Protein AF-A0A1S9RVH3-F1 (afdb_monomer)

Organism: Penicillium brasilianum (NCBI:txid104259)

Nearest PDB structures (foldseek):
  8x0v-assembly1_B  TM=9.135E-01  e=1.156E-17  Stachybotrys sp.
  3es1-assembly1_A-2  TM=8.811E-01  e=8.159E-15  Novosphingobium aromaticivorans DSM 12444
  4b29-assembly1_A  TM=7.011E-01  e=1.479E-05  Roseovarius nubinhibens ISM
  2f4p-assembly2_C  TM=7.774E-01  e=8.981E-05  Thermotoga maritima MSB8
  4bif-assembly1_C  TM=6.419E-01  e=6.470E-05  Granulicella tundricola MP5ACTX9

Sequence (370 aa):
MSNPGQISPLRPITRHITTHNASGKAVLHSSTPGQWKSYDESHMAFNVIYTTSEFPANLNGDADLATHETVVQSGHLGLVNPKGTVCRVVDFAPNNPCVVHRTQSLDYGIVLEGTVEMVLEEGEATVMQRGDIAVQRATMHGWRNPSATEWARMAFVLQDCRPLVVGGEALKEDLGIAEGVLEPSGNDRSKVLVQKVANCVPQERGQEGGEGYNPRFLEDHSPIYFQPRSNGEIAVYERLSHSRPGGYTVFANMILAGNIICSSLFPDGRALVLPYNNGQVLAHIWDNLTVHERTHVREECKKAINILRSISIYIPDSGKHNVLYDRDTGAVTMLDFETAIECLQSEHVPYVELLLLFGDSEMRGHTSGG

pLDDT: mean 79.34, std 21.08, range [23.17, 98.69]

Structure (mmCIF, N/CA/C/O backbone):
data_AF-A0A1S9RVH3-F1
#
_entry.id   AF-A0A1S9RVH3-F1
#
loop_
_atom_site.group_PDB
_atom_site.id
_atom_site.type_symbol
_atom_site.label_atom_id
_atom_site.label_alt_id
_atom_site.label_comp_id
_atom_site.label_asym_id
_atom_site.label_entity_id
_atom_site.label_seq_id
_atom_site.pdbx_PDB_ins_code
_atom_site.Cartn_x
_atom_site.Cartn_y
_atom_site.Cartn_z
_atom_site.occupancy
_atom_site.B_iso_or_equiv
_atom_site.auth_seq_id
_atom_site.auth_comp_id
_atom_site.auth_asym_id
_atom_site.auth_atom_id
_atom_site.pdbx_PDB_model_num
ATOM 1 N N . MET A 1 1 ? 18.063 5.407 -26.340 1.00 69.38 1 MET A N 1
ATOM 2 C CA . MET A 1 1 ? 18.220 6.374 -25.233 1.00 69.38 1 MET A CA 1
ATOM 3 C C . MET A 1 1 ? 17.519 5.787 -24.027 1.00 69.38 1 MET A C 1
ATOM 5 O O . MET A 1 1 ? 16.397 5.345 -24.216 1.00 69.38 1 MET A O 1
ATOM 9 N N . SER A 1 2 ? 18.175 5.691 -22.872 1.00 88.31 2 SER A N 1
ATOM 10 C CA . SER A 1 2 ? 17.564 5.244 -21.612 1.00 88.31 2 SER A CA 1
ATOM 11 C C . SER A 1 2 ? 16.696 6.351 -21.006 1.00 88.31 2 SER A C 1
ATOM 13 O O . SER A 1 2 ? 16.869 7.528 -21.329 1.00 88.31 2 SER A O 1
ATOM 15 N N . ASN A 1 3 ? 15.752 5.978 -20.142 1.00 96.00 3 ASN A N 1
ATOM 16 C CA . ASN A 1 3 ? 15.060 6.957 -19.307 1.00 96.00 3 ASN A CA 1
ATOM 17 C C . ASN A 1 3 ? 16.002 7.523 -18.224 1.00 96.00 3 ASN A C 1
ATOM 19 O O . ASN A 1 3 ? 16.970 6.852 -17.853 1.00 96.00 3 ASN A O 1
ATOM 23 N N . PRO A 1 4 ? 15.706 8.710 -17.659 1.00 94.00 4 PRO A N 1
ATOM 24 C CA . PRO A 1 4 ? 16.431 9.232 -16.503 1.00 94.00 4 PRO A CA 1
ATOM 25 C C . PRO A 1 4 ? 16.473 8.227 -15.343 1.00 94.00 4 PRO A C 1
ATOM 27 O O . PRO A 1 4 ? 15.447 7.646 -14.986 1.00 94.00 4 PRO A O 1
ATOM 30 N N . GLY A 1 5 ? 17.670 8.008 -14.790 1.00 92.75 5 GLY A N 1
ATOM 31 C CA . GLY A 1 5 ? 17.921 7.092 -13.669 1.00 92.75 5 GLY A CA 1
ATOM 32 C C . GLY A 1 5 ? 17.808 5.597 -13.993 1.00 92.75 5 GLY A C 1
ATOM 33 O O . GLY A 1 5 ? 17.984 4.770 -13.102 1.00 92.75 5 GLY A O 1
ATOM 34 N N . GLN A 1 6 ? 17.490 5.222 -15.239 1.00 94.69 6 GLN A N 1
ATOM 35 C CA . GLN A 1 6 ? 17.346 3.818 -15.613 1.00 94.69 6 GLN A CA 1
ATOM 36 C C . GLN A 1 6 ? 18.726 3.171 -15.729 1.00 94.69 6 GLN A C 1
ATOM 38 O O . GLN A 1 6 ? 19.543 3.583 -16.552 1.00 94.69 6 GLN A O 1
ATOM 43 N N . ILE A 1 7 ? 18.956 2.140 -14.923 1.00 94.19 7 ILE A N 1
ATOM 44 C CA . ILE A 1 7 ? 20.221 1.392 -14.882 1.00 94.19 7 ILE A CA 1
ATOM 45 C C . ILE A 1 7 ? 20.205 0.140 -15.768 1.00 94.19 7 ILE A C 1
ATOM 47 O O . ILE A 1 7 ? 21.258 -0.341 -16.180 1.00 94.19 7 ILE A O 1
ATOM 51 N N . SER A 1 8 ? 19.017 -0.375 -16.092 1.00 95.38 8 SER A N 1
ATOM 52 C CA . SER A 1 8 ? 18.863 -1.546 -16.950 1.00 95.38 8 SER A CA 1
ATOM 53 C C . SER A 1 8 ? 19.023 -1.188 -18.436 1.00 95.38 8 SER A C 1
ATOM 55 O O . SER A 1 8 ? 18.658 -0.084 -18.858 1.00 95.38 8 SER A O 1
ATOM 57 N N . PRO A 1 9 ? 19.473 -2.135 -19.279 1.00 95.75 9 PRO A N 1
ATOM 58 C CA . PRO A 1 9 ? 19.484 -1.978 -20.732 1.00 95.75 9 PRO A CA 1
ATOM 59 C C . PRO A 1 9 ? 18.099 -2.204 -21.370 1.00 95.75 9 PRO A C 1
ATOM 61 O O . PRO A 1 9 ? 17.968 -2.162 -22.594 1.00 95.75 9 PRO A O 1
ATOM 64 N N . LEU A 1 10 ? 17.063 -2.471 -20.566 1.00 96.62 10 LEU A N 1
ATOM 65 C CA . LEU A 1 10 ? 15.718 -2.765 -21.052 1.00 96.62 10 LEU A CA 1
ATOM 66 C C . LEU A 1 10 ? 15.091 -1.546 -21.735 1.00 96.62 10 LEU A C 1
ATOM 68 O O . LEU A 1 10 ? 15.420 -0.391 -21.443 1.00 96.62 10 LEU A O 1
ATOM 72 N N . ARG A 1 11 ? 14.121 -1.801 -22.622 1.00 96.38 11 ARG A N 1
ATOM 73 C CA . ARG A 1 11 ? 13.405 -0.746 -23.350 1.00 96.38 11 ARG A CA 1
ATOM 74 C C . ARG A 1 11 ? 12.887 0.331 -22.374 1.00 96.38 11 ARG A C 1
ATOM 76 O O . ARG A 1 11 ? 12.239 -0.024 -21.390 1.00 96.38 11 ARG A O 1
ATOM 83 N N . PRO A 1 12 ? 13.101 1.629 -22.635 1.00 96.62 12 PRO A N 1
ATOM 84 C CA . PRO A 1 12 ? 12.572 2.686 -21.778 1.00 96.62 12 PRO A CA 1
ATOM 85 C C . PRO A 1 12 ? 11.038 2.710 -21.769 1.00 96.62 12 PRO A C 1
ATOM 87 O O . PRO A 1 12 ? 10.395 2.400 -22.774 1.00 96.62 12 PRO A O 1
ATOM 90 N N . ILE A 1 13 ? 10.454 3.104 -20.637 1.00 95.81 13 ILE A N 1
ATOM 91 C CA . ILE A 1 13 ? 8.998 3.208 -20.455 1.00 95.81 13 ILE A CA 1
ATOM 92 C C . ILE A 1 13 ? 8.529 4.646 -20.677 1.00 95.81 13 ILE A C 1
ATOM 94 O O . ILE A 1 13 ? 9.173 5.596 -20.234 1.00 95.81 13 ILE A O 1
ATOM 98 N N . THR A 1 14 ? 7.369 4.811 -21.302 1.00 97.19 14 THR A N 1
ATOM 99 C CA . THR A 1 14 ? 6.665 6.094 -21.382 1.00 97.19 14 THR A CA 1
ATOM 100 C C . THR A 1 14 ? 5.342 5.976 -20.639 1.00 97.19 14 THR A C 1
ATOM 102 O O . THR A 1 14 ? 4.593 5.023 -20.850 1.00 97.19 14 THR A O 1
ATOM 105 N N . ARG A 1 15 ? 5.068 6.931 -19.750 1.00 96.88 15 ARG A N 1
ATOM 106 C CA . ARG A 1 15 ? 3.799 7.059 -19.037 1.00 96.88 15 ARG A CA 1
ATOM 107 C C . ARG A 1 15 ? 2.876 7.966 -19.839 1.00 96.88 15 ARG A C 1
ATOM 109 O O . ARG A 1 15 ? 3.256 9.093 -20.147 1.00 96.88 15 ARG A O 1
ATOM 116 N N . HIS A 1 16 ? 1.668 7.493 -20.117 1.00 98.00 16 HIS A N 1
ATOM 117 C CA . HIS A 1 16 ? 0.613 8.266 -20.765 1.00 98.00 16 HIS A CA 1
ATOM 118 C C . HIS A 1 16 ? -0.557 8.412 -19.793 1.00 98.00 16 HIS A C 1
ATOM 120 O O . HIS A 1 16 ? -1.096 7.407 -19.338 1.00 98.00 16 HIS A O 1
ATOM 126 N N . ILE A 1 17 ? -0.932 9.647 -19.470 1.00 97.88 17 ILE A N 1
ATOM 127 C CA . ILE A 1 17 ? -2.061 9.966 -18.590 1.00 97.88 17 ILE A CA 1
ATOM 128 C C . ILE A 1 17 ? -3.163 10.580 -19.443 1.00 97.88 17 ILE A C 1
ATOM 130 O O . ILE A 1 17 ? -2.893 11.440 -20.283 1.00 97.88 17 ILE A O 1
ATOM 134 N N . THR A 1 18 ? -4.403 10.158 -19.226 1.00 98.31 18 THR A N 1
ATOM 135 C CA . THR A 1 18 ? -5.595 10.686 -19.902 1.00 98.31 18 THR A CA 1
ATOM 136 C C . THR A 1 18 ? -6.436 11.532 -18.951 1.00 98.31 18 THR A C 1
ATOM 138 O O . THR A 1 18 ? -6.443 11.269 -17.757 1.00 98.31 18 THR A O 1
ATOM 141 N N . THR A 1 19 ? -7.193 12.488 -19.485 1.00 97.69 19 THR A N 1
ATOM 142 C CA . THR A 1 19 ? -8.224 13.251 -18.756 1.00 97.69 19 THR A CA 1
ATOM 143 C C . THR A 1 19 ? -9.388 13.593 -19.702 1.00 97.69 19 THR A C 1
ATOM 145 O O . THR A 1 19 ? -9.442 13.090 -20.828 1.00 97.69 19 THR A O 1
ATOM 148 N N . HIS A 1 20 ? -10.327 14.438 -19.277 1.00 97.69 20 HIS A N 1
ATOM 149 C CA . HIS A 1 20 ? -11.376 15.007 -20.114 1.00 97.69 20 HIS A CA 1
ATOM 150 C C . HIS A 1 20 ? -11.172 16.515 -20.289 1.00 97.69 20 HIS A C 1
ATOM 152 O O . HIS A 1 20 ? -10.864 17.233 -19.346 1.00 97.69 20 HIS A O 1
ATOM 158 N N . ASN A 1 21 ? -11.375 17.024 -21.505 1.00 95.94 21 ASN A N 1
ATOM 159 C CA . ASN A 1 21 ? -11.387 18.469 -21.736 1.00 95.94 21 ASN A CA 1
ATOM 160 C C . ASN A 1 21 ? -12.694 19.118 -21.221 1.00 95.94 21 ASN A C 1
ATOM 162 O O . ASN A 1 21 ? -13.631 18.426 -20.825 1.00 95.94 21 ASN A O 1
ATOM 166 N N . ALA A 1 22 ? -12.812 20.448 -21.320 1.00 95.81 22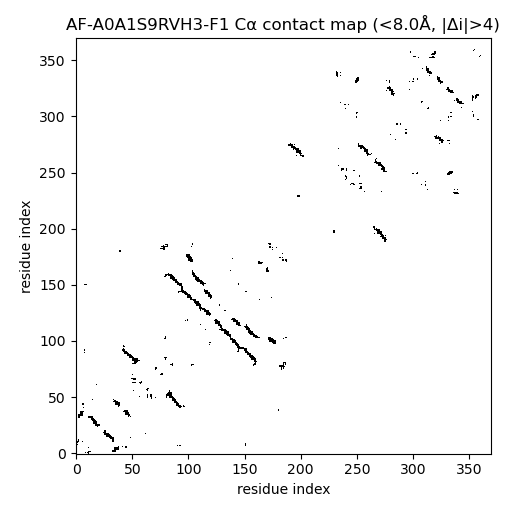 ALA A N 1
ATOM 167 C CA . ALA A 1 22 ? -13.987 21.207 -20.859 1.00 95.81 22 ALA A CA 1
ATOM 168 C C . ALA A 1 22 ? -15.334 20.810 -21.508 1.00 95.81 22 ALA A C 1
ATOM 170 O O . ALA A 1 22 ? -16.392 21.178 -21.008 1.00 95.81 22 ALA A O 1
ATOM 171 N N . SER A 1 23 ? -15.314 20.060 -22.615 1.00 97.12 23 SER A N 1
ATOM 172 C CA . SER A 1 23 ? -16.512 19.520 -23.279 1.00 97.12 23 SER A CA 1
ATOM 173 C C . SER A 1 23 ? -16.804 18.057 -22.918 1.00 97.12 23 SER A C 1
ATOM 175 O O . SER A 1 23 ? -17.658 17.426 -23.541 1.00 97.12 23 SER A O 1
ATOM 177 N N . GLY A 1 24 ? -16.078 17.493 -21.948 1.00 96.38 24 GLY A N 1
ATOM 178 C CA . GLY A 1 24 ? -16.238 16.112 -21.498 1.00 96.38 24 GLY A CA 1
ATOM 179 C C . GLY A 1 24 ? -15.709 15.070 -22.486 1.00 96.38 24 GLY A C 1
ATOM 180 O O . GLY A 1 24 ? -16.148 13.923 -22.457 1.00 96.38 24 GLY A O 1
ATOM 181 N N . LYS A 1 25 ? -14.799 15.436 -23.400 1.00 98.25 25 LYS A N 1
ATOM 182 C CA . LYS A 1 25 ? -14.163 14.484 -24.328 1.00 98.25 25 LYS A CA 1
ATOM 183 C C . LYS A 1 25 ? -12.834 13.997 -23.769 1.00 98.25 25 LYS A C 1
ATOM 185 O O . LYS A 1 25 ? -12.043 14.817 -23.311 1.00 98.25 25 LYS A O 1
ATOM 190 N N . ALA A 1 26 ? -12.589 12.689 -23.863 1.00 98.06 26 ALA A N 1
ATOM 191 C CA . ALA A 1 26 ? -11.324 12.078 -23.472 1.00 98.06 26 ALA A CA 1
ATOM 192 C C . ALA A 1 26 ? -10.161 12.640 -24.307 1.00 98.06 26 ALA A C 1
ATOM 194 O O . ALA A 1 26 ? -10.238 12.706 -25.536 1.00 98.06 26 ALA A O 1
ATOM 195 N N . VAL A 1 27 ? -9.091 13.044 -23.631 1.00 98.38 27 VAL A N 1
ATOM 196 C CA . VAL A 1 27 ? -7.869 13.617 -24.205 1.00 98.38 27 VAL A CA 1
ATOM 197 C C . VAL A 1 27 ? -6.642 13.099 -23.454 1.00 98.38 27 VAL A C 1
ATOM 199 O O . VAL A 1 27 ? -6.743 12.580 -22.342 1.00 98.38 27 VAL A O 1
ATOM 202 N N . LEU A 1 28 ? -5.463 13.244 -24.057 1.00 98.25 28 LEU A N 1
ATOM 203 C CA . LEU A 1 28 ? -4.199 12.992 -23.372 1.00 98.25 28 LEU A CA 1
ATOM 204 C C . LEU A 1 28 ? -3.886 14.179 -22.450 1.00 98.25 28 LEU A C 1
ATOM 206 O O . LEU A 1 28 ? -3.777 15.305 -22.926 1.00 98.25 28 LEU A O 1
ATOM 210 N N . HIS A 1 29 ? -3.735 13.917 -21.155 1.00 97.31 29 HIS A N 1
ATOM 211 C CA . HIS A 1 29 ? -3.252 14.893 -20.181 1.00 97.31 29 HIS A CA 1
ATOM 212 C C . HIS A 1 29 ? -1.737 15.080 -20.329 1.00 97.31 29 HIS A C 1
ATOM 214 O O . HIS A 1 29 ? -1.247 16.194 -20.490 1.00 97.31 29 HIS A O 1
ATOM 220 N N . SER A 1 30 ? -0.980 13.978 -20.313 1.00 97.12 30 SER A N 1
ATOM 221 C CA . SER A 1 30 ? 0.479 14.024 -20.428 1.00 97.12 30 SER A CA 1
ATOM 222 C C . SER A 1 30 ? 1.073 12.738 -21.001 1.00 97.12 30 SER A C 1
ATOM 224 O O . SER A 1 30 ? 0.481 11.661 -20.946 1.00 97.12 30 SER A O 1
ATOM 226 N N . SER A 1 31 ? 2.270 12.862 -21.577 1.00 97.88 31 SER A N 1
ATOM 227 C CA . SER A 1 31 ? 3.083 11.749 -22.071 1.00 97.88 31 SER A CA 1
ATOM 228 C C . SER A 1 31 ? 4.539 11.997 -21.709 1.00 97.88 31 SER A C 1
ATOM 230 O O . SER A 1 31 ? 5.197 12.822 -22.341 1.00 97.88 31 SER A O 1
ATOM 232 N N . THR A 1 32 ? 5.042 11.302 -20.694 1.00 96.44 32 THR A N 1
ATOM 233 C CA . THR A 1 32 ? 6.358 11.576 -20.103 1.00 96.44 32 THR A CA 1
ATOM 234 C C . THR A 1 32 ? 7.225 10.319 -20.061 1.00 96.44 32 THR A C 1
ATOM 236 O O . THR A 1 32 ? 6.710 9.232 -19.783 1.00 96.44 32 THR A O 1
ATOM 239 N N . PRO A 1 33 ? 8.547 10.421 -20.296 1.00 96.81 33 PRO A N 1
ATOM 240 C CA . PRO A 1 33 ? 9.470 9.335 -19.983 1.00 96.81 33 PRO A CA 1
ATOM 241 C C . PRO A 1 33 ? 9.354 8.939 -18.508 1.00 96.81 33 PRO A C 1
ATOM 243 O O . PRO A 1 33 ? 9.124 9.789 -17.646 1.00 96.81 33 PRO A O 1
ATOM 246 N N . GLY A 1 34 ? 9.505 7.649 -18.224 1.00 94.75 34 GLY A N 1
ATOM 247 C CA . GLY A 1 34 ? 9.572 7.141 -16.857 1.00 94.75 34 GLY A CA 1
ATOM 248 C C . GLY A 1 34 ? 10.757 7.724 -16.087 1.00 94.75 34 GLY A C 1
ATOM 249 O O . GLY A 1 34 ? 11.800 7.991 -16.679 1.00 94.75 34 GLY A O 1
ATOM 250 N N . GLN A 1 35 ? 10.597 7.897 -14.780 1.00 94.50 35 GLN A N 1
ATOM 251 C CA . GLN A 1 35 ? 11.629 8.427 -13.891 1.00 94.50 35 GLN A CA 1
ATOM 252 C C . GLN A 1 35 ? 12.049 7.308 -12.949 1.00 94.50 35 GLN A C 1
ATOM 254 O O . GLN A 1 35 ? 11.227 6.806 -12.184 1.00 94.50 35 GLN A O 1
ATOM 259 N N . TRP A 1 36 ? 13.303 6.878 -13.043 1.00 94.75 36 TRP A N 1
ATOM 260 C CA . TRP A 1 36 ? 13.796 5.749 -12.268 1.00 94.75 36 TRP A CA 1
ATOM 261 C C . TRP A 1 36 ? 14.642 6.213 -11.089 1.00 94.75 36 TRP A C 1
ATOM 263 O O . TRP A 1 36 ? 15.419 7.161 -11.194 1.00 94.75 36 TRP A O 1
ATOM 273 N N . LYS A 1 37 ? 14.524 5.492 -9.979 1.00 91.88 37 LYS A N 1
ATOM 274 C CA . LYS A 1 37 ? 15.375 5.627 -8.800 1.00 91.88 37 LYS A CA 1
ATOM 275 C C . LYS A 1 37 ? 16.016 4.275 -8.511 1.00 91.88 37 LYS A C 1
ATOM 277 O O . LYS A 1 37 ? 15.302 3.277 -8.430 1.00 91.88 37 LYS A O 1
ATOM 282 N N . SER A 1 38 ? 17.341 4.236 -8.405 1.00 89.06 38 SER A N 1
ATOM 283 C CA . SER A 1 38 ? 18.078 3.024 -8.044 1.00 89.06 38 SER A CA 1
ATOM 284 C C . SER A 1 38 ? 18.055 2.788 -6.534 1.00 89.06 38 SER A C 1
ATOM 286 O O . SER A 1 38 ? 18.002 3.729 -5.739 1.00 89.06 38 SER A O 1
ATOM 288 N N . TYR A 1 39 ? 18.088 1.515 -6.161 1.00 82.75 39 TYR A N 1
ATOM 289 C CA . TYR A 1 39 ? 18.092 1.000 -4.796 1.00 82.75 39 TYR A CA 1
ATOM 290 C C . TYR A 1 39 ? 19.115 -0.137 -4.693 1.00 82.75 39 TYR A C 1
ATOM 292 O O . TYR A 1 39 ? 19.571 -0.649 -5.718 1.00 82.75 39 TYR A O 1
ATOM 300 N N . ASP A 1 40 ? 19.462 -0.513 -3.459 1.00 74.81 40 ASP A N 1
ATOM 301 C CA . ASP A 1 40 ? 20.300 -1.680 -3.144 1.00 74.81 40 ASP A CA 1
ATOM 302 C C . ASP A 1 40 ? 21.591 -1.738 -3.979 1.00 74.81 40 ASP A C 1
ATOM 304 O O . ASP A 1 40 ? 21.795 -2.627 -4.800 1.00 74.81 40 ASP A O 1
ATOM 308 N N . GLU A 1 41 ? 22.414 -0.691 -3.879 1.00 77.81 41 GLU A N 1
ATOM 309 C CA . GLU A 1 41 ? 23.672 -0.566 -4.636 1.00 77.81 41 GLU A CA 1
ATOM 310 C C . GLU A 1 41 ? 23.524 -0.713 -6.168 1.00 77.81 41 GLU A C 1
ATOM 312 O O . GLU A 1 41 ? 24.484 -1.006 -6.873 1.00 77.81 41 GLU A O 1
ATOM 317 N N . SER A 1 42 ? 22.342 -0.406 -6.715 1.00 78.56 42 SER A N 1
ATOM 318 C CA . SER A 1 42 ? 21.986 -0.553 -8.139 1.00 78.56 42 SER A CA 1
ATOM 319 C C . SER A 1 42 ? 21.698 -1.988 -8.595 1.00 78.56 42 SER A C 1
ATOM 321 O O . SER A 1 42 ? 21.724 -2.263 -9.795 1.00 78.56 42 SER A O 1
ATOM 323 N N . HIS A 1 43 ? 21.348 -2.893 -7.682 1.00 84.44 43 HIS A N 1
ATOM 324 C CA . HIS A 1 43 ? 20.768 -4.186 -8.056 1.00 84.44 43 HIS A CA 1
ATOM 325 C C . HIS A 1 43 ? 19.295 -4.060 -8.468 1.00 84.44 43 HIS A C 1
ATOM 327 O O . HIS A 1 43 ? 18.775 -4.899 -9.204 1.00 84.44 43 HIS A O 1
ATOM 333 N N . MET A 1 44 ? 18.633 -2.969 -8.079 1.00 90.38 44 MET A N 1
ATOM 334 C CA . MET A 1 44 ? 17.222 -2.750 -8.366 1.00 90.38 44 MET A CA 1
ATOM 335 C C . MET A 1 44 ? 16.938 -1.287 -8.706 1.00 90.38 44 MET A C 1
ATOM 337 O O . MET A 1 44 ? 17.579 -0.374 -8.185 1.00 90.38 44 MET A O 1
ATOM 341 N N . ALA A 1 45 ? 15.960 -1.035 -9.575 1.00 93.00 45 ALA A N 1
ATOM 342 C CA . ALA A 1 45 ? 15.478 0.318 -9.839 1.00 93.00 45 ALA A CA 1
ATOM 343 C C . ALA A 1 45 ? 13.957 0.373 -9.928 1.00 93.00 45 ALA A C 1
ATOM 345 O O . ALA A 1 45 ? 13.334 -0.470 -10.571 1.00 93.00 45 ALA A O 1
ATOM 346 N N . PHE A 1 46 ? 13.364 1.388 -9.299 1.00 94.06 46 PHE A N 1
ATOM 347 C CA . PHE A 1 46 ? 11.920 1.609 -9.274 1.00 94.06 46 PHE A CA 1
ATOM 348 C C . PHE A 1 46 ? 11.536 2.793 -10.145 1.00 94.06 46 PHE A C 1
ATOM 350 O O . PHE A 1 46 ? 12.216 3.816 -10.154 1.00 94.06 46 PHE A O 1
ATOM 357 N N . ASN A 1 47 ? 10.391 2.679 -10.801 1.00 95.25 47 ASN A N 1
ATOM 358 C CA . ASN A 1 47 ? 9.716 3.763 -11.492 1.00 95.25 47 ASN A CA 1
ATOM 359 C C . ASN A 1 47 ? 8.248 3.769 -11.064 1.00 95.25 47 ASN A C 1
ATOM 361 O O . ASN A 1 47 ? 7.479 2.876 -11.428 1.00 95.25 47 ASN A O 1
ATOM 365 N N . VAL A 1 48 ? 7.871 4.755 -10.252 1.00 95.62 48 VAL A N 1
ATOM 366 C CA . VAL A 1 48 ? 6.489 4.939 -9.801 1.00 95.62 48 VAL A CA 1
ATOM 367 C C . VAL A 1 48 ? 5.695 5.543 -10.954 1.00 95.62 48 VAL A C 1
ATOM 369 O O . VAL A 1 48 ? 5.932 6.677 -11.362 1.00 95.62 48 VAL A O 1
ATOM 372 N N . ILE A 1 49 ? 4.750 4.775 -11.491 1.00 96.62 49 ILE A N 1
ATOM 373 C CA . ILE A 1 49 ? 3.943 5.185 -12.640 1.00 96.62 49 ILE A CA 1
ATOM 374 C C . ILE A 1 49 ? 2.781 6.055 -12.177 1.00 96.62 49 ILE A C 1
ATOM 376 O O . ILE A 1 49 ? 2.552 7.117 -12.754 1.00 96.62 49 ILE A O 1
ATOM 380 N N . TYR A 1 50 ? 2.046 5.616 -11.157 1.00 97.25 50 TYR A N 1
ATOM 381 C CA . TYR A 1 50 ? 0.877 6.335 -10.660 1.00 97.25 50 TYR A CA 1
ATOM 382 C C . TYR A 1 50 ? 0.535 5.939 -9.228 1.00 97.25 50 TYR A C 1
ATOM 384 O O . TYR A 1 50 ? 0.798 4.805 -8.826 1.00 97.25 50 TYR A O 1
ATOM 392 N N . THR A 1 51 ? -0.085 6.844 -8.477 1.00 96.88 51 THR A N 1
ATOM 393 C CA . THR A 1 51 ? -0.598 6.565 -7.132 1.00 96.88 51 THR A CA 1
ATOM 394 C C . THR A 1 51 ? -1.968 7.194 -6.942 1.00 96.88 51 THR A C 1
ATOM 396 O O . THR A 1 51 ? -2.242 8.265 -7.471 1.00 96.88 51 THR A O 1
ATOM 399 N N . THR A 1 52 ? -2.802 6.559 -6.129 1.00 95.88 52 THR A N 1
ATOM 400 C CA . THR A 1 52 ? -4.013 7.162 -5.557 1.00 95.88 52 THR A CA 1
ATOM 401 C C . THR A 1 52 ? -3.890 7.126 -4.038 1.00 95.88 52 THR A C 1
ATOM 403 O O . THR A 1 52 ? -3.190 6.256 -3.520 1.00 95.88 52 THR A O 1
ATOM 406 N N . SER A 1 53 ? -4.535 8.052 -3.327 1.00 90.88 53 SER A N 1
ATOM 407 C CA . SER A 1 53 ? -4.516 8.120 -1.848 1.00 90.88 53 SER A CA 1
ATOM 408 C C . SER A 1 53 ? -5.893 7.866 -1.224 1.00 90.88 53 SER A C 1
ATOM 410 O O . SER A 1 53 ? -6.127 8.156 -0.052 1.00 90.88 53 SER A O 1
ATOM 412 N N . GLU A 1 54 ? -6.817 7.346 -2.028 1.00 90.69 54 GLU A N 1
ATOM 413 C CA . GLU A 1 54 ? -8.143 6.900 -1.624 1.00 90.69 54 GLU A CA 1
ATOM 414 C C . GLU A 1 54 ? -8.663 5.844 -2.607 1.00 90.69 54 GLU A C 1
ATOM 416 O O . GLU A 1 54 ? -8.223 5.773 -3.760 1.00 90.69 54 GLU A O 1
ATOM 421 N N . PHE A 1 55 ? -9.606 5.027 -2.146 1.00 88.19 55 PHE A N 1
ATOM 422 C CA . PHE A 1 55 ? -10.218 3.969 -2.929 1.00 88.19 55 PHE A CA 1
ATOM 423 C C . PHE A 1 55 ? -11.696 3.826 -2.531 1.00 88.19 55 PHE A C 1
ATOM 425 O O . PHE A 1 55 ? -11.981 3.543 -1.362 1.00 88.19 55 PHE A O 1
ATOM 432 N N . PRO A 1 56 ? -12.648 3.977 -3.473 1.00 93.88 56 PRO A N 1
ATOM 433 C CA . PRO A 1 56 ? -12.453 4.269 -4.902 1.00 93.88 56 PRO A CA 1
ATOM 434 C C . PRO A 1 56 ? -11.795 5.634 -5.173 1.00 93.88 56 PRO A C 1
ATOM 436 O O . PRO A 1 56 ? -11.973 6.564 -4.397 1.00 93.88 56 PRO A O 1
ATOM 439 N N . ALA A 1 57 ? -11.047 5.752 -6.275 1.00 93.75 57 ALA A N 1
ATOM 440 C CA . ALA A 1 57 ? -10.324 6.979 -6.623 1.00 93.75 57 ALA A CA 1
ATOM 441 C C . ALA A 1 57 ? -11.265 8.120 -7.061 1.00 93.75 57 ALA A C 1
ATOM 443 O O . ALA A 1 57 ? -12.196 7.891 -7.840 1.00 93.75 57 ALA A O 1
ATOM 444 N N . ASN A 1 58 ? -10.987 9.356 -6.633 1.00 94.88 58 ASN A N 1
ATOM 445 C CA . ASN A 1 58 ? -11.671 10.552 -7.123 1.00 94.88 58 ASN A CA 1
ATOM 446 C C . ASN A 1 58 ? -10.929 11.188 -8.306 1.00 94.88 58 ASN A C 1
ATOM 448 O O . ASN A 1 58 ? -9.933 11.884 -8.134 1.00 94.88 58 ASN A O 1
ATOM 452 N N . LEU A 1 59 ? -11.474 11.006 -9.507 1.00 95.88 59 LEU A N 1
ATOM 453 C CA . LEU A 1 59 ? -10.932 11.593 -10.739 1.00 95.88 59 LEU A CA 1
ATOM 454 C C . LEU A 1 59 ? -11.562 12.960 -11.078 1.00 95.88 59 LEU A C 1
ATOM 456 O O . LEU A 1 59 ? -11.284 13.533 -12.132 1.00 95.88 59 LEU A O 1
ATOM 460 N N . ASN A 1 60 ? -12.477 13.475 -10.245 1.00 94.94 60 ASN A N 1
ATOM 461 C CA . ASN A 1 60 ? -13.159 14.734 -10.544 1.00 94.94 60 ASN A CA 1
ATOM 462 C C . ASN A 1 60 ? -12.182 15.899 -10.455 1.00 94.94 60 ASN A C 1
ATOM 464 O O . ASN A 1 60 ? -11.514 16.081 -9.438 1.00 94.94 60 ASN A O 1
ATOM 468 N N . GLY A 1 61 ? -12.142 16.707 -11.516 1.00 93.69 61 GLY A N 1
ATOM 469 C CA . GLY A 1 61 ? -11.242 17.854 -11.587 1.00 93.69 61 GLY A CA 1
ATOM 470 C C . GLY A 1 61 ? -9.771 17.468 -11.444 1.00 93.69 61 GLY A C 1
ATOM 471 O O . GLY A 1 61 ? -9.010 18.273 -10.917 1.00 93.69 61 GLY A O 1
ATOM 472 N N . ASP A 1 62 ? -9.397 16.249 -11.859 1.00 96.00 62 ASP A N 1
ATOM 473 C CA . ASP A 1 62 ? -8.025 15.737 -11.781 1.00 96.00 62 ASP A CA 1
ATOM 474 C C . ASP A 1 62 ? -7.456 15.747 -10.338 1.00 96.00 62 ASP A C 1
ATOM 476 O O . ASP A 1 62 ? -6.258 15.939 -10.114 1.00 96.00 62 ASP A O 1
ATOM 480 N N . ALA A 1 63 ? -8.318 15.565 -9.328 1.00 94.31 63 ALA A N 1
ATOM 481 C CA . ALA A 1 63 ? -7.931 15.617 -7.914 1.00 94.31 63 ALA A CA 1
ATOM 482 C C . ALA A 1 63 ? -6.880 14.555 -7.533 1.00 94.31 63 ALA A C 1
ATOM 484 O O . ALA A 1 63 ? -5.973 14.812 -6.729 1.00 94.31 63 ALA A O 1
ATOM 485 N N . ASP A 1 64 ? -6.967 13.370 -8.132 1.00 95.94 64 ASP A N 1
ATOM 486 C CA . ASP A 1 64 ? -5.994 12.297 -7.966 1.00 95.94 64 ASP A CA 1
ATOM 487 C C . ASP A 1 64 ? -4.623 12.662 -8.550 1.00 95.94 64 ASP A C 1
ATOM 489 O O . ASP A 1 64 ? -3.613 12.358 -7.918 1.00 95.94 64 ASP A O 1
ATOM 493 N N . LEU A 1 65 ? -4.566 13.383 -9.679 1.00 96.19 65 LEU A N 1
ATOM 494 C CA . LEU A 1 65 ? -3.309 13.851 -10.275 1.00 96.19 65 LEU A CA 1
ATOM 495 C C . LEU A 1 65 ? -2.564 14.809 -9.343 1.00 96.19 65 LEU A C 1
ATOM 497 O O . LEU A 1 65 ? -1.368 14.636 -9.108 1.00 96.19 65 LEU A O 1
ATOM 501 N N . ALA A 1 66 ? -3.265 15.787 -8.763 1.00 91.44 66 ALA A N 1
ATOM 502 C CA . ALA A 1 66 ? -2.666 16.716 -7.802 1.00 91.44 66 ALA A CA 1
ATOM 503 C C . ALA A 1 66 ? -2.135 15.985 -6.554 1.00 91.44 66 ALA A C 1
ATOM 505 O O . ALA A 1 66 ? -1.043 16.276 -6.052 1.00 91.44 66 ALA A O 1
ATOM 506 N N . THR A 1 67 ? -2.887 14.989 -6.082 1.00 92.75 67 THR A N 1
ATOM 507 C CA . THR A 1 67 ? -2.499 14.164 -4.933 1.00 92.75 67 THR A CA 1
ATOM 508 C C . THR A 1 67 ? -1.296 13.277 -5.262 1.00 92.75 67 THR A C 1
ATOM 510 O O . TH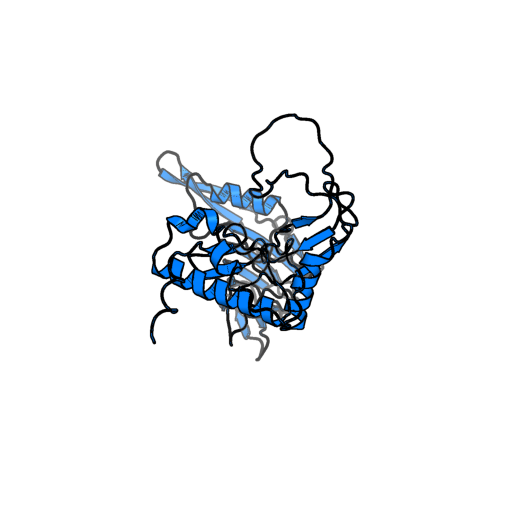R A 1 67 ? -0.364 13.184 -4.465 1.00 92.75 67 THR A O 1
ATOM 513 N N . HIS A 1 68 ? -1.273 12.675 -6.452 1.00 94.62 68 HIS A N 1
ATOM 514 C CA . HIS A 1 68 ? -0.158 11.877 -6.952 1.00 94.62 68 HIS A CA 1
ATOM 515 C C . HIS A 1 68 ? 1.140 12.686 -7.007 1.00 94.62 68 HIS A C 1
ATOM 517 O O . HIS A 1 68 ? 2.154 12.253 -6.462 1.00 94.62 68 HIS A O 1
ATOM 523 N N . GLU A 1 69 ? 1.108 13.875 -7.613 1.00 91.75 69 GLU A N 1
ATOM 524 C CA . GLU A 1 69 ? 2.284 14.745 -7.702 1.00 91.75 69 GLU A CA 1
ATOM 525 C C . GLU A 1 69 ? 2.786 15.152 -6.310 1.00 91.75 69 GLU A C 1
ATOM 527 O O . GLU A 1 69 ? 3.987 15.097 -6.054 1.00 91.75 69 GLU A O 1
ATOM 532 N N . THR A 1 70 ? 1.878 15.454 -5.376 1.00 90.50 70 THR A N 1
ATOM 533 C CA . THR A 1 70 ? 2.237 15.739 -3.975 1.00 90.50 70 THR A CA 1
ATOM 534 C C . THR A 1 70 ? 2.965 14.559 -3.321 1.00 90.50 70 THR A C 1
ATOM 536 O O . THR A 1 70 ? 4.005 14.740 -2.686 1.00 90.50 70 THR A O 1
ATOM 539 N N . VAL A 1 71 ? 2.457 13.335 -3.502 1.00 88.56 71 VAL A N 1
ATOM 540 C CA . VAL A 1 71 ? 3.070 12.114 -2.956 1.00 88.56 71 VAL A CA 1
ATOM 541 C C . VAL A 1 71 ? 4.455 11.878 -3.558 1.00 88.56 71 VAL A C 1
ATOM 543 O O . VAL A 1 71 ? 5.409 11.648 -2.816 1.00 88.56 71 VAL A O 1
ATOM 546 N N . VAL A 1 72 ? 4.601 11.977 -4.880 1.00 87.62 72 VAL A N 1
ATOM 547 C CA . VAL A 1 72 ? 5.894 11.776 -5.553 1.00 87.62 72 VAL A CA 1
ATOM 548 C C . VAL A 1 72 ? 6.914 12.838 -5.127 1.00 87.62 72 VAL A C 1
ATOM 550 O O . VAL A 1 72 ? 8.056 12.495 -4.821 1.00 87.62 72 VAL A O 1
ATOM 553 N N . GLN A 1 73 ? 6.507 14.108 -5.046 1.00 86.38 73 GLN A N 1
ATOM 554 C CA . GLN A 1 73 ? 7.375 15.219 -4.635 1.00 86.38 73 GLN A CA 1
ATOM 555 C C . GLN A 1 73 ? 7.798 15.139 -3.169 1.00 86.38 73 GLN A C 1
ATOM 557 O O . GLN A 1 73 ? 8.889 15.595 -2.834 1.00 86.38 73 GLN A O 1
ATOM 562 N N . SER A 1 74 ? 6.977 14.533 -2.304 1.00 84.44 74 SER A N 1
ATOM 563 C CA . SER A 1 74 ? 7.345 14.321 -0.901 1.00 84.44 74 SER A CA 1
ATOM 564 C C . SER A 1 74 ? 8.605 13.463 -0.749 1.00 84.44 74 SER A C 1
ATOM 566 O O . SER A 1 74 ? 9.284 13.556 0.265 1.00 84.44 74 SER A O 1
ATOM 568 N N . GLY A 1 75 ? 8.908 12.605 -1.733 1.00 78.69 75 GLY A N 1
ATOM 569 C CA . GLY A 1 75 ? 10.007 11.642 -1.667 1.00 78.69 75 GLY A CA 1
ATOM 570 C C . GLY A 1 75 ? 9.787 10.491 -0.676 1.00 78.69 75 GLY A C 1
ATOM 571 O O . GLY A 1 75 ? 10.606 9.573 -0.645 1.00 78.69 75 GLY A O 1
ATOM 572 N N . HIS A 1 76 ? 8.682 10.502 0.076 1.00 72.25 76 HIS A N 1
ATOM 573 C CA . HIS A 1 76 ? 8.365 9.567 1.157 1.00 72.25 76 HIS A CA 1
ATOM 574 C C . HIS A 1 76 ? 7.216 8.626 0.776 1.00 72.25 76 HIS A C 1
ATOM 576 O O . HIS A 1 76 ? 6.185 8.568 1.443 1.00 72.25 76 HIS A O 1
ATOM 582 N N . LEU A 1 77 ? 7.383 7.886 -0.321 1.00 77.81 77 LEU A N 1
ATOM 583 C CA . LEU A 1 77 ? 6.424 6.862 -0.732 1.00 77.81 77 LEU A CA 1
ATOM 584 C C . LEU A 1 77 ? 6.917 5.475 -0.308 1.00 77.81 77 LEU A C 1
ATOM 586 O O . LEU A 1 77 ? 7.887 4.963 -0.874 1.00 77.81 77 LEU A O 1
ATOM 590 N N . GLY A 1 78 ? 6.212 4.862 0.646 1.00 81.12 78 GLY A N 1
ATOM 591 C CA . GLY A 1 78 ? 6.393 3.453 0.996 1.00 81.12 78 GLY A CA 1
ATOM 592 C C . GLY A 1 78 ? 5.986 2.502 -0.134 1.00 81.12 78 GLY A C 1
ATOM 593 O O . GLY A 1 78 ? 5.657 2.912 -1.254 1.00 81.12 78 GLY A O 1
ATOM 594 N N . LEU A 1 79 ? 6.017 1.192 0.117 1.00 81.75 79 LEU A N 1
ATOM 595 C CA . LEU A 1 79 ? 5.572 0.210 -0.884 1.00 81.75 79 LEU A CA 1
ATOM 596 C C . LEU A 1 79 ? 4.076 0.358 -1.209 1.00 81.75 79 LEU A C 1
ATOM 598 O O . LEU A 1 79 ? 3.685 0.380 -2.381 1.00 81.75 79 LEU A O 1
ATOM 602 N N . VAL A 1 80 ? 3.264 0.555 -0.176 1.00 85.00 80 VAL A N 1
ATOM 603 C CA . VAL A 1 80 ? 1.816 0.764 -0.271 1.00 85.00 80 VAL A CA 1
ATOM 604 C C . VAL A 1 80 ? 1.499 2.210 0.097 1.00 85.00 80 VAL A C 1
ATOM 606 O O . VAL A 1 80 ? 2.168 2.794 0.948 1.00 85.00 80 VAL A O 1
ATOM 609 N N . ASN A 1 81 ? 0.489 2.790 -0.552 1.00 89.06 81 ASN A N 1
ATOM 610 C CA . ASN A 1 81 ? -0.055 4.090 -0.176 1.00 89.06 81 ASN A CA 1
ATOM 611 C C . ASN A 1 81 ? -1.369 3.871 0.593 1.00 89.06 81 ASN A C 1
ATOM 613 O O . ASN A 1 81 ? -2.294 3.294 0.005 1.00 89.06 81 ASN A O 1
ATOM 617 N N . PRO A 1 82 ? -1.476 4.297 1.867 1.00 86.50 82 PRO A N 1
ATOM 618 C CA . PRO A 1 82 ? -2.672 4.079 2.670 1.00 86.50 82 PRO A CA 1
ATOM 619 C C . PRO A 1 82 ? -3.947 4.532 1.954 1.00 86.50 82 PRO A C 1
ATOM 621 O O . PRO A 1 82 ? -3.994 5.606 1.354 1.00 86.50 82 PRO A O 1
ATOM 624 N N . LYS A 1 83 ? -4.998 3.716 2.055 1.00 87.75 83 LYS A N 1
ATOM 625 C CA . LYS A 1 83 ? -6.325 3.888 1.446 1.00 87.75 83 LYS A CA 1
ATOM 626 C C . LYS A 1 83 ? -6.371 3.893 -0.076 1.00 87.75 83 LYS A C 1
ATOM 628 O O . LYS A 1 83 ? -7.468 4.020 -0.604 1.00 87.75 83 LYS A O 1
ATOM 633 N N . GLY A 1 84 ? -5.253 3.774 -0.781 1.00 93.38 84 GLY A N 1
ATOM 634 C CA . GLY A 1 84 ? -5.217 3.923 -2.229 1.00 93.38 84 GLY A CA 1
ATOM 635 C C . GLY A 1 84 ? -4.481 2.797 -2.938 1.00 93.38 84 GLY A C 1
ATOM 636 O O . GLY A 1 84 ? -4.499 1.635 -2.523 1.00 93.38 84 GLY A O 1
ATOM 637 N N . THR A 1 85 ? -3.859 3.153 -4.055 1.00 95.94 85 THR A N 1
ATOM 638 C CA . THR A 1 85 ? -3.124 2.235 -4.924 1.00 95.94 85 THR A CA 1
ATOM 639 C C . THR A 1 85 ? -1.773 2.807 -5.319 1.00 95.94 85 THR A C 1
ATOM 641 O O . THR A 1 85 ? -1.592 4.024 -5.402 1.00 95.94 85 THR A O 1
ATOM 644 N N . VAL A 1 86 ? -0.826 1.922 -5.620 1.00 96.69 86 VAL A N 1
ATOM 645 C CA . VAL A 1 86 ? 0.457 2.266 -6.230 1.00 96.69 86 VAL A CA 1
ATOM 646 C C . VAL A 1 86 ? 0.691 1.376 -7.441 1.00 96.69 86 VAL A C 1
ATOM 648 O O . VAL A 1 86 ? 0.749 0.158 -7.320 1.00 96.69 86 VAL A O 1
ATOM 651 N N . CYS A 1 87 ? 0.874 1.987 -8.609 1.00 97.69 87 CYS A N 1
ATOM 652 C CA . CYS A 1 87 ? 1.381 1.325 -9.802 1.00 97.69 87 CYS A CA 1
ATOM 653 C C . CYS A 1 87 ? 2.860 1.678 -9.966 1.00 97.69 87 CYS A C 1
ATOM 655 O O . CYS A 1 87 ? 3.210 2.853 -10.120 1.00 97.69 87 CYS A O 1
ATOM 657 N N . ARG A 1 88 ? 3.735 0.675 -9.941 1.00 96.50 88 ARG A N 1
ATOM 658 C CA . ARG A 1 88 ? 5.180 0.852 -10.118 1.00 96.50 88 ARG A CA 1
ATOM 659 C C . ARG A 1 88 ? 5.755 -0.212 -11.034 1.00 96.50 88 ARG A C 1
ATOM 661 O O . ARG A 1 88 ? 5.237 -1.319 -11.121 1.00 96.50 88 ARG A O 1
ATOM 668 N N . VAL A 1 89 ? 6.853 0.121 -11.691 1.00 97.81 89 VAL A N 1
ATOM 669 C CA . VAL A 1 89 ? 7.670 -0.835 -12.434 1.00 97.81 89 VAL A CA 1
ATOM 670 C C . VAL A 1 89 ? 9.003 -0.991 -11.724 1.00 97.81 89 VAL A C 1
ATOM 672 O O . VAL A 1 89 ? 9.578 -0.006 -11.260 1.00 97.81 89 VAL A O 1
ATOM 675 N N . VAL A 1 90 ? 9.474 -2.230 -11.647 1.00 96.62 90 VAL A N 1
ATOM 676 C CA . VAL A 1 90 ? 10.740 -2.599 -11.025 1.00 96.62 90 VAL A CA 1
ATOM 677 C C . VAL A 1 90 ? 11.601 -3.335 -12.035 1.00 96.62 90 VAL A C 1
ATOM 679 O O . VAL A 1 90 ? 11.140 -4.286 -12.668 1.00 96.62 90 VAL A O 1
ATOM 682 N N . ASP A 1 91 ? 12.848 -2.892 -12.153 1.00 97.31 91 ASP A N 1
ATOM 683 C CA . ASP A 1 91 ? 13.901 -3.594 -12.876 1.00 97.31 91 ASP A CA 1
ATOM 684 C C . ASP A 1 91 ? 14.831 -4.274 -11.883 1.00 97.31 91 ASP A C 1
ATOM 686 O O . ASP A 1 91 ? 15.348 -3.619 -10.977 1.00 97.31 91 ASP A O 1
ATOM 690 N N . PHE A 1 92 ? 15.062 -5.567 -12.095 1.00 96.62 92 PHE A N 1
ATOM 691 C CA . PHE A 1 92 ? 15.948 -6.400 -11.293 1.00 96.62 92 PHE A CA 1
ATOM 692 C C . PHE A 1 92 ? 17.205 -6.737 -12.095 1.00 96.62 92 PHE A C 1
ATOM 694 O O . PHE A 1 92 ? 17.121 -7.326 -13.182 1.00 96.62 92 PHE A O 1
ATOM 701 N N . ALA A 1 93 ? 18.367 -6.385 -11.552 1.00 96.62 93 ALA A N 1
ATOM 702 C CA . ALA A 1 93 ? 19.662 -6.724 -12.122 1.00 96.62 93 ALA A CA 1
ATOM 703 C C . ALA A 1 93 ? 19.871 -8.247 -12.166 1.00 96.62 93 ALA A C 1
ATOM 705 O O . ALA A 1 93 ? 19.201 -8.991 -11.441 1.00 96.62 93 ALA A O 1
ATOM 706 N N . PRO A 1 94 ? 20.800 -8.739 -12.998 1.00 96.31 94 PRO A N 1
ATOM 707 C CA . PRO A 1 94 ? 21.243 -10.121 -12.923 1.00 96.31 94 PRO A CA 1
ATOM 708 C C . PRO A 1 94 ? 21.736 -10.470 -11.513 1.00 96.31 94 PRO A C 1
ATOM 710 O O . PRO A 1 94 ? 22.417 -9.667 -10.878 1.00 96.31 94 PRO A O 1
ATOM 713 N N . ASN A 1 95 ? 21.403 -11.668 -11.034 1.00 93.00 95 ASN A N 1
ATOM 714 C CA . ASN A 1 95 ? 21.669 -12.146 -9.673 1.00 93.00 95 ASN A CA 1
ATOM 715 C C . ASN A 1 95 ? 21.118 -11.242 -8.555 1.00 93.00 95 ASN A C 1
ATOM 717 O O . ASN A 1 95 ? 21.629 -11.297 -7.435 1.00 93.00 95 ASN A O 1
ATOM 721 N N . ASN A 1 96 ? 20.102 -10.411 -8.824 1.00 90.00 96 ASN A N 1
ATOM 722 C CA . ASN A 1 96 ? 19.505 -9.566 -7.791 1.00 90.00 96 ASN A CA 1
ATOM 723 C C . ASN A 1 96 ? 19.038 -10.430 -6.602 1.00 90.00 96 ASN A C 1
ATOM 725 O O . ASN A 1 96 ? 18.221 -11.338 -6.816 1.00 90.00 96 ASN A O 1
ATOM 729 N N . PRO A 1 97 ? 19.514 -10.156 -5.373 1.00 84.50 97 PRO A N 1
ATOM 730 C CA . PRO A 1 97 ? 19.188 -10.957 -4.202 1.00 84.50 97 PRO A CA 1
ATOM 731 C C . PRO A 1 97 ? 17.704 -10.847 -3.832 1.00 84.50 97 PRO A C 1
ATOM 733 O O . PRO A 1 97 ? 17.007 -9.904 -4.198 1.00 84.50 97 PRO A O 1
ATOM 736 N N . CYS A 1 98 ? 17.207 -11.839 -3.095 1.00 85.06 98 CYS A N 1
ATOM 737 C CA . CYS A 1 98 ? 15.831 -11.835 -2.614 1.00 85.06 98 CYS A CA 1
ATOM 738 C C . CYS A 1 98 ? 15.721 -11.025 -1.321 1.00 85.06 98 CYS A C 1
ATOM 740 O O . CYS A 1 98 ? 16.359 -11.370 -0.327 1.00 85.06 98 CYS A O 1
ATOM 742 N N . VAL A 1 99 ? 14.849 -10.019 -1.312 1.00 83.12 99 VAL A N 1
ATOM 743 C CA . VAL A 1 99 ? 14.478 -9.274 -0.104 1.00 83.12 99 VAL A CA 1
ATOM 744 C C . VAL A 1 99 ? 13.065 -9.680 0.306 1.00 83.12 99 VAL A C 1
ATOM 746 O O . VAL A 1 99 ? 12.086 -9.322 -0.353 1.00 83.12 99 VAL A O 1
ATOM 749 N N . VAL A 1 100 ? 12.975 -10.484 1.366 1.00 87.06 100 VAL A N 1
ATOM 750 C CA . VAL A 1 100 ? 11.703 -11.014 1.869 1.00 87.06 100 VAL A CA 1
ATOM 751 C C . VAL A 1 100 ? 11.055 -10.007 2.818 1.00 87.06 100 VAL A C 1
ATOM 753 O O . VAL A 1 100 ? 11.708 -9.535 3.747 1.00 87.06 100 VAL A O 1
ATOM 756 N N . HIS A 1 101 ? 9.792 -9.678 2.558 1.00 89.25 101 HIS A N 1
ATOM 757 C CA . HIS A 1 101 ? 8.994 -8.716 3.310 1.00 89.25 101 HIS A CA 1
ATOM 758 C C . HIS A 1 101 ? 7.487 -9.003 3.161 1.00 89.25 101 HIS A C 1
ATOM 760 O O . HIS A 1 101 ? 7.052 -9.792 2.319 1.00 89.25 101 HIS A O 1
ATOM 766 N N . ARG A 1 102 ? 6.668 -8.339 3.973 1.00 90.75 102 ARG A N 1
ATOM 767 C CA . ARG A 1 102 ? 5.206 -8.366 3.938 1.00 90.75 102 ARG A CA 1
ATOM 768 C C . ARG A 1 102 ? 4.664 -6.948 4.030 1.00 90.75 102 ARG A C 1
ATOM 770 O O . ARG A 1 102 ? 5.087 -6.169 4.877 1.00 90.75 102 ARG A O 1
ATOM 777 N N . THR A 1 103 ? 3.659 -6.658 3.218 1.00 90.12 103 THR A N 1
ATOM 778 C CA . THR A 1 103 ? 2.889 -5.410 3.235 1.00 90.12 103 THR A CA 1
ATOM 779 C C . THR A 1 103 ? 1.411 -5.699 3.500 1.00 90.12 103 THR A C 1
ATOM 781 O O . THR A 1 103 ? 0.903 -6.764 3.135 1.00 90.12 103 THR A O 1
ATOM 784 N N . GLN A 1 104 ? 0.690 -4.750 4.109 1.00 91.00 104 GLN A N 1
ATOM 785 C CA . GLN A 1 104 ? -0.775 -4.804 4.197 1.00 91.00 104 GLN A CA 1
ATOM 786 C C . GLN A 1 104 ? -1.388 -4.379 2.855 1.00 91.00 104 GLN A C 1
ATOM 788 O O . GLN A 1 104 ? -1.876 -3.258 2.701 1.00 91.00 104 GLN A O 1
ATOM 793 N N . SER A 1 105 ? -1.319 -5.263 1.863 1.00 93.62 105 SER A N 1
ATOM 794 C CA . SER A 1 105 ? -1.854 -4.996 0.531 1.00 93.62 105 SER A CA 1
ATOM 795 C C . SER A 1 105 ? -2.266 -6.251 -0.234 1.00 93.62 105 SER A C 1
ATOM 797 O O . SER A 1 105 ? -1.862 -7.381 0.058 1.00 93.62 105 SER A O 1
ATOM 799 N N . LEU A 1 106 ? -3.111 -6.020 -1.236 1.00 96.25 106 LEU A N 1
ATOM 800 C CA . LEU A 1 106 ? -3.350 -6.939 -2.338 1.00 96.25 106 LEU A CA 1
ATOM 801 C C . LEU A 1 106 ? -2.543 -6.458 -3.542 1.00 96.25 106 LEU A C 1
ATOM 803 O O . LEU A 1 106 ? -2.826 -5.380 -4.071 1.00 96.25 106 LEU A O 1
ATOM 807 N N . ASP A 1 107 ? -1.603 -7.282 -3.997 1.00 97.75 107 ASP A N 1
ATOM 808 C CA . ASP A 1 107 ? -0.686 -6.904 -5.066 1.00 97.75 107 ASP A CA 1
ATOM 809 C C . ASP A 1 107 ? -0.855 -7.798 -6.294 1.00 97.75 107 ASP A C 1
ATOM 811 O O . ASP A 1 107 ? -0.978 -9.024 -6.197 1.00 97.75 107 ASP A O 1
ATOM 815 N N . TYR A 1 108 ? -0.812 -7.169 -7.466 1.00 98.44 108 TYR A N 1
ATOM 816 C CA . TYR A 1 108 ? -0.708 -7.842 -8.756 1.00 98.44 108 TYR A CA 1
ATOM 817 C C . TYR A 1 108 ? 0.695 -7.623 -9.319 1.00 98.44 108 TYR A C 1
ATOM 819 O O . TYR A 1 108 ? 1.008 -6.526 -9.787 1.00 98.44 108 TYR A O 1
ATOM 827 N N . GLY A 1 109 ? 1.536 -8.656 -9.256 1.00 98.31 109 GLY A N 1
ATOM 828 C CA . GLY A 1 109 ? 2.895 -8.653 -9.800 1.00 98.31 109 GLY A CA 1
ATOM 829 C C . GLY A 1 109 ? 2.932 -9.317 -11.170 1.00 98.31 109 GLY A C 1
ATOM 830 O O . GLY A 1 109 ? 2.638 -10.500 -11.286 1.00 98.31 109 GLY A O 1
ATOM 831 N N . ILE A 1 110 ? 3.282 -8.572 -12.214 1.00 98.69 110 ILE A N 1
ATOM 832 C CA . ILE A 1 110 ? 3.212 -9.018 -13.611 1.00 98.69 110 ILE A CA 1
ATOM 833 C C . ILE A 1 110 ? 4.614 -8.999 -14.208 1.00 98.69 110 ILE A C 1
ATOM 835 O O . ILE A 1 110 ? 5.248 -7.942 -14.252 1.00 98.69 110 ILE A O 1
ATOM 839 N N . VAL A 1 111 ? 5.088 -10.134 -14.722 1.00 98.62 111 VAL A N 1
ATOM 840 C CA . VAL A 1 111 ? 6.394 -10.201 -15.392 1.00 98.62 111 VAL A CA 1
ATOM 841 C C . VAL A 1 111 ? 6.279 -9.635 -16.807 1.00 98.62 111 VAL A C 1
ATOM 843 O O . VAL A 1 111 ? 5.605 -10.198 -17.670 1.00 98.62 111 VAL A O 1
ATOM 846 N N . LEU A 1 112 ? 6.959 -8.517 -17.060 1.00 98.50 112 LEU A N 1
ATOM 847 C CA . LEU A 1 112 ? 6.977 -7.849 -18.365 1.00 98.50 112 LEU A CA 1
ATOM 848 C C . LEU A 1 112 ? 8.148 -8.308 -19.242 1.00 98.50 112 LEU A C 1
ATOM 850 O O . LEU A 1 112 ? 7.999 -8.411 -20.458 1.00 98.50 112 LEU A O 1
ATOM 854 N N . GLU A 1 113 ? 9.310 -8.571 -18.644 1.00 98.19 113 GLU A N 1
ATOM 855 C CA . GLU A 1 113 ? 10.527 -9.012 -19.335 1.00 98.19 113 GLU A CA 1
ATOM 856 C C . GLU A 1 113 ? 11.332 -9.958 -18.428 1.00 98.19 113 GLU A C 1
ATOM 858 O O . GLU A 1 113 ? 11.352 -9.781 -17.209 1.00 98.19 113 GLU A O 1
ATOM 863 N N . GLY A 1 114 ? 12.041 -10.916 -19.030 1.00 97.19 114 GLY A N 1
ATOM 864 C CA . GLY A 1 114 ? 12.916 -11.851 -18.316 1.00 97.19 114 GLY A CA 1
ATOM 865 C C . GLY A 1 114 ? 12.180 -12.929 -17.510 1.00 97.19 114 GLY A C 1
ATOM 866 O O . GLY A 1 114 ? 11.052 -13.312 -17.830 1.00 97.19 114 GLY A O 1
ATOM 867 N N . THR A 1 115 ? 12.868 -13.422 -16.481 1.00 97.56 115 THR A N 1
ATOM 868 C CA . THR A 1 115 ? 12.405 -14.444 -15.535 1.00 97.56 115 THR A CA 1
ATOM 869 C C . THR A 1 115 ? 12.613 -13.917 -14.121 1.00 97.56 115 THR A C 1
ATOM 871 O O . THR A 1 115 ? 13.669 -13.360 -13.823 1.00 97.56 115 THR A O 1
ATOM 874 N N . VAL A 1 116 ? 11.627 -14.107 -13.249 1.00 97.94 116 VAL A N 1
ATOM 875 C CA . VAL A 1 116 ? 11.706 -13.747 -11.827 1.00 97.94 116 VAL A CA 1
ATOM 876 C C . VAL A 1 116 ? 11.247 -14.937 -11.004 1.00 97.94 116 VAL A C 1
ATOM 878 O O . VAL A 1 116 ? 10.363 -15.674 -11.417 1.00 97.94 116 VAL A O 1
ATOM 881 N N . GLU A 1 117 ? 11.837 -15.140 -9.839 1.00 97.88 117 GLU A N 1
ATOM 882 C CA . GLU A 1 117 ? 11.369 -16.119 -8.870 1.00 97.88 117 GLU A CA 1
ATOM 883 C C . GLU A 1 117 ? 10.636 -15.425 -7.729 1.00 97.88 117 GLU A C 1
ATOM 885 O O . GLU A 1 117 ? 11.160 -14.491 -7.115 1.00 97.88 117 GLU A O 1
ATOM 890 N N . MET A 1 118 ? 9.432 -15.914 -7.443 1.00 97.44 118 MET A N 1
ATOM 891 C CA . MET A 1 118 ? 8.669 -15.562 -6.255 1.00 97.44 118 MET A CA 1
ATOM 892 C C . MET A 1 118 ? 9.069 -16.503 -5.120 1.00 97.44 118 MET A C 1
ATOM 894 O O . MET A 1 118 ? 8.904 -17.722 -5.217 1.00 97.44 118 MET A O 1
ATOM 898 N N . VAL A 1 119 ? 9.593 -15.931 -4.043 1.00 94.88 119 VAL A N 1
ATOM 899 C CA . VAL A 1 119 ? 10.011 -16.647 -2.836 1.00 94.88 119 VAL A CA 1
ATOM 900 C C . VAL A 1 119 ? 8.979 -16.396 -1.742 1.00 94.88 119 VAL A C 1
ATOM 902 O O . VAL A 1 119 ? 8.598 -15.250 -1.526 1.00 94.88 119 VAL A O 1
ATOM 905 N N . LEU A 1 120 ? 8.535 -17.452 -1.062 1.00 94.12 120 LEU A N 1
ATOM 906 C CA . LEU A 1 120 ? 7.634 -17.402 0.097 1.00 94.12 120 LEU A CA 1
ATOM 907 C C . LEU A 1 120 ? 8.344 -18.006 1.324 1.00 94.12 120 LEU A C 1
ATOM 909 O O . LEU A 1 120 ? 9.436 -18.554 1.192 1.00 94.12 120 LEU A O 1
ATOM 913 N N . GLU A 1 121 ? 7.740 -17.903 2.512 1.00 86.00 121 GLU A N 1
ATOM 914 C CA . GLU A 1 121 ? 8.308 -18.453 3.763 1.00 86.00 121 GLU A CA 1
ATOM 915 C C . GLU A 1 121 ? 8.475 -19.976 3.730 1.00 86.00 121 GLU A C 1
ATOM 917 O O . GLU A 1 121 ? 9.444 -20.512 4.264 1.00 86.00 121 GLU A O 1
ATOM 922 N N . GLU A 1 122 ? 7.535 -20.666 3.085 1.00 81.50 122 GLU A N 1
ATOM 923 C CA . GLU A 1 122 ? 7.538 -22.115 2.942 1.00 81.50 122 GLU A CA 1
ATOM 924 C C . GLU A 1 122 ? 7.404 -22.518 1.471 1.00 81.50 122 GLU A C 1
ATOM 926 O O . GLU A 1 122 ? 6.675 -21.895 0.695 1.00 81.50 122 GLU A O 1
ATOM 931 N N . GLY A 1 123 ? 8.074 -23.614 1.112 1.00 85.19 123 GLY A N 1
ATOM 932 C CA . GLY A 1 123 ? 8.037 -24.196 -0.227 1.00 85.19 123 GLY A CA 1
ATOM 933 C C . GLY A 1 123 ? 9.217 -23.802 -1.116 1.00 85.19 123 GLY A C 1
ATOM 934 O O . GLY A 1 123 ? 10.110 -23.048 -0.734 1.00 85.19 123 GLY A O 1
ATOM 935 N N . GLU A 1 124 ? 9.236 -24.376 -2.318 1.00 89.25 124 GLU A N 1
ATOM 936 C CA . GLU A 1 124 ? 10.213 -24.023 -3.345 1.00 89.25 124 GLU A CA 1
ATOM 937 C C . GLU A 1 124 ? 9.842 -22.693 -4.010 1.00 89.25 124 GLU A C 1
ATOM 939 O O . GLU A 1 124 ? 8.664 -22.357 -4.165 1.00 89.25 124 GLU A O 1
ATOM 944 N N . ALA A 1 125 ? 10.860 -21.937 -4.429 1.00 94.81 125 ALA A N 1
ATOM 945 C CA . ALA A 1 125 ? 10.649 -20.699 -5.165 1.00 94.81 125 ALA A CA 1
ATOM 946 C C . ALA A 1 125 ? 9.883 -20.978 -6.467 1.00 94.81 125 ALA A C 1
ATOM 948 O O . ALA A 1 125 ? 10.216 -21.889 -7.225 1.00 94.81 125 ALA A O 1
ATOM 949 N N . THR A 1 126 ? 8.860 -20.172 -6.739 1.00 97.38 126 THR A N 1
ATOM 950 C CA . THR A 1 126 ? 8.066 -20.300 -7.962 1.00 97.38 126 THR A CA 1
ATOM 951 C C . THR A 1 126 ? 8.709 -19.474 -9.067 1.00 97.38 126 THR A C 1
ATOM 953 O O . THR A 1 126 ? 8.756 -18.247 -8.979 1.00 97.38 126 THR A O 1
ATOM 956 N N . VAL A 1 127 ? 9.194 -20.136 -10.118 1.00 98.00 127 VAL A N 1
ATOM 957 C CA . VAL A 1 127 ? 9.745 -19.468 -11.304 1.00 98.00 127 VAL A CA 1
ATOM 958 C C . VAL A 1 127 ? 8.604 -18.893 -12.140 1.00 98.00 127 VAL A C 1
ATOM 960 O O . VAL A 1 127 ? 7.726 -19.629 -12.584 1.00 98.00 127 VAL A O 1
ATOM 963 N N . MET A 1 128 ? 8.649 -17.590 -12.392 1.00 98.38 128 MET A N 1
ATOM 964 C CA . MET A 1 128 ? 7.688 -16.847 -13.199 1.00 98.38 128 MET A CA 1
ATOM 965 C C . MET A 1 128 ? 8.344 -16.326 -14.478 1.00 98.38 128 MET A C 1
ATOM 967 O O . MET A 1 128 ? 9.442 -15.761 -14.464 1.00 98.38 128 MET A O 1
ATOM 971 N N . GLN A 1 129 ? 7.655 -16.506 -15.598 1.00 98.12 129 GLN A N 1
ATOM 972 C CA . GLN A 1 129 ? 8.074 -16.097 -16.933 1.00 98.12 129 GLN A CA 1
ATOM 973 C C . GLN A 1 129 ? 7.270 -14.891 -17.416 1.00 98.12 129 GLN A C 1
ATOM 975 O O . GLN A 1 129 ? 6.245 -14.524 -16.846 1.00 98.12 129 GLN A O 1
ATOM 980 N N . ARG A 1 130 ? 7.727 -14.267 -18.505 1.00 98.31 130 ARG A N 1
ATOM 981 C CA . ARG A 1 130 ? 7.005 -13.172 -19.167 1.00 98.31 130 ARG A CA 1
ATOM 982 C C . ARG A 1 130 ? 5.525 -13.515 -19.376 1.00 98.31 130 ARG A C 1
ATOM 984 O O . ARG A 1 130 ? 5.205 -14.485 -20.056 1.00 98.31 130 ARG A O 1
ATOM 991 N N . GLY A 1 131 ? 4.651 -12.641 -18.885 1.00 98.00 131 GLY A N 1
ATOM 992 C CA . GLY A 1 131 ? 3.199 -12.791 -18.964 1.00 98.00 131 GLY A CA 1
ATOM 993 C C . GLY A 1 131 ? 2.570 -13.460 -17.742 1.00 98.00 131 GLY A C 1
ATOM 994 O O . GLY A 1 131 ? 1.357 -13.341 -17.577 1.00 98.00 131 GLY A O 1
ATOM 995 N N . ASP A 1 132 ? 3.362 -14.086 -16.869 1.00 98.69 132 ASP A N 1
ATOM 996 C CA . ASP A 1 132 ? 2.859 -14.629 -15.612 1.00 98.69 132 ASP A CA 1
ATOM 997 C C . ASP A 1 132 ? 2.488 -13.507 -14.641 1.00 98.69 132 ASP A C 1
ATOM 999 O O . ASP A 1 132 ? 3.094 -12.427 -14.614 1.00 98.69 132 ASP A O 1
ATOM 1003 N N . ILE A 1 133 ? 1.467 -13.790 -13.832 1.00 98.62 133 ILE A N 1
ATOM 1004 C CA . ILE A 1 133 ? 0.879 -12.851 -12.884 1.00 98.62 133 ILE A CA 1
ATOM 1005 C C . ILE A 1 133 ? 0.807 -13.519 -11.515 1.00 98.62 133 ILE A C 1
ATOM 1007 O O . ILE A 1 133 ? 0.144 -14.541 -11.346 1.00 98.62 133 ILE A O 1
ATOM 1011 N N . ALA A 1 134 ? 1.450 -12.908 -10.529 1.00 98.38 134 ALA A N 1
ATOM 1012 C CA . ALA A 1 134 ? 1.287 -13.238 -9.127 1.00 98.38 134 ALA A CA 1
ATOM 1013 C C . ALA A 1 134 ? 0.153 -12.403 -8.531 1.00 98.38 134 ALA A C 1
ATOM 1015 O O . ALA A 1 134 ? 0.087 -11.188 -8.729 1.00 98.38 134 ALA A O 1
ATOM 1016 N N . VAL A 1 135 ? -0.715 -13.066 -7.770 1.00 98.38 135 VAL A N 1
ATOM 1017 C CA . VAL A 1 135 ? -1.737 -12.424 -6.938 1.00 98.38 135 VAL A CA 1
ATOM 1018 C C . VAL A 1 135 ? -1.324 -12.613 -5.486 1.00 98.38 135 VAL A C 1
ATOM 1020 O O . VAL A 1 135 ? -1.571 -13.660 -4.886 1.00 98.38 135 VAL A O 1
ATOM 1023 N N . GLN A 1 136 ? -0.663 -11.608 -4.930 1.00 97.38 136 GLN A N 1
ATOM 1024 C CA . GLN A 1 136 ? -0.083 -11.659 -3.596 1.00 97.38 136 GLN A CA 1
ATOM 1025 C C . GLN A 1 136 ? -1.044 -11.031 -2.587 1.00 97.38 136 GLN A C 1
ATOM 1027 O O . GLN A 1 136 ? -1.487 -9.896 -2.741 1.00 97.38 136 GLN A O 1
ATOM 1032 N N . ARG A 1 137 ? -1.401 -11.788 -1.548 1.00 96.56 137 ARG A N 1
ATOM 1033 C CA . ARG A 1 137 ? -2.508 -11.459 -0.635 1.00 96.56 137 ARG A CA 1
ATOM 1034 C C . ARG A 1 137 ? -1.995 -11.213 0.783 1.00 96.56 137 ARG A C 1
ATOM 1036 O O . ARG A 1 137 ? -2.241 -12.037 1.659 1.00 96.56 137 ARG A O 1
ATOM 1043 N N . ALA A 1 138 ? -1.274 -10.109 0.985 1.00 93.81 138 ALA A N 1
ATOM 1044 C CA . ALA A 1 138 ? -0.618 -9.762 2.251 1.00 93.81 138 ALA A CA 1
ATOM 1045 C C . ALA A 1 138 ? 0.265 -10.897 2.821 1.00 93.81 138 ALA A C 1
ATOM 1047 O O . ALA A 1 138 ? 0.322 -11.134 4.028 1.00 93.81 138 ALA A O 1
ATOM 1048 N N . THR A 1 139 ? 0.937 -11.634 1.934 1.00 94.06 139 THR A N 1
ATOM 1049 C CA . THR A 1 139 ? 1.848 -12.730 2.285 1.00 94.06 139 THR A CA 1
ATOM 1050 C C . THR A 1 139 ? 3.277 -12.225 2.429 1.00 94.06 139 THR A C 1
ATOM 1052 O O . THR A 1 139 ? 3.696 -11.322 1.703 1.00 94.06 139 THR A O 1
ATOM 1055 N N . MET A 1 140 ? 4.039 -12.843 3.329 1.00 92.25 140 MET A N 1
ATOM 1056 C CA . MET A 1 140 ? 5.488 -12.676 3.372 1.00 92.25 140 MET A CA 1
ATOM 1057 C C . MET A 1 140 ? 6.092 -13.274 2.096 1.00 92.25 140 MET A C 1
ATOM 1059 O O . MET A 1 140 ? 5.820 -14.427 1.754 1.00 92.25 140 MET A O 1
ATOM 1063 N N . HIS A 1 141 ? 6.837 -12.465 1.351 1.00 94.31 141 HIS A N 1
ATOM 1064 C CA . HIS A 1 141 ? 7.304 -12.818 0.019 1.00 94.31 141 HIS A CA 1
ATOM 1065 C C . HIS A 1 141 ? 8.563 -12.036 -0.367 1.00 94.31 141 HIS A C 1
ATOM 1067 O O . HIS A 1 141 ? 8.885 -11.008 0.222 1.00 94.31 141 HIS A O 1
ATOM 1073 N N . GLY A 1 142 ? 9.260 -12.496 -1.398 1.00 92.88 142 GLY A N 1
ATOM 1074 C CA . GLY A 1 142 ? 10.348 -11.755 -2.018 1.00 92.88 142 GLY A CA 1
ATOM 1075 C C . GLY A 1 142 ? 10.499 -12.083 -3.497 1.00 92.88 142 GLY A C 1
ATOM 1076 O O . GLY A 1 142 ? 9.973 -13.083 -3.991 1.00 92.88 142 GLY A O 1
ATOM 1077 N N . TRP A 1 143 ? 11.226 -11.218 -4.198 1.00 94.75 143 TRP A N 1
ATOM 1078 C CA . TRP A 1 143 ? 11.450 -11.303 -5.638 1.00 94.75 143 TRP A CA 1
ATOM 1079 C C . TRP A 1 143 ? 12.942 -11.450 -5.914 1.00 94.75 143 TRP A C 1
ATOM 1081 O O . TRP A 1 143 ? 13.746 -10.644 -5.445 1.00 94.75 143 TRP A O 1
ATOM 1091 N N . ARG A 1 144 ? 13.314 -12.476 -6.681 1.00 94.12 144 ARG A N 1
ATOM 1092 C CA . ARG A 1 144 ? 14.702 -12.747 -7.076 1.00 94.12 144 ARG A CA 1
ATOM 1093 C C . ARG A 1 144 ? 14.816 -12.807 -8.589 1.00 94.12 144 ARG A C 1
ATOM 1095 O O . ARG A 1 144 ? 13.986 -13.434 -9.238 1.00 94.12 144 ARG A O 1
ATOM 1102 N N . ASN A 1 145 ? 15.873 -12.227 -9.151 1.00 96.81 145 ASN A N 1
ATOM 1103 C CA . ASN A 1 145 ? 16.250 -12.514 -10.534 1.00 96.81 145 ASN A CA 1
ATOM 1104 C C . ASN A 1 145 ? 17.332 -13.610 -10.534 1.00 96.81 145 ASN A C 1
ATOM 1106 O O . ASN A 1 145 ? 18.477 -13.314 -10.181 1.00 96.81 145 ASN A O 1
ATOM 1110 N N . PRO A 1 146 ? 17.007 -14.864 -10.908 1.00 95.06 146 PRO A N 1
ATOM 1111 C CA . PRO A 1 146 ? 17.979 -15.958 -10.903 1.00 95.06 146 PRO A CA 1
ATOM 1112 C C . PRO A 1 146 ? 18.968 -15.895 -12.073 1.00 95.06 146 PRO A C 1
ATOM 1114 O O . PRO A 1 146 ? 19.922 -16.671 -12.111 1.00 95.06 146 PRO A O 1
ATOM 1117 N N . SER A 1 147 ? 18.737 -15.032 -13.066 1.00 96.25 147 SER A N 1
ATOM 1118 C CA . SER A 1 147 ? 19.605 -14.959 -14.233 1.00 96.25 147 SER A CA 1
ATOM 1119 C C . SER A 1 147 ? 20.941 -14.326 -13.876 1.00 96.25 147 SER A C 1
ATOM 1121 O O . SER A 1 147 ? 20.991 -13.232 -13.322 1.00 96.25 147 SER A O 1
ATOM 1123 N N . ALA A 1 148 ? 22.034 -14.969 -14.283 1.00 95.94 148 ALA A N 1
ATOM 1124 C CA . ALA A 1 148 ? 23.376 -14.425 -14.107 1.00 95.94 148 ALA A CA 1
ATOM 1125 C C . ALA A 1 148 ? 23.742 -13.330 -15.125 1.00 95.94 148 ALA A C 1
ATOM 1127 O O . ALA A 1 148 ? 24.784 -12.693 -14.986 1.00 95.94 148 ALA A O 1
ATOM 1128 N N . THR A 1 149 ? 22.922 -13.130 -16.162 1.00 96.56 149 THR A N 1
ATOM 1129 C CA . THR A 1 149 ? 23.261 -12.257 -17.304 1.00 96.56 149 THR A CA 1
ATOM 1130 C C . THR A 1 149 ? 22.134 -11.326 -17.737 1.00 96.56 149 THR A C 1
ATOM 1132 O O . THR A 1 149 ? 22.403 -10.204 -18.160 1.00 96.56 149 THR A O 1
ATOM 1135 N N . GLU A 1 150 ? 20.881 -11.751 -17.598 1.00 97.50 150 GLU A N 1
ATOM 1136 C CA . GLU A 1 150 ? 19.721 -11.031 -18.123 1.00 97.50 150 GLU A CA 1
ATOM 1137 C C . GLU A 1 150 ? 19.006 -10.238 -17.027 1.00 97.50 150 GLU A C 1
ATOM 1139 O O . GLU A 1 150 ? 18.803 -10.719 -15.911 1.00 97.50 150 GLU A O 1
ATOM 1144 N N . TRP A 1 151 ? 18.580 -9.023 -17.367 1.00 97.69 151 TRP A N 1
ATOM 1145 C CA . TRP A 1 151 ? 17.704 -8.220 -16.517 1.00 97.69 151 TRP A CA 1
ATOM 1146 C C . TRP A 1 151 ? 16.265 -8.729 -16.592 1.00 97.69 151 TRP A C 1
ATOM 1148 O O . TRP A 1 151 ? 15.811 -9.189 -17.641 1.00 97.69 151 TRP A O 1
ATOM 1158 N N . ALA A 1 152 ? 15.523 -8.561 -15.502 1.00 98.19 152 ALA A N 1
ATOM 1159 C CA . ALA A 1 152 ? 14.091 -8.829 -15.459 1.00 98.19 152 ALA A CA 1
ATOM 1160 C C . ALA A 1 152 ? 13.310 -7.558 -15.111 1.00 98.19 152 ALA A C 1
ATOM 1162 O O . ALA A 1 152 ? 13.825 -6.668 -14.432 1.00 98.19 152 ALA A O 1
ATOM 1163 N N . ARG A 1 153 ? 12.060 -7.472 -15.575 1.00 98.38 153 ARG A N 1
ATOM 1164 C CA . ARG A 1 153 ? 11.155 -6.354 -15.281 1.00 98.38 153 ARG A CA 1
ATOM 1165 C C . ARG A 1 153 ? 9.800 -6.856 -14.834 1.00 98.38 153 ARG A C 1
ATOM 1167 O O . ARG A 1 153 ? 9.182 -7.661 -15.532 1.00 98.38 153 ARG A O 1
ATOM 1174 N N . MET A 1 154 ? 9.291 -6.274 -13.755 1.00 98.44 154 MET A N 1
ATOM 1175 C CA . MET A 1 154 ? 7.922 -6.486 -13.298 1.00 98.44 154 MET A CA 1
ATOM 1176 C C . MET A 1 154 ? 7.153 -5.177 -13.170 1.00 98.44 154 MET A C 1
ATOM 1178 O O . MET A 1 154 ? 7.710 -4.154 -12.776 1.00 98.44 154 MET A O 1
ATOM 1182 N N . ALA A 1 155 ? 5.860 -5.218 -13.479 1.00 98.44 155 ALA A N 1
ATOM 1183 C CA . ALA A 1 155 ? 4.909 -4.206 -13.041 1.00 98.44 155 ALA A CA 1
ATOM 1184 C C . ALA A 1 155 ? 4.186 -4.702 -11.789 1.00 98.44 155 ALA A C 1
ATOM 1186 O O . ALA A 1 155 ? 3.735 -5.84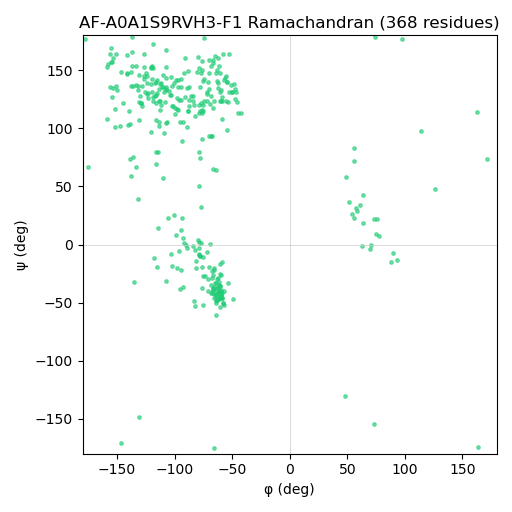2 -11.750 1.00 98.44 155 ALA A O 1
ATOM 1187 N N . PHE A 1 156 ? 4.046 -3.828 -10.802 1.00 98.19 156 PHE A N 1
ATOM 1188 C CA . PHE A 1 156 ? 3.294 -4.078 -9.585 1.00 98.19 156 PHE A CA 1
ATOM 1189 C C . PHE A 1 156 ? 2.158 -3.075 -9.466 1.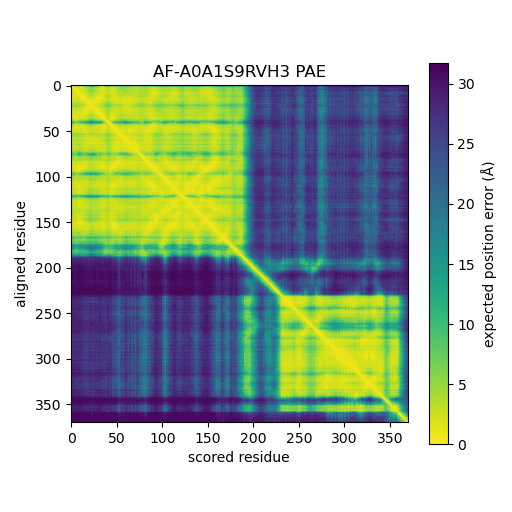00 98.19 156 PHE A C 1
ATOM 1191 O O . PHE A 1 156 ? 2.377 -1.866 -9.583 1.00 98.19 156 PHE A O 1
ATOM 1198 N N . VAL A 1 157 ? 0.961 -3.582 -9.191 1.00 98.00 157 VAL A N 1
ATOM 1199 C CA . VAL A 1 157 ? -0.177 -2.781 -8.737 1.00 98.00 157 VAL A CA 1
ATOM 1200 C C . VAL A 1 157 ? -0.491 -3.207 -7.314 1.00 98.00 157 VAL A C 1
ATOM 1202 O O . VAL A 1 157 ? -1.023 -4.293 -7.116 1.00 98.00 157 VAL A O 1
ATOM 1205 N N . LEU A 1 158 ? -0.137 -2.362 -6.350 1.00 96.69 158 LEU A N 1
ATOM 1206 C CA . LEU A 1 158 ? -0.385 -2.582 -4.932 1.00 96.69 158 LEU A CA 1
ATOM 1207 C C . LEU A 1 158 ? -1.639 -1.817 -4.534 1.00 96.69 158 LEU A C 1
ATOM 1209 O O . LEU A 1 158 ? -1.727 -0.613 -4.783 1.00 96.69 158 LEU A O 1
ATOM 1213 N N . GLN A 1 159 ? -2.602 -2.496 -3.929 1.00 95.38 159 GLN A N 1
ATOM 1214 C CA . GLN A 1 159 ? -3.819 -1.892 -3.398 1.00 95.38 159 GLN A CA 1
ATOM 1215 C C . GLN A 1 159 ? -3.843 -2.071 -1.885 1.00 95.38 159 GLN A C 1
ATOM 1217 O O . GLN A 1 159 ? -3.710 -3.196 -1.401 1.00 95.38 159 GLN A O 1
ATOM 1222 N N . ASP A 1 160 ? -4.060 -0.981 -1.144 1.00 90.75 160 ASP A N 1
ATOM 1223 C CA . ASP A 1 160 ? -4.280 -1.075 0.298 1.00 90.75 160 ASP A CA 1
ATOM 1224 C C . ASP A 1 160 ? -5.438 -2.040 0.600 1.00 90.75 160 ASP A C 1
ATOM 1226 O O . ASP A 1 160 ? -6.456 -2.084 -0.103 1.00 90.75 160 ASP A O 1
ATOM 1230 N N . CYS A 1 161 ? -5.277 -2.843 1.644 1.00 89.50 161 CYS A N 1
ATOM 1231 C CA . CYS A 1 161 ? -6.284 -3.799 2.065 1.00 89.50 161 CYS A CA 1
ATOM 1232 C C . CYS A 1 161 ? -6.633 -3.613 3.538 1.00 89.50 161 CYS A C 1
ATOM 1234 O O . CYS A 1 161 ? -5.914 -2.991 4.311 1.00 89.50 161 CYS A O 1
ATOM 1236 N N . ARG A 1 162 ? -7.763 -4.188 3.954 1.00 87.06 162 ARG A N 1
ATOM 1237 C CA . ARG A 1 162 ? -8.085 -4.274 5.384 1.00 87.06 162 ARG A CA 1
ATOM 1238 C C . ARG A 1 162 ? -7.013 -5.104 6.110 1.00 87.06 162 ARG A C 1
ATOM 1240 O O . ARG A 1 162 ? -6.456 -6.003 5.473 1.00 87.06 162 ARG A O 1
ATOM 1247 N N . PRO A 1 163 ? -6.786 -4.876 7.418 1.00 86.38 163 PRO A N 1
ATOM 1248 C CA . PRO A 1 163 ? -5.899 -5.719 8.214 1.00 86.38 163 PRO A CA 1
ATOM 1249 C C . PRO A 1 163 ? -6.241 -7.203 8.054 1.00 86.38 163 PRO A C 1
ATOM 1251 O O . PRO A 1 163 ? -7.409 -7.596 8.155 1.00 86.38 163 PRO A O 1
ATOM 1254 N N . LEU A 1 164 ? -5.225 -8.024 7.786 1.00 87.06 164 LEU A N 1
ATOM 1255 C CA . LEU A 1 164 ? -5.380 -9.467 7.640 1.00 87.06 164 LEU A CA 1
ATOM 1256 C C . LEU A 1 164 ? -5.252 -10.134 9.012 1.00 87.06 164 LEU A C 1
ATOM 1258 O O . LEU A 1 164 ? -4.240 -9.975 9.689 1.00 87.06 164 LEU A O 1
ATOM 1262 N N . VAL A 1 165 ? -6.263 -10.912 9.402 1.00 85.69 165 VAL A N 1
ATOM 1263 C CA . VAL A 1 165 ? -6.251 -11.694 10.645 1.00 85.69 165 VAL A CA 1
ATOM 1264 C C . VAL A 1 165 ? -6.229 -13.180 10.310 1.00 85.69 165 VAL A C 1
ATOM 1266 O O . VAL A 1 165 ? -7.119 -13.675 9.617 1.00 85.69 165 VAL A O 1
ATOM 1269 N N . VAL A 1 166 ? -5.229 -13.897 10.820 1.00 83.56 166 VAL A N 1
ATOM 1270 C CA . VAL A 1 166 ? -5.072 -15.349 10.652 1.00 83.56 166 VAL A CA 1
ATOM 1271 C C . VAL A 1 166 ? -4.837 -15.966 12.025 1.00 83.56 166 VAL A C 1
ATOM 1273 O O . VAL A 1 166 ? -3.989 -15.508 12.780 1.00 83.56 166 VAL A O 1
ATOM 1276 N N . GLY A 1 167 ? -5.620 -16.984 12.389 1.00 82.94 167 GLY A N 1
ATOM 1277 C CA . GLY A 1 167 ? -5.483 -17.637 13.698 1.00 82.94 167 GLY A CA 1
ATOM 1278 C C . GLY A 1 167 ? -5.781 -16.733 14.904 1.00 82.94 167 GLY A C 1
ATOM 1279 O O . GLY A 1 167 ? -5.379 -17.063 16.011 1.00 82.94 167 GLY A O 1
ATOM 1280 N N . GLY A 1 168 ? -6.481 -15.610 14.702 1.00 74.44 168 GLY A N 1
ATOM 1281 C CA . GLY A 1 168 ? -6.755 -14.612 15.744 1.00 74.44 168 GLY A CA 1
ATOM 1282 C C . GLY A 1 168 ? -5.698 -13.509 15.860 1.00 74.44 168 GLY A C 1
ATOM 1283 O O . GLY A 1 168 ? -5.944 -12.527 16.552 1.00 74.44 168 GLY A O 1
ATOM 1284 N N . GLU A 1 169 ? -4.584 -13.621 15.136 1.00 76.31 169 GLU A N 1
ATOM 1285 C CA . GLU A 1 169 ? -3.497 -12.643 15.144 1.00 76.31 169 GLU A CA 1
ATOM 1286 C C . GLU A 1 169 ? -3.548 -11.752 13.900 1.00 76.31 169 GLU A C 1
ATOM 1288 O O . GLU A 1 169 ? -3.763 -12.228 12.780 1.00 76.31 169 GLU A O 1
ATOM 1293 N N . ALA A 1 170 ? -3.353 -10.447 14.095 1.00 81.56 170 ALA A N 1
ATOM 1294 C CA . ALA A 1 170 ? -3.240 -9.493 12.998 1.00 81.56 170 ALA A CA 1
ATOM 1295 C C . ALA A 1 170 ? -1.832 -9.561 12.392 1.00 81.56 170 ALA A C 1
ATOM 1297 O O . ALA A 1 170 ? -0.839 -9.302 13.075 1.00 81.56 170 ALA A O 1
ATOM 1298 N N . LEU A 1 171 ? -1.749 -9.890 11.104 1.00 83.38 171 LEU A N 1
ATOM 1299 C CA . LEU A 1 171 ? -0.493 -9.915 10.363 1.00 83.38 171 LEU A CA 1
ATOM 1300 C C . LEU A 1 171 ? -0.149 -8.495 9.911 1.00 83.38 171 LEU A C 1
ATOM 1302 O O . LEU A 1 171 ? -0.829 -7.936 9.052 1.00 83.38 171 LEU A O 1
ATOM 1306 N N . LYS A 1 172 ? 0.902 -7.931 10.507 1.00 81.56 172 LYS A N 1
ATOM 1307 C CA . LYS A 1 172 ? 1.375 -6.565 10.249 1.00 81.56 172 LYS A CA 1
ATOM 1308 C C . LYS A 1 172 ? 2.420 -6.521 9.137 1.00 81.56 172 LYS A C 1
ATOM 1310 O O . LYS A 1 172 ? 3.064 -7.533 8.849 1.00 81.56 172 LYS A O 1
ATOM 1315 N N . GLU A 1 173 ? 2.618 -5.345 8.557 1.00 82.75 173 GLU A N 1
ATOM 1316 C CA . GLU A 1 173 ? 3.780 -4.996 7.747 1.00 82.75 173 GLU A CA 1
ATOM 1317 C C . GLU A 1 173 ? 5.055 -5.440 8.460 1.00 82.75 173 GLU A C 1
ATOM 1319 O O . GLU A 1 173 ? 5.249 -5.222 9.658 1.00 82.75 173 GLU A O 1
ATOM 1324 N N . ASP A 1 174 ? 5.895 -6.114 7.692 1.00 83.56 174 ASP A N 1
ATOM 1325 C CA . ASP A 1 174 ? 7.177 -6.628 8.128 1.00 83.56 174 ASP A CA 1
ATOM 1326 C C . ASP A 1 174 ? 8.143 -6.418 6.973 1.00 83.56 174 ASP A C 1
ATOM 1328 O O . ASP A 1 174 ? 8.085 -7.115 5.962 1.00 83.56 174 ASP A O 1
ATOM 1332 N N . LEU A 1 175 ? 8.992 -5.401 7.077 1.00 78.44 175 LEU A N 1
ATOM 1333 C CA . LEU A 1 175 ? 9.953 -5.104 6.021 1.00 78.44 175 LEU A CA 1
ATOM 1334 C C . LEU A 1 175 ? 11.166 -6.039 6.057 1.00 78.44 175 LEU A C 1
ATOM 1336 O O . LEU A 1 175 ? 11.966 -6.002 5.125 1.00 78.44 175 LEU A O 1
ATOM 1340 N N . GLY A 1 176 ? 11.313 -6.881 7.086 1.00 73.25 176 GLY A N 1
ATOM 1341 C CA . GLY A 1 176 ? 12.456 -7.770 7.246 1.00 73.25 176 GLY A CA 1
ATOM 1342 C C . GLY A 1 176 ? 13.789 -7.044 7.041 1.00 73.25 176 GLY A C 1
ATOM 1343 O O . GLY A 1 176 ? 14.027 -5.959 7.566 1.00 73.25 176 GLY A O 1
ATOM 1344 N N . ILE A 1 177 ? 14.658 -7.621 6.207 1.00 68.81 177 ILE A N 1
ATOM 1345 C CA . ILE A 1 177 ? 15.958 -7.024 5.852 1.00 68.81 177 ILE A CA 1
ATOM 1346 C C . ILE A 1 177 ? 15.850 -5.802 4.922 1.00 68.81 177 ILE A C 1
ATOM 1348 O O . ILE A 1 177 ? 16.862 -5.170 4.633 1.00 68.81 177 ILE A O 1
ATOM 1352 N N . ALA A 1 178 ? 14.652 -5.473 4.427 1.00 60.38 178 ALA A N 1
ATOM 1353 C CA . ALA A 1 178 ? 14.409 -4.269 3.636 1.00 60.38 178 ALA A CA 1
ATOM 1354 C C . ALA A 1 178 ? 14.311 -3.003 4.502 1.00 60.38 178 ALA A C 1
ATOM 1356 O O . ALA A 1 178 ? 14.262 -1.898 3.956 1.00 60.38 178 ALA A O 1
ATOM 1357 N N . GLU A 1 179 ? 14.254 -3.142 5.830 1.00 58.94 179 GLU A N 1
ATOM 1358 C CA . GLU A 1 179 ? 1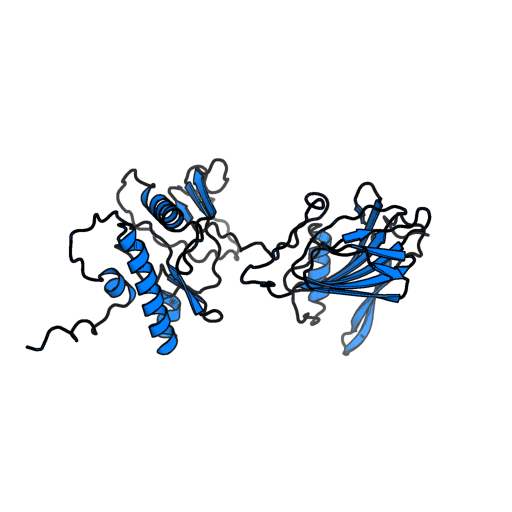4.193 -2.015 6.756 1.00 58.94 179 GLU A CA 1
ATOM 1359 C C . GLU A 1 179 ? 15.425 -1.103 6.583 1.00 58.94 179 GLU A C 1
ATOM 1361 O O . GLU A 1 179 ? 16.571 -1.545 6.628 1.00 58.94 179 GLU A O 1
ATOM 1366 N N . GLY A 1 180 ? 15.187 0.185 6.310 1.00 59.69 180 GLY A N 1
ATOM 1367 C CA . GLY A 1 180 ? 16.235 1.167 5.993 1.00 59.69 180 GLY A CA 1
ATOM 1368 C C . GLY A 1 180 ? 16.613 1.264 4.506 1.00 59.69 180 GLY A C 1
ATOM 1369 O O . GLY A 1 180 ? 17.205 2.265 4.105 1.00 59.69 180 GLY A O 1
ATOM 1370 N N . VAL A 1 181 ? 16.224 0.289 3.675 1.00 64.25 181 VAL A N 1
ATOM 1371 C CA . VAL A 1 181 ? 16.306 0.364 2.199 1.00 64.25 181 VAL A CA 1
ATOM 1372 C C . VAL A 1 181 ? 14.971 0.822 1.604 1.00 64.25 181 VAL A C 1
ATOM 1374 O O . VAL A 1 181 ? 14.943 1.600 0.647 1.00 64.25 181 VAL A O 1
ATOM 1377 N N . LEU A 1 182 ? 13.863 0.348 2.180 1.00 68.00 182 LEU A N 1
ATOM 1378 C CA . LEU A 1 182 ? 12.496 0.684 1.799 1.00 68.00 182 LEU A CA 1
ATOM 1379 C C . LEU A 1 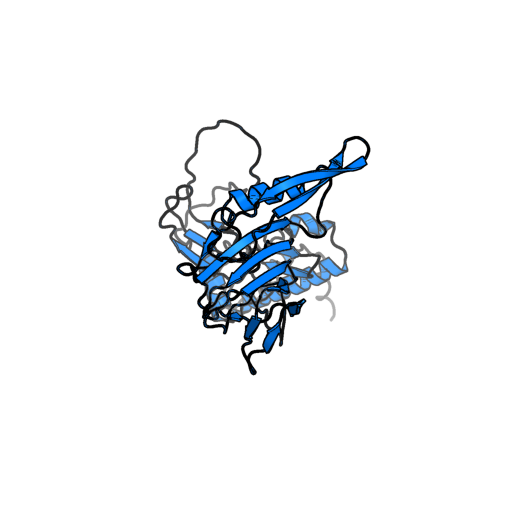182 ? 11.787 1.428 2.935 1.00 68.00 182 LEU A C 1
ATOM 1381 O O . LEU A 1 182 ? 11.948 1.108 4.111 1.00 68.00 182 LEU A O 1
ATOM 1385 N N . GLU A 1 183 ? 10.984 2.422 2.560 1.00 73.75 183 GLU A N 1
ATOM 1386 C CA . GLU A 1 183 ? 10.165 3.187 3.498 1.00 73.75 183 GLU A CA 1
ATOM 1387 C C . GLU A 1 183 ? 8.916 2.373 3.898 1.00 73.75 183 GLU A C 1
ATOM 1389 O O . GLU A 1 183 ? 8.249 1.816 3.012 1.00 73.75 183 GLU A O 1
ATOM 1394 N N . PRO A 1 184 ? 8.553 2.323 5.193 1.00 75.88 184 PRO A N 1
ATOM 1395 C CA . PRO A 1 184 ? 7.297 1.726 5.647 1.00 75.88 184 PRO A CA 1
ATOM 1396 C C . PRO A 1 184 ? 6.081 2.368 4.980 1.00 75.88 184 PRO A C 1
ATOM 1398 O O . PRO A 1 184 ? 6.032 3.590 4.813 1.00 75.88 184 PRO A O 1
ATOM 1401 N N . SER A 1 185 ? 5.064 1.569 4.646 1.00 73.31 185 SER A N 1
ATOM 1402 C CA . SER A 1 185 ? 3.801 2.095 4.098 1.00 73.31 185 SER A CA 1
ATOM 1403 C C . SER A 1 185 ? 3.029 2.929 5.118 1.00 73.31 185 SER A C 1
ATOM 1405 O O . SER A 1 185 ? 2.261 3.822 4.762 1.00 73.31 185 SER A O 1
ATOM 1407 N N . GLY A 1 186 ? 3.244 2.655 6.408 1.00 69.94 186 GLY A N 1
ATOM 1408 C CA . GLY A 1 186 ? 2.513 3.301 7.490 1.00 69.94 186 GLY A CA 1
ATOM 1409 C C . GLY A 1 186 ? 1.103 2.744 7.693 1.00 69.94 186 GLY A C 1
ATOM 1410 O O . GLY A 1 186 ? 0.378 3.278 8.531 1.00 69.94 186 GLY A O 1
ATOM 1411 N N . ASN A 1 187 ? 0.733 1.665 6.995 1.00 68.38 187 ASN A N 1
ATOM 1412 C CA . ASN A 1 187 ? -0.557 0.988 7.150 1.00 68.38 187 ASN A CA 1
ATOM 1413 C C . ASN A 1 187 ? -0.741 0.425 8.571 1.00 68.38 187 ASN A C 1
ATOM 1415 O O . ASN A 1 187 ? -1.836 0.495 9.126 1.00 68.38 187 ASN A O 1
ATOM 1419 N N . ASP A 1 188 ? 0.351 -0.033 9.191 1.00 62.50 188 ASP A N 1
ATOM 1420 C CA . ASP A 1 188 ? 0.386 -0.553 10.564 1.00 62.50 188 ASP A CA 1
ATOM 1421 C C . ASP A 1 188 ? 0.727 0.489 11.622 1.00 62.50 188 ASP A C 1
ATOM 1423 O O . ASP A 1 188 ? 0.853 0.165 12.810 1.00 62.50 188 ASP A O 1
ATOM 1427 N N . ARG A 1 189 ? 0.845 1.765 11.231 1.00 51.59 189 ARG A N 1
ATOM 1428 C CA . ARG A 1 189 ? 0.841 2.836 12.220 1.00 51.59 189 ARG A CA 1
ATOM 1429 C C . ARG A 1 189 ? -0.569 2.880 12.787 1.00 51.59 189 ARG A C 1
ATOM 1431 O O . ARG A 1 189 ? -1.440 3.589 12.285 1.00 51.59 189 ARG A O 1
ATOM 1438 N N . SER A 1 190 ? -0.773 2.171 13.900 1.00 37.78 190 SER A N 1
ATOM 1439 C CA . SER A 1 190 ? -1.693 2.642 14.927 1.00 37.78 190 SER A CA 1
ATOM 1440 C C . SER A 1 190 ? -1.406 4.126 15.040 1.00 37.78 190 SER A C 1
ATOM 1442 O O . SER A 1 190 ? -0.271 4.486 15.356 1.00 37.78 190 SER A O 1
ATOM 1444 N N . LYS A 1 191 ? -2.361 4.983 14.662 1.00 35.69 191 LYS A N 1
ATOM 1445 C CA . LYS A 1 191 ? -2.240 6.419 14.900 1.00 35.69 191 LYS A CA 1
ATOM 1446 C C . LYS A 1 191 ? -1.755 6.531 16.347 1.00 35.69 191 LYS A C 1
ATOM 1448 O O . LYS A 1 191 ? -2.410 6.046 17.261 1.00 35.69 191 LYS A O 1
ATOM 1453 N N . VAL A 1 192 ? -0.534 7.000 16.556 1.00 33.81 192 VAL A N 1
ATOM 1454 C CA . VAL A 1 192 ? -0.037 7.207 17.909 1.00 33.81 192 VAL A CA 1
ATOM 1455 C C . VAL A 1 192 ? -0.464 8.620 18.219 1.00 33.81 192 VAL A C 1
ATOM 1457 O O . VAL A 1 192 ? 0.110 9.574 17.697 1.00 33.81 192 VAL A O 1
ATOM 1460 N N . LEU A 1 193 ? -1.547 8.755 18.976 1.00 39.72 193 LEU A N 1
ATOM 1461 C CA . LEU A 1 193 ? -1.893 10.050 19.524 1.00 39.72 193 LEU A CA 1
ATOM 1462 C C . LEU A 1 193 ? -1.052 10.199 20.790 1.00 39.72 193 LEU A C 1
ATOM 1464 O O . LEU A 1 193 ? -1.175 9.403 21.721 1.00 39.72 193 LEU A O 1
ATOM 1468 N N . VAL A 1 194 ? -0.197 11.220 20.846 1.00 41.72 194 VAL A N 1
ATOM 1469 C CA . VAL A 1 194 ? 0.243 11.721 22.152 1.00 41.72 194 VAL A CA 1
ATOM 1470 C C . VAL A 1 194 ? -1.001 12.333 22.769 1.00 41.72 194 VAL A C 1
ATOM 1472 O O . VAL A 1 194 ? -1.375 13.458 22.451 1.00 41.72 194 VAL A O 1
ATOM 1475 N N . GLN A 1 195 ? -1.714 11.531 23.550 1.00 42.88 195 GLN A N 1
ATOM 1476 C CA . GLN A 1 195 ? -3.010 11.929 24.068 1.00 42.88 195 GLN A CA 1
ATOM 1477 C C . GLN A 1 195 ? -2.860 12.961 25.185 1.00 42.88 195 GLN A C 1
ATOM 1479 O O . GLN A 1 195 ? -3.754 13.784 25.367 1.00 42.88 195 GLN A O 1
ATOM 1484 N N . LYS A 1 196 ? -1.724 12.954 25.902 1.00 51.56 196 LYS A N 1
ATOM 1485 C CA . LYS A 1 196 ? -1.510 13.862 27.028 1.00 51.56 196 LYS A CA 1
ATOM 1486 C C . LYS A 1 196 ? -0.043 14.214 27.253 1.00 51.56 196 LYS A C 1
ATOM 1488 O O . LYS A 1 196 ? 0.842 13.355 27.242 1.00 51.56 196 LYS A O 1
ATOM 1493 N N . VAL A 1 197 ? 0.182 15.501 27.499 1.00 47.50 197 VAL A N 1
ATOM 1494 C CA . VAL A 1 197 ? 1.436 16.063 27.994 1.00 47.50 197 VAL A CA 1
ATOM 1495 C C . VAL A 1 197 ? 1.135 16.666 29.366 1.00 47.50 197 VAL A C 1
ATOM 1497 O O . VAL A 1 197 ? 0.434 17.670 29.463 1.00 47.50 197 VAL A O 1
ATOM 1500 N N . ALA A 1 198 ? 1.600 16.011 30.427 1.00 43.97 198 ALA A N 1
ATOM 1501 C CA . ALA A 1 198 ? 1.324 16.402 31.806 1.00 43.97 198 ALA A CA 1
ATOM 1502 C C . ALA A 1 198 ? 2.451 17.291 32.361 1.00 43.97 198 ALA A C 1
ATOM 1504 O O . ALA A 1 198 ? 3.635 17.029 32.127 1.00 43.97 198 ALA A O 1
ATOM 1505 N N . ASN A 1 199 ? 2.073 18.295 33.162 1.00 40.84 199 ASN A N 1
ATOM 1506 C CA . ASN A 1 199 ? 2.962 19.238 33.857 1.00 40.84 199 ASN A CA 1
ATOM 1507 C C . ASN A 1 199 ? 3.809 20.152 32.956 1.00 40.84 199 ASN A C 1
ATOM 1509 O O . ASN A 1 199 ? 4.980 20.385 33.254 1.00 40.84 199 ASN A O 1
ATOM 1513 N N . CYS A 1 200 ? 3.229 20.702 31.891 1.00 38.16 200 CYS A N 1
ATOM 1514 C CA . CYS A 1 200 ? 3.923 21.684 31.062 1.00 38.16 200 CYS A CA 1
ATOM 1515 C C . CYS A 1 200 ? 3.316 23.074 31.200 1.00 38.16 200 CYS A C 1
ATOM 1517 O O . CYS A 1 200 ? 2.101 23.238 31.130 1.00 38.16 200 CYS A O 1
ATOM 1519 N N . VAL A 1 201 ? 4.178 24.081 31.325 1.00 39.34 201 VAL A N 1
ATOM 1520 C CA . VAL A 1 201 ? 3.812 25.479 31.086 1.00 39.34 201 VAL A CA 1
ATOM 1521 C C . VAL A 1 201 ? 4.035 25.741 29.591 1.00 39.34 201 VAL A C 1
ATOM 1523 O O . VAL A 1 201 ? 5.181 25.644 29.144 1.00 39.34 201 VAL A O 1
ATOM 1526 N N . PRO A 1 202 ? 2.990 26.022 28.790 1.00 40.75 202 PRO A N 1
ATOM 1527 C CA . PRO A 1 202 ? 3.172 26.398 27.393 1.00 40.75 202 PRO A CA 1
ATOM 1528 C C . PRO A 1 202 ? 3.954 27.711 27.306 1.00 40.75 202 PRO A C 1
ATOM 1530 O O . PRO A 1 202 ? 3.724 28.633 28.088 1.00 40.75 202 PRO A O 1
ATOM 1533 N N . GLN A 1 203 ? 4.857 27.828 26.335 1.00 38.78 203 GLN A N 1
ATOM 1534 C CA . GLN A 1 203 ? 5.457 29.119 26.012 1.00 38.78 203 GLN A CA 1
ATOM 1535 C C . GLN A 1 203 ? 4.452 29.906 25.157 1.00 38.78 203 GLN A C 1
ATOM 1537 O O . GLN A 1 203 ? 4.156 29.495 24.034 1.00 38.78 203 GLN A O 1
ATOM 1542 N N . GLU A 1 204 ? 3.900 31.009 25.675 1.00 35.75 204 GLU A N 1
ATOM 1543 C CA . GLU A 1 204 ? 3.045 31.906 24.887 1.00 35.75 204 GLU A CA 1
ATOM 1544 C C . GLU A 1 204 ? 3.840 32.429 23.679 1.00 35.75 204 GLU A C 1
ATOM 1546 O O . GLU A 1 204 ? 4.757 33.240 23.818 1.00 35.75 204 GLU A O 1
ATOM 1551 N N . ARG A 1 205 ? 3.518 31.949 22.471 1.00 36.78 205 ARG A N 1
ATOM 1552 C CA . ARG A 1 205 ? 3.942 32.616 21.237 1.00 36.78 205 ARG A CA 1
ATOM 1553 C C . ARG A 1 205 ? 2.934 33.711 20.931 1.00 36.78 205 ARG A C 1
ATOM 1555 O O . ARG A 1 205 ? 1.734 33.453 20.900 1.00 36.78 205 ARG A O 1
ATOM 1562 N N . GLY A 1 206 ? 3.450 34.920 20.723 1.00 33.09 206 GLY A N 1
ATOM 1563 C CA . GLY A 1 206 ? 2.669 36.102 20.380 1.00 33.09 206 GLY A CA 1
ATOM 1564 C C . GLY A 1 206 ? 1.676 35.838 19.248 1.00 33.09 206 GLY A C 1
ATOM 1565 O O . GLY A 1 206 ? 1.982 35.144 18.279 1.00 33.09 206 GLY A O 1
ATOM 1566 N N . GLN A 1 207 ? 0.479 36.392 19.423 1.00 34.50 207 GLN A N 1
ATOM 1567 C CA . GLN A 1 207 ? -0.597 36.410 18.443 1.00 34.50 207 GLN A CA 1
ATOM 1568 C C . GLN A 1 207 ? -0.110 36.989 17.110 1.00 34.50 207 GLN A C 1
ATOM 1570 O O . GLN A 1 207 ? 0.275 38.149 17.076 1.00 34.50 207 GLN A O 1
ATOM 1575 N N . GLU A 1 208 ? -0.229 36.227 16.024 1.00 31.09 208 GLU A N 1
ATOM 1576 C CA . GLU A 1 208 ? -0.570 36.738 14.691 1.00 31.09 208 GLU A CA 1
ATOM 1577 C C . GLU A 1 208 ? -1.321 35.631 13.927 1.00 31.09 208 GLU A C 1
ATOM 1579 O O . GLU A 1 208 ? -0.980 34.451 14.011 1.00 31.09 208 GLU A O 1
ATOM 1584 N N . GLY A 1 209 ? -2.442 36.009 13.308 1.00 31.19 209 GLY A N 1
ATOM 1585 C CA . GLY A 1 209 ? -3.530 35.111 12.921 1.00 31.19 209 GLY A CA 1
ATOM 1586 C C . GLY A 1 209 ? -3.332 34.296 11.640 1.00 31.19 209 GLY A C 1
ATOM 1587 O O . GLY A 1 209 ? -2.552 34.641 10.759 1.00 31.19 209 GLY A O 1
ATOM 1588 N N . GLY A 1 210 ? -4.133 33.232 11.532 1.00 25.86 210 GLY A N 1
ATOM 1589 C CA . GLY A 1 210 ? -4.309 32.413 10.333 1.00 25.86 210 GLY A CA 1
ATOM 1590 C C . GLY A 1 210 ? -4.953 31.069 10.680 1.00 25.86 210 GLY A C 1
ATOM 1591 O O . GLY A 1 210 ? -4.375 30.278 11.415 1.00 25.86 210 GLY A O 1
ATOM 1592 N N . GLU A 1 211 ? -6.175 30.845 10.203 1.00 31.86 211 GLU A N 1
ATOM 1593 C CA . GLU A 1 211 ? -7.024 29.678 10.466 1.00 31.86 211 GLU A CA 1
ATOM 1594 C C . GLU A 1 211 ? -6.370 28.329 10.105 1.00 31.86 211 GLU A C 1
ATOM 1596 O O . GLU A 1 211 ? -5.728 28.204 9.063 1.00 31.86 211 GLU A O 1
ATOM 1601 N N . GLY A 1 212 ? -6.629 27.292 10.920 1.00 29.45 212 GLY A N 1
ATOM 1602 C CA . GLY A 1 212 ? -6.513 25.893 10.483 1.00 29.45 212 GLY A CA 1
ATOM 1603 C C . GLY A 1 212 ? -5.630 24.947 11.304 1.00 29.45 212 GLY A C 1
ATOM 1604 O O . GLY A 1 212 ? -4.873 24.182 10.717 1.00 29.45 212 GLY A O 1
ATOM 1605 N N . TYR A 1 213 ? -5.748 24.909 12.635 1.00 27.39 213 TYR A N 1
ATOM 1606 C CA . TYR A 1 213 ? -5.319 23.733 13.406 1.00 27.39 213 TYR A CA 1
ATOM 1607 C C . TYR A 1 213 ? -6.331 23.460 14.518 1.00 27.39 213 TYR A C 1
ATOM 1609 O O . TYR A 1 213 ? -6.521 24.283 15.407 1.00 27.39 213 TYR A O 1
ATOM 1617 N N . ASN A 1 214 ? -7.025 22.323 14.443 1.00 25.25 214 ASN A N 1
ATOM 1618 C CA . ASN A 1 214 ? -8.038 21.929 15.419 1.00 25.25 214 ASN A CA 1
ATOM 1619 C C . ASN A 1 214 ? -7.605 20.647 16.149 1.00 25.25 214 ASN A C 1
ATOM 1621 O O . ASN A 1 214 ? -8.086 19.563 15.811 1.00 25.25 214 ASN A O 1
ATOM 1625 N N . PRO A 1 215 ? -6.708 20.729 17.148 1.00 30.20 215 PRO A N 1
ATOM 1626 C CA . PRO A 1 215 ? -6.592 19.695 18.157 1.00 30.20 215 PRO A CA 1
ATOM 1627 C C . PRO A 1 215 ? -7.733 19.911 19.159 1.00 30.20 215 PRO A C 1
ATOM 1629 O O . PRO A 1 215 ? -7.564 20.514 20.215 1.00 30.20 215 PRO A O 1
ATOM 1632 N N . ARG A 1 216 ? -8.941 19.461 18.809 1.00 27.62 216 ARG A N 1
ATOM 1633 C CA . ARG A 1 216 ? -10.056 19.396 19.762 1.00 27.62 216 ARG A CA 1
ATOM 1634 C C . ARG A 1 216 ? -9.753 18.289 20.765 1.00 27.62 216 ARG A C 1
ATOM 1636 O O . ARG A 1 216 ? -9.971 17.128 20.451 1.00 27.62 216 ARG A O 1
ATOM 1643 N N . PHE A 1 217 ? -9.142 18.674 21.882 1.00 27.89 217 PHE A N 1
ATOM 1644 C CA . PHE A 1 217 ? -9.475 18.353 23.279 1.00 27.89 217 PHE A CA 1
ATOM 1645 C C . PHE A 1 217 ? -8.324 18.878 24.150 1.00 27.89 217 PHE A C 1
ATOM 1647 O O . PHE A 1 217 ? -7.467 18.135 24.614 1.00 27.89 217 PHE A O 1
ATOM 1654 N N . LEU A 1 218 ? -8.283 20.199 24.306 1.00 32.56 218 LEU A N 1
ATOM 1655 C CA . LEU A 1 218 ? -7.461 20.907 25.284 1.00 32.56 218 LEU A CA 1
ATOM 1656 C C . LEU A 1 218 ? -8.325 22.033 25.849 1.00 32.56 218 LEU A C 1
ATOM 1658 O O . LEU A 1 218 ? -8.150 23.181 25.474 1.00 32.56 218 LEU A O 1
ATOM 1662 N N . GLU A 1 219 ? -9.292 21.696 26.699 1.00 26.55 219 GLU A N 1
ATOM 1663 C CA . GLU A 1 219 ? -9.942 22.676 27.573 1.00 26.55 219 GLU A CA 1
ATOM 1664 C C . GLU A 1 219 ? -10.345 21.990 28.883 1.00 26.55 219 GLU A C 1
ATOM 1666 O O . GLU A 1 219 ? -11.348 21.287 28.932 1.00 26.55 219 GLU A O 1
ATOM 1671 N N . ASP A 1 220 ? -9.564 22.205 29.942 1.00 26.28 220 ASP A N 1
ATOM 1672 C CA . ASP A 1 220 ? -10.131 22.763 31.172 1.00 26.28 220 ASP A CA 1
ATOM 1673 C C . ASP A 1 220 ? -9.046 23.553 31.923 1.00 26.28 220 ASP A C 1
ATOM 1675 O O . ASP A 1 220 ? -8.011 23.031 32.343 1.00 26.28 220 ASP A O 1
ATOM 1679 N N . HIS A 1 221 ? -9.286 24.856 32.042 1.00 30.23 221 HIS A N 1
ATOM 1680 C CA . HIS A 1 221 ? -8.531 25.775 32.875 1.00 30.23 221 HIS A CA 1
ATOM 1681 C C . HIS A 1 221 ? -9.238 25.882 34.227 1.00 30.23 221 HIS A C 1
ATOM 1683 O O . HIS A 1 221 ? -10.048 26.781 34.440 1.00 30.23 221 HIS A O 1
ATOM 1689 N N . SER A 1 222 ? -8.878 25.010 35.165 1.00 23.17 222 SER A N 1
ATOM 1690 C CA . SER A 1 222 ? -9.255 25.154 36.574 1.00 23.17 222 SER A CA 1
ATOM 1691 C C . SER A 1 222 ? -7.997 25.151 37.456 1.00 23.17 222 SER A C 1
ATOM 1693 O O . SER A 1 222 ? -7.150 24.268 37.308 1.00 23.17 222 SER A O 1
ATOM 1695 N N . PRO A 1 223 ? -7.812 26.127 38.372 1.00 25.17 223 PRO A N 1
ATOM 1696 C CA . PRO A 1 223 ? -6.640 26.184 39.236 1.00 25.17 223 PRO A CA 1
ATOM 1697 C C . PRO A 1 223 ? -6.795 25.145 40.349 1.00 25.17 223 PRO A C 1
ATOM 1699 O O . PRO A 1 223 ? -7.370 25.419 41.402 1.00 25.17 223 PRO A O 1
ATOM 1702 N N . ILE A 1 224 ? -6.303 23.929 40.115 1.00 25.00 224 ILE A N 1
ATOM 1703 C CA . ILE A 1 224 ? -6.278 22.877 41.131 1.00 25.00 224 ILE A CA 1
ATOM 1704 C C . ILE A 1 224 ? -4.916 22.911 41.828 1.00 25.00 224 ILE A C 1
ATOM 1706 O O . ILE A 1 224 ? -3.857 22.878 41.205 1.00 25.00 224 ILE A O 1
ATOM 1710 N N . TYR A 1 225 ? -4.974 23.052 43.151 1.00 23.19 225 TYR A N 1
ATOM 1711 C CA . TYR A 1 225 ? -3.846 23.164 44.066 1.00 23.19 225 TYR A CA 1
ATOM 1712 C C . TYR A 1 225 ? -2.758 22.106 43.821 1.00 23.19 225 TYR A C 1
ATOM 1714 O O . TYR A 1 225 ? -3.029 20.911 43.728 1.00 23.19 225 TYR A O 1
ATOM 1722 N N . PHE A 1 226 ? -1.507 22.571 43.809 1.00 26.25 226 PHE A N 1
ATOM 1723 C CA . PHE A 1 226 ? -0.285 21.771 43.756 1.00 26.25 226 PHE A CA 1
ATOM 1724 C C . PHE A 1 226 ? -0.295 20.586 44.743 1.00 26.25 226 PHE A C 1
ATOM 1726 O O . PHE A 1 226 ? -0.312 20.784 45.960 1.00 26.25 226 PHE A O 1
ATOM 1733 N N . GLN A 1 227 ? -0.131 19.364 44.224 1.00 27.03 227 GLN A N 1
ATOM 1734 C CA . GLN A 1 227 ? 0.519 18.262 44.941 1.00 27.03 227 GLN A CA 1
ATOM 1735 C C . GLN A 1 227 ? 1.570 17.586 44.037 1.00 27.03 227 GLN A C 1
ATOM 1737 O O . GLN A 1 227 ? 1.300 17.326 42.867 1.00 27.03 227 GLN A O 1
ATOM 1742 N N . PRO A 1 228 ? 2.775 17.267 44.547 1.00 29.39 228 PRO A N 1
ATOM 1743 C CA . PRO A 1 228 ? 3.912 16.787 43.755 1.00 29.39 228 PRO A CA 1
ATOM 1744 C C . PRO A 1 228 ? 3.815 15.289 43.389 1.00 29.39 228 PRO A C 1
ATOM 1746 O O . PRO A 1 228 ? 4.745 14.523 43.634 1.00 29.39 228 PRO A O 1
ATOM 1749 N N . ARG A 1 229 ? 2.685 14.828 42.832 1.00 38.25 229 ARG A N 1
ATOM 1750 C CA . ARG A 1 229 ? 2.461 13.408 42.491 1.00 38.25 229 ARG A CA 1
ATOM 1751 C C . ARG A 1 229 ? 1.879 13.200 41.087 1.00 38.25 229 ARG A C 1
ATOM 1753 O O . ARG A 1 229 ? 0.803 12.640 40.940 1.00 38.25 229 ARG A O 1
ATOM 1760 N N . SER A 1 230 ? 2.633 13.514 40.035 1.00 47.28 230 SER A N 1
ATOM 1761 C CA . SER A 1 230 ? 2.325 13.079 38.655 1.00 47.28 230 SER A CA 1
ATOM 1762 C C . SER A 1 230 ? 2.683 11.605 38.370 1.00 47.28 230 SER A C 1
ATOM 1764 O O . SER A 1 230 ? 3.078 11.250 37.261 1.00 47.28 230 SER A O 1
ATOM 1766 N N . ASN A 1 231 ? 2.572 10.733 39.380 1.00 55.25 231 ASN A N 1
ATOM 1767 C CA . ASN A 1 231 ? 2.780 9.283 39.258 1.00 55.25 231 ASN A CA 1
ATOM 1768 C C . ASN A 1 231 ? 1.465 8.484 39.239 1.00 55.25 231 ASN A C 1
ATOM 1770 O O . ASN A 1 231 ? 1.519 7.284 39.008 1.00 55.25 231 ASN A O 1
ATOM 1774 N N . GLY A 1 232 ? 0.309 9.112 39.492 1.00 71.19 232 GLY A N 1
ATOM 1775 C CA . GLY A 1 232 ? -0.973 8.409 39.648 1.00 71.19 232 GLY A CA 1
ATOM 1776 C C . GLY A 1 232 ? -1.434 7.696 38.376 1.00 71.19 232 GLY A C 1
ATOM 1777 O O . GLY A 1 232 ? -1.536 6.475 38.367 1.00 71.19 232 GLY A O 1
ATOM 1778 N N . GLU A 1 233 ? -1.645 8.442 37.290 1.00 82.62 233 GLU A N 1
ATOM 1779 C CA . GLU A 1 233 ? -2.195 7.898 36.040 1.00 82.62 233 GLU A CA 1
ATOM 1780 C C . GLU A 1 233 ? -1.284 6.847 35.385 1.00 82.62 233 GLU A C 1
ATOM 1782 O O . GLU A 1 233 ? -1.740 5.757 35.043 1.00 82.62 233 GLU A O 1
ATOM 1787 N N . ILE A 1 234 ? 0.020 7.124 35.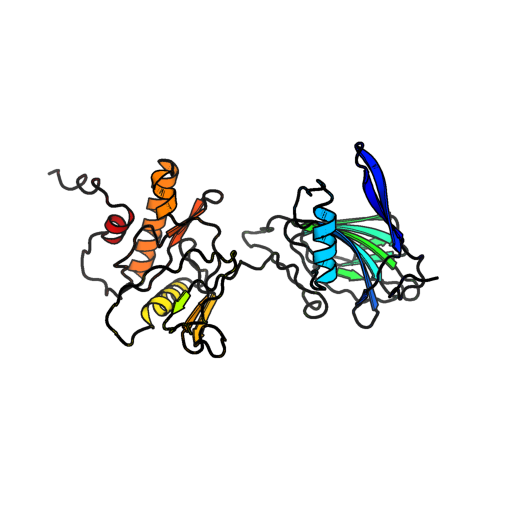256 1.00 80.06 234 ILE A N 1
ATOM 1788 C CA . ILE A 1 234 ? 0.976 6.161 34.679 1.00 80.06 234 ILE A CA 1
ATOM 1789 C C . ILE A 1 234 ? 0.994 4.868 35.503 1.00 80.06 234 ILE A C 1
ATOM 1791 O O . ILE A 1 234 ? 0.963 3.782 34.927 1.00 80.06 234 ILE A O 1
ATOM 1795 N N . ALA A 1 235 ? 0.954 4.963 36.837 1.00 82.75 235 ALA A N 1
ATOM 1796 C CA . ALA A 1 235 ? 0.907 3.783 37.695 1.00 82.75 235 ALA A CA 1
ATOM 1797 C C . ALA A 1 235 ? -0.371 2.951 37.489 1.00 82.75 235 ALA A C 1
ATOM 1799 O O . ALA A 1 235 ? -0.326 1.731 37.648 1.00 82.75 235 ALA A O 1
ATOM 1800 N N . VAL A 1 236 ? -1.500 3.564 37.109 1.00 87.12 236 VAL A N 1
ATOM 1801 C CA . VAL A 1 236 ? -2.719 2.821 36.739 1.00 87.12 236 VAL A CA 1
ATOM 1802 C C . VAL A 1 236 ? -2.467 1.984 35.486 1.00 87.12 236 VAL A C 1
ATOM 1804 O O . VAL A 1 236 ? -2.717 0.779 35.502 1.00 87.12 236 VAL A O 1
ATOM 1807 N N . TYR A 1 237 ? -1.915 2.584 34.427 1.00 86.94 237 TYR A N 1
ATOM 1808 C CA . TYR A 1 237 ? -1.594 1.863 33.190 1.00 86.94 237 TYR A CA 1
ATOM 1809 C C . TYR A 1 237 ? -0.526 0.782 33.396 1.00 86.94 237 TYR A C 1
ATOM 1811 O O . TYR A 1 237 ? -0.650 -0.318 32.853 1.00 86.94 237 TYR A O 1
ATOM 1819 N N . GLU A 1 238 ? 0.490 1.046 34.219 1.00 85.38 238 GLU A N 1
ATOM 1820 C CA . GLU A 1 238 ? 1.476 0.038 34.606 1.00 85.38 238 GLU A CA 1
ATOM 1821 C C . GLU A 1 238 ? 0.806 -1.127 35.340 1.00 85.38 238 GLU A C 1
ATOM 1823 O O . GLU A 1 238 ? 1.054 -2.278 34.989 1.00 85.38 238 GLU A O 1
ATOM 1828 N N . ARG A 1 239 ? -0.080 -0.876 36.314 1.00 87.88 239 ARG A N 1
ATOM 1829 C CA . ARG A 1 239 ? -0.806 -1.944 37.028 1.00 87.88 239 ARG A CA 1
ATOM 1830 C C . ARG A 1 239 ? -1.697 -2.763 36.097 1.00 87.88 239 ARG A C 1
ATOM 1832 O O . ARG A 1 239 ? -1.697 -3.984 36.218 1.00 87.88 239 ARG A O 1
ATOM 1839 N N . LEU A 1 240 ? -2.403 -2.121 35.164 1.00 88.19 240 LEU A N 1
ATOM 1840 C CA . LEU A 1 240 ? -3.208 -2.808 34.146 1.00 88.19 240 LEU A CA 1
ATOM 1841 C C . LEU A 1 240 ? -2.342 -3.720 33.261 1.00 88.19 240 LEU A C 1
ATOM 1843 O O . LEU A 1 240 ? -2.718 -4.859 32.987 1.00 88.19 240 LEU A O 1
ATOM 1847 N N . SER A 1 241 ? -1.163 -3.246 32.850 1.00 84.00 241 SER A N 1
ATOM 1848 C CA . SER A 1 241 ? -0.212 -4.040 32.064 1.00 84.00 241 SER A CA 1
ATOM 1849 C C . SER A 1 241 ? 0.345 -5.227 32.864 1.00 84.00 241 SER A C 1
ATOM 1851 O O . SER A 1 241 ? 0.386 -6.353 32.370 1.00 84.00 241 SER A O 1
ATOM 1853 N N . HIS A 1 242 ? 0.689 -5.018 34.139 1.00 84.94 242 HIS A N 1
ATOM 1854 C CA . HIS A 1 242 ? 1.155 -6.093 35.021 1.00 84.94 242 HIS A CA 1
ATOM 1855 C C . HIS A 1 242 ? 0.061 -7.122 35.336 1.00 84.94 242 HIS A C 1
ATOM 1857 O O . HIS A 1 242 ? 0.360 -8.313 35.422 1.00 84.94 242 HIS A O 1
ATOM 1863 N N . SER A 1 243 ? -1.199 -6.700 35.509 1.00 86.19 243 SER A N 1
ATOM 1864 C CA . SER A 1 243 ? -2.307 -7.621 35.789 1.00 86.19 243 SER A CA 1
ATOM 1865 C C . SER A 1 243 ? -2.674 -8.468 34.573 1.00 86.19 243 SER A C 1
ATOM 1867 O O . SER A 1 243 ? -3.125 -9.605 34.730 1.00 86.19 243 SER A O 1
ATOM 1869 N N . ARG A 1 244 ? -2.468 -7.941 33.359 1.00 84.38 244 ARG A N 1
ATOM 1870 C CA . ARG A 1 244 ? -2.645 -8.681 32.110 1.00 84.38 244 ARG A CA 1
ATOM 1871 C C . ARG A 1 244 ? -1.723 -8.134 31.008 1.00 84.38 244 ARG A C 1
ATOM 1873 O O . ARG A 1 244 ? -2.101 -7.178 30.336 1.00 84.38 244 ARG A O 1
ATOM 1880 N N . PRO A 1 245 ? -0.591 -8.804 30.715 1.00 71.38 245 PRO A N 1
ATOM 1881 C CA . PRO A 1 245 ? 0.365 -8.343 29.699 1.00 71.38 245 PRO A CA 1
ATOM 1882 C C . PRO A 1 245 ? -0.209 -8.214 28.278 1.00 71.38 245 PRO A C 1
ATOM 1884 O O . PRO A 1 245 ? 0.262 -7.399 27.495 1.00 71.38 245 PRO A O 1
ATOM 1887 N N . GLY A 1 246 ? -1.251 -8.986 27.941 1.00 69.06 246 GLY A N 1
ATOM 1888 C CA . GLY A 1 246 ? -1.979 -8.862 26.666 1.00 69.06 246 GLY A CA 1
ATOM 1889 C C . GLY A 1 246 ? -2.957 -7.679 26.597 1.00 69.06 246 GLY A C 1
ATOM 1890 O O . GLY A 1 246 ? -3.653 -7.525 25.597 1.00 69.06 246 GLY A O 1
ATOM 1891 N N . GLY A 1 247 ? -3.046 -6.873 27.659 1.00 81.50 247 GLY A N 1
ATOM 1892 C CA . GLY A 1 247 ? -3.934 -5.724 27.756 1.00 81.50 247 GLY A CA 1
ATOM 1893 C C . GLY A 1 247 ? -5.409 -6.071 27.954 1.00 81.50 247 GLY A C 1
ATOM 1894 O O . GLY A 1 247 ? -5.818 -7.237 27.999 1.00 81.50 247 GLY A O 1
ATOM 1895 N N . TYR A 1 248 ? -6.231 -5.031 28.068 1.00 83.25 248 TYR A N 1
ATOM 1896 C CA . TYR A 1 248 ? -7.686 -5.148 28.140 1.00 83.25 248 TYR A CA 1
ATOM 1897 C C . TYR A 1 248 ? -8.313 -4.380 26.984 1.00 83.25 248 TYR A C 1
ATOM 1899 O O . TYR A 1 248 ? -7.919 -3.259 26.695 1.00 83.25 248 TYR A O 1
ATOM 1907 N N . THR A 1 249 ? -9.335 -4.955 26.356 1.00 86.19 249 THR A N 1
ATOM 1908 C CA . THR A 1 249 ? -10.019 -4.343 25.205 1.00 86.19 249 THR A CA 1
ATOM 1909 C C . THR A 1 249 ? -10.757 -3.049 25.550 1.00 86.19 249 THR A C 1
ATOM 1911 O O . THR A 1 249 ? -11.037 -2.255 24.662 1.00 86.19 249 THR A O 1
ATOM 1914 N N . VAL A 1 250 ? -11.069 -2.841 26.832 1.00 90.25 250 VAL A N 1
ATOM 1915 C CA . VAL A 1 250 ? -11.803 -1.671 27.340 1.00 90.25 250 VAL A CA 1
ATOM 1916 C C . VAL A 1 250 ? -10.903 -0.491 27.727 1.00 90.25 250 VAL A C 1
ATOM 1918 O O . VAL A 1 250 ? -11.414 0.562 28.104 1.00 90.25 250 VAL A O 1
ATOM 1921 N N . PHE A 1 251 ? -9.577 -0.638 27.632 1.00 90.19 251 PHE A N 1
ATOM 1922 C CA . PHE A 1 251 ? -8.598 0.415 27.925 1.00 90.19 251 PHE A CA 1
ATOM 1923 C C . PHE A 1 251 ? -7.650 0.611 26.745 1.00 90.19 251 PHE A C 1
ATOM 1925 O O . PHE A 1 251 ? -7.372 -0.320 25.991 1.00 90.19 251 PHE A O 1
ATOM 1932 N N . ALA A 1 252 ? -7.099 1.815 26.603 1.00 81.81 252 ALA A N 1
ATOM 1933 C CA . ALA A 1 252 ? -5.963 2.012 25.714 1.00 81.81 252 ALA A CA 1
ATOM 1934 C C . ALA A 1 252 ? -4.699 1.463 26.387 1.00 81.81 252 ALA A C 1
ATOM 1936 O O . ALA A 1 252 ? -4.270 1.967 27.421 1.00 81.81 252 ALA A O 1
ATOM 1937 N N . ASN A 1 253 ? -4.092 0.425 25.814 1.00 79.50 253 ASN A N 1
ATOM 1938 C CA . ASN A 1 253 ? -2.859 -0.134 26.367 1.00 79.50 253 ASN A CA 1
ATOM 1939 C C . ASN A 1 253 ? -1.706 0.859 26.178 1.00 79.50 253 ASN A C 1
ATOM 1941 O O . ASN A 1 253 ? -1.389 1.226 25.049 1.00 79.50 253 ASN A O 1
ATOM 1945 N N . MET A 1 254 ? -1.084 1.290 27.276 1.00 82.19 254 MET A N 1
ATOM 1946 C CA . MET A 1 254 ? 0.014 2.256 27.242 1.00 82.19 254 MET A CA 1
ATOM 1947 C C . MET A 1 254 ? 1.185 1.749 26.393 1.00 82.19 254 MET A C 1
ATOM 1949 O O . MET A 1 254 ? 1.690 0.654 26.628 1.00 82.19 254 MET A O 1
ATOM 1953 N N . ILE A 1 255 ? 1.623 2.565 25.428 1.00 74.19 255 ILE A N 1
ATOM 1954 C CA . ILE A 1 255 ? 2.761 2.260 24.547 1.00 74.19 255 ILE A CA 1
ATOM 1955 C C . ILE A 1 255 ? 4.063 2.607 25.265 1.00 74.19 255 ILE A C 1
ATOM 1957 O O . ILE A 1 255 ? 4.966 1.782 25.364 1.00 74.19 255 ILE A O 1
ATOM 1961 N N . LEU A 1 256 ? 4.158 3.841 25.764 1.00 76.44 256 LEU A N 1
ATOM 1962 C CA . LEU A 1 256 ? 5.290 4.321 26.550 1.00 76.44 256 LEU A CA 1
ATOM 1963 C C . LEU A 1 256 ? 4.878 5.519 27.409 1.00 76.44 256 LEU A C 1
ATOM 1965 O O . LEU A 1 256 ? 3.951 6.257 27.070 1.00 76.44 256 LEU A O 1
ATOM 1969 N N . ALA A 1 257 ? 5.605 5.735 28.499 1.00 78.12 257 ALA A N 1
ATOM 1970 C CA . ALA A 1 257 ? 5.513 6.945 29.300 1.00 78.12 257 ALA A CA 1
ATOM 1971 C C . ALA A 1 257 ? 6.905 7.367 29.776 1.00 78.12 257 ALA A C 1
ATOM 1973 O O . ALA A 1 257 ? 7.765 6.525 30.032 1.00 78.12 257 ALA A O 1
ATOM 1974 N N . GLY A 1 258 ? 7.149 8.670 29.902 1.00 71.75 258 GLY A N 1
ATOM 1975 C CA . GLY A 1 258 ? 8.475 9.161 30.270 1.00 71.75 258 GLY A CA 1
ATOM 1976 C C . GLY A 1 258 ? 8.558 10.670 30.424 1.00 71.75 258 GLY A C 1
ATOM 1977 O O . GLY A 1 258 ? 7.585 11.389 30.205 1.00 71.75 258 GLY A O 1
ATOM 1978 N N . ASN A 1 259 ? 9.736 11.144 30.823 1.00 73.12 259 ASN A N 1
ATOM 1979 C CA . ASN A 1 259 ? 10.035 12.571 30.853 1.00 73.12 259 ASN A CA 1
ATOM 1980 C C . ASN A 1 259 ? 10.270 13.075 29.427 1.00 73.12 259 ASN A C 1
ATOM 1982 O O . ASN A 1 259 ? 10.909 12.403 28.616 1.00 73.12 259 ASN A O 1
ATOM 1986 N N . ILE A 1 260 ? 9.781 14.273 29.136 1.00 66.81 260 ILE A N 1
ATOM 1987 C CA . ILE A 1 260 ? 10.087 14.974 27.897 1.00 66.81 260 ILE A CA 1
ATOM 1988 C C . ILE A 1 260 ? 11.507 15.519 28.033 1.00 66.81 260 ILE A C 1
ATOM 1990 O O . ILE A 1 260 ? 11.780 16.345 28.895 1.00 66.81 260 ILE A O 1
ATOM 1994 N N . ILE A 1 261 ? 12.416 15.006 27.207 1.00 63.22 261 ILE A N 1
ATOM 1995 C CA . ILE A 1 261 ? 13.840 15.377 27.228 1.00 63.22 261 ILE A CA 1
ATOM 1996 C C . ILE A 1 261 ? 14.195 16.437 26.179 1.00 63.22 261 ILE A C 1
ATOM 1998 O O . ILE A 1 261 ? 15.232 17.085 26.277 1.00 63.22 261 ILE A O 1
ATOM 2002 N N . CYS A 1 262 ? 13.364 16.585 25.144 1.00 55.31 262 CYS A N 1
ATOM 2003 C CA . CYS A 1 262 ? 13.580 17.524 24.052 1.00 55.31 262 CYS A CA 1
ATOM 2004 C C . CYS A 1 262 ? 12.243 17.816 23.356 1.00 55.31 262 CYS A C 1
ATOM 2006 O O . CYS A 1 262 ? 11.696 16.955 22.669 1.00 55.31 262 CYS A O 1
ATOM 2008 N N . SER A 1 263 ? 11.696 19.017 23.551 1.00 65.50 263 SER A N 1
ATOM 2009 C CA . SER A 1 263 ? 10.509 19.492 22.834 1.00 65.50 263 SER A CA 1
ATOM 2010 C C . SER A 1 263 ? 10.505 21.015 22.758 1.00 65.50 263 SER A C 1
ATOM 2012 O O . SER A 1 263 ? 10.735 21.700 23.751 1.00 65.50 263 SER A O 1
ATOM 2014 N N . SER A 1 264 ? 10.205 21.554 21.575 1.00 56.19 264 SER A N 1
ATOM 2015 C CA . SER A 1 264 ? 10.060 22.999 21.346 1.00 56.19 264 SER A CA 1
ATOM 2016 C C . SER A 1 264 ? 8.717 23.567 21.817 1.00 56.19 264 SER A C 1
ATOM 2018 O O . SER A 1 264 ? 8.511 24.777 21.745 1.00 56.19 264 SER A O 1
ATOM 2020 N N . LEU A 1 265 ? 7.779 22.698 22.203 1.00 53.31 265 LEU A N 1
ATOM 2021 C CA . LEU A 1 265 ? 6.441 23.062 22.684 1.00 53.31 265 LEU A CA 1
ATOM 2022 C C . LEU A 1 265 ? 6.305 22.845 24.194 1.00 53.31 265 LEU A C 1
ATOM 2024 O O . LEU A 1 265 ? 5.586 23.580 24.863 1.00 53.31 265 LEU A O 1
ATOM 2028 N N . PHE A 1 266 ? 7.021 21.850 24.716 1.00 63.62 266 PHE A N 1
ATOM 2029 C CA . PHE A 1 266 ? 6.921 21.372 26.090 1.00 63.62 266 PHE A CA 1
ATOM 2030 C C . PHE A 1 266 ? 8.333 21.147 26.649 1.00 63.62 266 PHE A C 1
ATOM 2032 O O . PHE A 1 266 ? 8.791 20.007 26.695 1.00 63.62 266 PHE A O 1
ATOM 2039 N N . PRO A 1 267 ? 9.065 22.223 26.990 1.00 56.81 267 PRO A N 1
ATOM 2040 C CA . PRO A 1 267 ? 10.485 22.138 27.338 1.00 56.81 267 PRO A CA 1
ATOM 2041 C C . PRO A 1 267 ? 10.755 21.281 28.581 1.00 56.81 267 PRO A C 1
ATOM 2043 O O . PRO A 1 267 ? 11.796 20.640 28.641 1.00 56.81 267 PRO A O 1
ATOM 2046 N N . ASP A 1 268 ? 9.792 21.215 29.505 1.00 58.12 268 ASP A N 1
ATOM 2047 C CA . ASP A 1 268 ? 9.791 20.338 30.675 1.00 58.12 268 ASP A CA 1
ATOM 2048 C C . ASP A 1 268 ? 8.405 19.703 30.828 1.00 58.12 268 ASP A C 1
ATOM 2050 O O . ASP A 1 268 ? 7.404 20.407 30.703 1.00 58.12 268 ASP A O 1
ATOM 2054 N N . GLY A 1 269 ? 8.333 18.398 31.115 1.00 65.75 269 GLY A N 1
ATOM 2055 C CA . GLY A 1 269 ? 7.076 17.683 31.369 1.00 65.75 269 GLY A CA 1
ATOM 2056 C C . GLY A 1 269 ? 7.188 16.164 31.277 1.00 65.75 269 GLY A C 1
ATOM 2057 O O . GLY A 1 269 ? 8.278 15.617 31.103 1.00 65.75 269 GLY A O 1
ATOM 2058 N N . ARG A 1 270 ? 6.053 15.463 31.374 1.00 66.88 270 ARG A N 1
ATOM 2059 C CA . ARG A 1 270 ? 5.953 14.018 31.104 1.00 66.88 270 ARG A CA 1
ATOM 2060 C C . ARG A 1 270 ? 4.981 13.747 29.967 1.00 66.88 270 ARG A C 1
ATOM 2062 O O . ARG A 1 270 ? 3.939 14.388 29.868 1.00 66.88 270 ARG A O 1
ATOM 2069 N N . ALA A 1 271 ? 5.317 12.769 29.137 1.00 70.25 271 ALA A N 1
ATOM 2070 C CA . ALA A 1 271 ? 4.453 12.281 28.075 1.00 70.25 271 ALA A CA 1
ATOM 2071 C C . ALA A 1 271 ? 3.907 10.901 28.444 1.00 70.25 271 ALA A C 1
ATOM 2073 O O . ALA A 1 271 ? 4.663 10.032 28.888 1.00 70.25 271 ALA A O 1
ATOM 2074 N N . LEU A 1 272 ? 2.608 10.715 28.222 1.00 72.69 272 LEU A N 1
ATOM 2075 C CA . LEU A 1 272 ? 1.943 9.418 28.188 1.00 72.69 272 LEU A CA 1
ATOM 2076 C C . LEU A 1 272 ? 1.481 9.176 26.750 1.00 72.69 272 LEU A C 1
ATOM 2078 O O . LEU A 1 272 ? 0.763 9.992 26.167 1.00 72.69 272 LEU A O 1
ATOM 2082 N N . VAL A 1 273 ? 1.911 8.061 26.170 1.00 73.44 273 VAL A N 1
ATOM 2083 C CA . VAL A 1 273 ? 1.623 7.714 24.780 1.00 73.44 273 VAL A CA 1
ATOM 2084 C C . VAL A 1 273 ? 0.697 6.509 24.745 1.00 73.44 273 VAL A C 1
ATOM 2086 O O . VAL A 1 273 ? 1.038 5.427 25.232 1.00 73.44 273 VAL A O 1
ATOM 2089 N N . LEU A 1 274 ? -0.471 6.707 24.139 1.00 74.00 274 LEU A N 1
ATOM 2090 C CA . LEU A 1 274 ? -1.533 5.715 24.013 1.00 74.00 274 LEU A CA 1
ATOM 2091 C C . LEU A 1 274 ? -1.821 5.448 22.524 1.00 74.00 274 LEU A C 1
ATOM 2093 O O . LEU A 1 274 ? -1.588 6.322 21.680 1.00 74.00 274 LEU A O 1
ATOM 2097 N N . PRO A 1 275 ? -2.327 4.258 22.164 1.00 66.88 275 PRO A N 1
ATOM 2098 C CA . PRO A 1 275 ? -2.864 4.031 20.833 1.00 66.88 275 PRO A CA 1
ATOM 2099 C C . PRO A 1 275 ? -4.063 4.952 20.603 1.00 66.88 275 PRO A C 1
ATOM 2101 O O . PRO A 1 275 ? -4.913 5.128 21.475 1.00 66.88 275 PRO A O 1
ATOM 2104 N N . TYR A 1 276 ? -4.157 5.521 19.409 1.00 72.88 276 TYR A N 1
ATOM 2105 C CA . TYR A 1 276 ? -5.359 6.221 18.987 1.00 72.88 276 TYR A CA 1
ATOM 2106 C C . TYR A 1 276 ? -6.479 5.222 18.723 1.00 72.88 276 TYR A C 1
ATOM 2108 O O . TYR A 1 276 ? -6.325 4.295 17.925 1.00 72.88 276 TYR A O 1
ATOM 2116 N N . ASN A 1 277 ? -7.636 5.486 19.318 1.00 74.50 277 ASN A N 1
ATOM 2117 C CA . ASN A 1 277 ? -8.857 4.740 19.062 1.00 74.50 277 ASN A CA 1
ATOM 2118 C C . ASN A 1 277 ? -9.808 5.615 18.238 1.00 74.50 277 ASN A C 1
ATOM 2120 O O . ASN A 1 277 ? -10.019 6.779 18.569 1.00 74.50 277 ASN A O 1
ATOM 2124 N N . ASN A 1 278 ? -10.390 5.057 17.171 1.00 71.62 278 ASN A N 1
ATOM 2125 C CA . ASN A 1 278 ? -11.255 5.785 16.226 1.00 71.62 278 ASN A CA 1
ATOM 2126 C C . ASN A 1 278 ? -12.617 6.219 16.820 1.00 71.62 278 ASN A C 1
ATOM 2128 O O . ASN A 1 278 ? -13.426 6.815 16.111 1.00 71.62 278 ASN A O 1
ATOM 2132 N N . GLY A 1 279 ? -12.888 5.919 18.094 1.00 81.69 279 GLY A N 1
ATOM 2133 C CA . GLY A 1 279 ? -14.154 6.229 18.752 1.00 81.69 279 GLY A CA 1
ATOM 2134 C C . GLY A 1 279 ? -14.386 7.725 18.975 1.00 81.69 279 GLY A C 1
ATOM 2135 O O . GLY A 1 279 ? -13.455 8.517 19.112 1.00 81.69 279 GLY A O 1
ATOM 2136 N N . GLN A 1 280 ? -15.658 8.112 19.045 1.00 86.38 280 GLN A N 1
ATOM 2137 C CA . GLN A 1 280 ? -16.073 9.466 19.412 1.00 86.38 280 GLN A CA 1
ATOM 2138 C C . GLN A 1 280 ? -16.217 9.576 20.935 1.00 86.38 280 GLN A C 1
ATOM 2140 O O . GLN A 1 280 ? -16.587 8.605 21.594 1.00 86.38 280 GLN A O 1
ATOM 2145 N N . VAL A 1 281 ? -15.975 10.764 21.497 1.00 87.75 281 VAL A N 1
ATOM 2146 C CA . VAL A 1 281 ? -16.190 11.012 22.933 1.00 87.75 281 VAL A CA 1
ATOM 2147 C C . VAL A 1 281 ? -17.654 10.791 23.292 1.00 87.75 281 VAL A C 1
ATOM 2149 O O . VAL A 1 281 ? -18.547 11.429 22.728 1.00 87.75 281 VAL A O 1
ATOM 2152 N N . LEU A 1 282 ? -17.894 9.895 24.249 1.00 90.62 282 LEU A N 1
ATOM 2153 C CA . LEU A 1 282 ? -19.216 9.389 24.592 1.00 90.62 282 LEU A CA 1
ATOM 2154 C C . LEU A 1 282 ? -20.152 10.517 25.028 1.00 90.62 282 LEU A C 1
ATOM 2156 O O . LEU A 1 282 ? -21.309 10.526 24.618 1.00 90.62 282 LEU A O 1
ATOM 2160 N N . ALA A 1 283 ? -19.652 11.503 25.781 1.00 88.56 283 ALA A N 1
ATOM 2161 C CA . ALA A 1 283 ? -20.428 12.679 26.184 1.00 88.56 283 ALA A CA 1
ATOM 2162 C C . ALA A 1 283 ? -21.074 13.422 24.998 1.00 88.56 283 ALA A C 1
ATOM 2164 O O . ALA A 1 283 ? -22.178 13.936 25.136 1.00 88.56 283 ALA A O 1
ATOM 2165 N N . HIS A 1 284 ? -20.427 13.446 23.828 1.00 90.50 284 HIS A N 1
ATOM 2166 C CA . HIS A 1 284 ? -20.927 14.157 22.646 1.00 90.50 284 HIS A CA 1
ATOM 2167 C C . HIS A 1 284 ? -21.977 13.381 21.851 1.00 90.50 284 HIS A C 1
ATOM 2169 O O . HIS A 1 284 ? -22.706 13.970 21.055 1.00 90.50 284 HIS A O 1
ATOM 2175 N N . ILE A 1 285 ? -22.033 12.061 22.020 1.00 91.19 285 ILE A N 1
ATOM 2176 C CA . ILE A 1 285 ? -22.884 11.189 21.202 1.00 91.19 285 ILE A CA 1
ATOM 2177 C C . ILE A 1 285 ? -23.943 10.445 22.011 1.00 91.19 285 ILE A C 1
ATOM 2179 O O . ILE A 1 285 ? -24.865 9.900 21.411 1.00 91.19 285 ILE A O 1
ATOM 2183 N N . TRP A 1 286 ? -23.854 10.449 23.346 1.00 92.44 286 TRP A N 1
ATOM 2184 C CA . TRP A 1 286 ? -24.717 9.688 24.255 1.00 92.44 286 TRP A CA 1
ATOM 2185 C C . TRP A 1 286 ? -26.212 9.848 23.957 1.00 92.44 286 TRP A C 1
ATOM 2187 O O . TRP A 1 286 ? -26.947 8.858 23.849 1.00 92.44 286 TRP A O 1
ATOM 2197 N N . ASP A 1 287 ? -26.658 11.087 23.757 1.00 92.06 287 ASP A N 1
ATOM 2198 C CA . ASP A 1 287 ? -28.068 11.405 23.522 1.00 92.06 287 ASP A CA 1
ATOM 2199 C C . ASP A 1 287 ? -28.571 10.925 22.152 1.00 92.06 287 ASP A C 1
ATOM 2201 O O . ASP A 1 287 ? -29.765 10.677 21.991 1.00 92.06 287 ASP A O 1
ATOM 2205 N N . ASN A 1 288 ? -27.658 10.667 21.214 1.00 92.69 288 ASN A N 1
ATOM 2206 C CA . ASN A 1 288 ? -27.951 10.164 19.871 1.00 92.69 288 ASN A CA 1
ATOM 2207 C C . ASN A 1 288 ? -27.811 8.636 19.744 1.00 92.69 288 ASN A C 1
ATOM 2209 O O . ASN A 1 288 ? -28.116 8.082 18.687 1.00 92.69 288 ASN A O 1
ATOM 2213 N N . LEU A 1 289 ? -27.344 7.950 20.793 1.00 92.56 289 LEU A N 1
ATOM 2214 C CA . LEU A 1 289 ? -27.226 6.493 20.802 1.00 92.56 289 LEU A CA 1
ATOM 2215 C C . LEU A 1 289 ? -28.589 5.811 20.946 1.00 92.56 289 LEU A C 1
ATOM 2217 O O . LEU A 1 289 ? -29.448 6.232 21.726 1.00 92.56 289 LEU A O 1
ATOM 2221 N N . THR A 1 290 ? -28.756 4.698 20.238 1.00 94.50 290 THR A N 1
ATOM 2222 C CA . THR A 1 290 ? -29.889 3.786 20.405 1.00 94.50 290 THR A CA 1
ATOM 2223 C C . THR A 1 290 ? -29.873 3.136 21.790 1.00 94.50 290 THR A C 1
ATOM 2225 O O . THR A 1 290 ? -28.851 3.076 22.475 1.00 94.50 290 THR A O 1
ATOM 2228 N N . VAL A 1 291 ? -31.015 2.577 22.204 1.00 92.94 291 VAL A N 1
ATOM 2229 C CA . VAL A 1 291 ? -31.116 1.828 23.470 1.00 92.94 291 VAL A CA 1
ATOM 2230 C C . VAL A 1 291 ? -30.120 0.665 23.508 1.00 92.94 291 VAL A C 1
ATOM 2232 O O . VAL A 1 291 ? -29.495 0.439 24.539 1.00 92.94 291 VAL A O 1
ATOM 2235 N N . HIS A 1 292 ? -29.931 -0.039 22.388 1.00 94.06 292 HIS A N 1
ATOM 2236 C CA . HIS A 1 292 ? -28.993 -1.157 22.311 1.00 94.06 292 HIS A CA 1
ATOM 2237 C C . HIS A 1 292 ? -27.539 -0.701 22.491 1.00 94.06 292 HIS A C 1
ATOM 2239 O O . HIS A 1 292 ? -26.823 -1.275 23.308 1.00 94.06 292 HIS A O 1
ATOM 2245 N N . GLU A 1 293 ? -27.132 0.375 21.808 1.00 94.31 293 GLU A N 1
ATOM 2246 C CA . GLU A 1 293 ? -25.794 0.963 21.954 1.00 94.31 293 GLU A CA 1
ATOM 2247 C C . GLU A 1 293 ? -25.555 1.449 23.393 1.00 94.31 293 GLU A C 1
ATOM 2249 O O . GLU A 1 293 ? -24.527 1.133 23.984 1.00 94.31 293 GLU A O 1
ATOM 2254 N N . ARG A 1 294 ? -26.523 2.143 24.012 1.00 94.19 294 ARG A N 1
ATOM 2255 C CA . ARG A 1 294 ? -26.403 2.587 25.414 1.00 94.19 294 ARG A CA 1
ATOM 2256 C C . ARG A 1 294 ? -26.262 1.419 26.383 1.00 94.19 294 ARG A C 1
ATOM 2258 O O . ARG A 1 294 ? -25.478 1.505 27.323 1.00 94.19 294 ARG A O 1
ATOM 2265 N N . THR A 1 295 ? -27.022 0.344 26.184 1.00 92.75 295 THR A N 1
ATOM 2266 C CA . THR A 1 295 ? -26.918 -0.865 27.012 1.00 92.75 295 THR A CA 1
ATOM 2267 C C . THR A 1 295 ? -25.550 -1.520 26.852 1.00 92.75 295 THR A C 1
ATOM 2269 O O . THR A 1 295 ? -24.912 -1.820 27.855 1.00 92.75 295 THR A O 1
ATOM 2272 N N . HIS A 1 296 ? -25.062 -1.669 25.618 1.00 94.31 296 HIS A N 1
ATOM 2273 C CA . HIS A 1 296 ? -23.725 -2.202 25.343 1.00 94.31 296 HIS A CA 1
ATOM 2274 C C . HIS A 1 296 ? -22.623 -1.371 26.012 1.00 94.31 296 HIS A C 1
ATOM 2276 O O . HIS A 1 296 ? -21.818 -1.908 26.768 1.00 94.31 296 HIS A O 1
ATOM 2282 N N . VAL A 1 297 ? -22.641 -0.047 25.823 1.00 94.38 297 VAL A N 1
ATOM 2283 C CA . VAL A 1 297 ? -21.665 0.865 26.439 1.00 94.38 297 VAL A CA 1
ATOM 2284 C C . VAL A 1 297 ? -21.687 0.762 27.965 1.00 94.38 297 VAL A C 1
ATOM 2286 O O . VAL A 1 297 ? -20.629 0.709 28.589 1.00 94.38 297 VAL A O 1
ATOM 2289 N N . ARG A 1 298 ? -22.874 0.676 28.583 1.00 92.75 298 ARG A N 1
ATOM 2290 C CA . ARG A 1 298 ? -22.992 0.472 30.035 1.00 92.75 298 ARG A CA 1
ATOM 2291 C C . ARG A 1 298 ? -22.324 -0.822 30.491 1.00 92.75 298 ARG A C 1
ATOM 2293 O O . ARG A 1 298 ? -21.621 -0.800 31.498 1.00 92.75 298 ARG A O 1
ATOM 2300 N N . GLU A 1 299 ? -22.532 -1.929 29.782 1.00 91.12 299 GLU A N 1
ATOM 2301 C CA . GLU A 1 299 ? -21.922 -3.216 30.133 1.00 91.12 299 GLU A CA 1
ATOM 2302 C C . GLU A 1 299 ? -20.396 -3.206 29.964 1.00 91.12 299 GLU A C 1
ATOM 2304 O O . GLU A 1 299 ? -19.683 -3.716 30.829 1.00 91.12 299 GLU A O 1
ATOM 2309 N N . GLU A 1 300 ? -19.866 -2.562 28.924 1.00 94.31 300 GLU A N 1
ATOM 2310 C CA . GLU A 1 300 ? -18.414 -2.415 28.756 1.00 94.31 300 GLU A CA 1
ATOM 2311 C C . GLU A 1 300 ? -17.792 -1.500 29.823 1.00 94.31 300 GLU A C 1
ATOM 2313 O O . GLU A 1 300 ? -16.770 -1.850 30.416 1.00 94.31 300 GLU A O 1
ATOM 2318 N N . CYS A 1 301 ? -18.433 -0.377 30.166 1.00 92.88 301 CYS A N 1
ATOM 2319 C CA . CYS A 1 301 ? -17.973 0.479 31.263 1.00 92.88 301 CYS A CA 1
ATOM 2320 C C . CYS A 1 301 ? -18.019 -0.244 32.620 1.00 92.88 301 CYS A C 1
ATOM 2322 O O . CYS A 1 301 ? -17.101 -0.095 33.426 1.00 92.88 301 CYS A O 1
ATOM 2324 N N . LYS A 1 302 ? -19.040 -1.078 32.873 1.00 90.06 302 LYS A N 1
ATOM 2325 C CA . LYS A 1 302 ? -19.094 -1.950 34.062 1.00 90.06 302 LYS A CA 1
ATOM 2326 C C . LYS A 1 302 ? -17.902 -2.902 34.114 1.00 90.06 302 LYS A C 1
ATOM 2328 O O . LYS A 1 302 ? -17.276 -3.035 35.164 1.00 90.06 302 LYS A O 1
ATOM 2333 N N . LYS A 1 303 ? -17.565 -3.548 32.991 1.00 90.62 303 LYS A N 1
ATOM 2334 C CA . LYS A 1 303 ? -16.383 -4.421 32.894 1.00 90.62 303 LYS A CA 1
ATOM 2335 C C . LYS A 1 303 ? -15.099 -3.649 33.193 1.00 90.62 303 LYS A C 1
ATOM 2337 O O . LYS A 1 303 ? -14.296 -4.128 33.989 1.00 90.62 303 LYS A O 1
ATOM 2342 N N . ALA A 1 304 ? -14.935 -2.459 32.615 1.00 91.06 304 ALA A N 1
ATOM 2343 C CA . ALA A 1 304 ? -13.787 -1.590 32.862 1.00 91.06 304 ALA A CA 1
ATOM 2344 C C . ALA A 1 304 ? -13.634 -1.258 34.357 1.00 91.06 304 ALA A C 1
ATOM 2346 O O . ALA A 1 304 ? -12.588 -1.519 34.951 1.00 91.06 304 ALA A O 1
ATOM 2347 N N . ILE A 1 305 ? -14.702 -0.785 35.001 1.00 90.00 305 ILE A N 1
ATOM 2348 C CA . ILE A 1 305 ? -14.692 -0.459 36.434 1.00 90.00 305 ILE A CA 1
ATOM 2349 C C . ILE A 1 305 ? -14.350 -1.689 37.283 1.00 90.00 305 ILE A C 1
ATOM 2351 O O . ILE A 1 305 ? -13.522 -1.597 38.187 1.00 90.00 305 ILE A O 1
ATOM 2355 N N . ASN A 1 306 ? -14.909 -2.859 36.965 1.00 88.25 306 ASN A N 1
ATOM 2356 C CA . ASN A 1 306 ? -14.593 -4.098 37.680 1.00 88.25 306 ASN A CA 1
ATOM 2357 C C . ASN A 1 306 ? -13.109 -4.474 37.576 1.00 88.25 306 ASN A C 1
ATOM 2359 O O . ASN A 1 306 ? -12.515 -4.901 38.566 1.00 88.25 306 ASN A O 1
ATOM 2363 N N . ILE A 1 307 ? -12.496 -4.290 36.403 1.00 90.12 307 ILE A N 1
ATOM 2364 C CA . ILE A 1 307 ? -11.063 -4.536 36.215 1.00 90.12 307 ILE A CA 1
ATOM 2365 C C . ILE A 1 307 ? -10.243 -3.567 37.074 1.00 90.12 307 ILE A C 1
ATOM 2367 O O . ILE A 1 307 ? -9.377 -4.015 37.822 1.00 90.12 307 ILE A O 1
ATOM 2371 N N . LEU A 1 308 ? -10.543 -2.268 37.041 1.00 89.31 308 LEU A N 1
ATOM 2372 C CA . LEU A 1 308 ? -9.835 -1.260 37.842 1.00 89.31 308 LEU A CA 1
ATOM 2373 C C . LEU A 1 308 ? -9.951 -1.541 39.346 1.00 89.31 308 LEU A C 1
ATOM 2375 O O . LEU A 1 308 ? -8.952 -1.552 40.064 1.00 89.31 308 LEU A O 1
ATOM 2379 N N . ARG A 1 309 ? -11.149 -1.882 39.823 1.00 86.56 309 ARG A N 1
ATOM 2380 C CA . ARG A 1 309 ? -11.369 -2.262 41.225 1.00 86.56 309 ARG A CA 1
ATOM 2381 C C . ARG A 1 309 ? -10.623 -3.537 41.614 1.00 86.56 309 ARG A C 1
ATOM 2383 O O . ARG A 1 309 ? -10.163 -3.640 42.750 1.00 86.56 309 ARG A O 1
ATOM 2390 N N . SER A 1 310 ? -10.457 -4.487 40.690 1.00 87.06 310 SER A N 1
ATOM 2391 C CA . SER A 1 310 ? -9.687 -5.715 40.942 1.00 87.06 310 SER A CA 1
ATOM 2392 C C . SER A 1 310 ? -8.193 -5.464 41.177 1.00 87.06 310 SER A C 1
ATOM 2394 O O . SER A 1 310 ? -7.542 -6.269 41.837 1.00 87.06 310 SER A O 1
ATOM 2396 N N . ILE A 1 311 ? -7.669 -4.326 40.705 1.00 87.31 311 ILE A N 1
ATOM 2397 C CA . ILE A 1 311 ? -6.288 -3.868 40.930 1.00 87.31 311 ILE A CA 1
ATOM 2398 C C . ILE A 1 311 ? -6.207 -2.708 41.940 1.00 87.31 311 ILE A C 1
ATOM 2400 O O . ILE A 1 311 ? -5.234 -1.948 41.951 1.00 87.31 311 ILE A O 1
ATOM 2404 N N . SER A 1 312 ? -7.225 -2.579 42.799 1.00 86.12 312 SER A N 1
ATOM 2405 C CA . SER A 1 312 ? -7.319 -1.567 43.860 1.00 86.12 312 SER A CA 1
ATOM 2406 C C . SER A 1 312 ? -7.310 -0.122 43.347 1.00 86.12 312 SER A C 1
ATOM 2408 O O . SER A 1 312 ? -6.778 0.763 44.013 1.00 86.12 312 SER A O 1
ATOM 2410 N N . ILE A 1 313 ? -7.893 0.138 42.173 1.00 86.56 313 ILE A N 1
ATOM 2411 C CA . ILE A 1 313 ? -8.027 1.480 41.592 1.00 86.56 313 ILE A CA 1
ATOM 2412 C C . ILE A 1 313 ? -9.488 1.939 41.627 1.00 86.56 313 ILE A C 1
ATOM 2414 O O . ILE A 1 313 ? -10.391 1.218 41.206 1.00 86.56 313 ILE A O 1
ATOM 2418 N N . TYR A 1 314 ? -9.708 3.160 42.114 1.00 85.00 314 TYR A N 1
ATOM 2419 C CA . TYR A 1 314 ? -10.979 3.884 42.076 1.00 85.00 314 TYR A CA 1
ATOM 2420 C C . TYR A 1 314 ? -10.842 5.143 41.217 1.00 85.00 314 TYR A C 1
ATOM 2422 O O . TYR A 1 314 ? -9.829 5.829 41.334 1.00 85.00 314 TYR A O 1
ATOM 2430 N N . ILE A 1 315 ? -11.857 5.472 40.407 1.00 84.81 315 ILE A N 1
ATOM 2431 C CA . ILE A 1 315 ? -11.885 6.685 39.571 1.00 84.81 315 ILE A CA 1
ATOM 2432 C C . ILE A 1 315 ? -12.995 7.641 40.053 1.00 84.81 315 ILE A C 1
ATOM 2434 O O . ILE A 1 315 ? -14.167 7.431 39.727 1.00 84.81 315 ILE A O 1
ATOM 2438 N N . PRO A 1 316 ? -12.642 8.705 40.798 1.00 78.75 316 PRO A N 1
ATOM 2439 C CA . PRO A 1 316 ? -13.563 9.754 41.232 1.00 78.75 316 PRO A CA 1
ATOM 2440 C C . PRO A 1 316 ? -14.218 10.537 40.090 1.00 78.75 316 PRO A C 1
ATOM 2442 O O . PRO A 1 316 ? -15.354 10.961 40.259 1.00 78.75 316 PRO A O 1
ATOM 2445 N N . ASP A 1 317 ? -13.536 10.734 38.956 1.00 79.62 317 ASP A N 1
ATOM 2446 C CA . ASP A 1 317 ? -14.106 11.375 37.761 1.00 79.62 317 ASP A CA 1
ATOM 2447 C C . ASP A 1 317 ? -14.201 10.388 36.594 1.00 79.62 317 ASP A C 1
ATOM 2449 O O . ASP A 1 317 ? -13.365 10.336 35.694 1.00 79.62 317 ASP A O 1
ATOM 2453 N N . SER A 1 318 ? -15.230 9.553 36.634 1.00 82.38 318 SER A N 1
ATOM 2454 C CA . SER A 1 318 ? -15.506 8.571 35.586 1.00 82.38 318 SER A CA 1
ATOM 2455 C C . SER A 1 318 ? -16.489 9.100 34.541 1.00 82.38 318 SER A C 1
ATOM 2457 O O . SER A 1 318 ? -17.138 8.305 33.891 1.00 82.38 318 SER A O 1
ATOM 2459 N N . GLY A 1 319 ? -16.655 10.412 34.350 1.00 85.19 319 GLY A N 1
ATOM 2460 C CA . GLY A 1 319 ? -17.682 10.939 33.442 1.00 85.19 319 GLY A CA 1
ATOM 2461 C C . GLY A 1 319 ? -17.576 10.461 31.980 1.00 85.19 319 GLY A C 1
ATOM 2462 O O . GLY A 1 319 ? -16.551 9.965 31.512 1.00 85.19 319 GLY A O 1
ATOM 2463 N N . LYS A 1 320 ? -18.662 10.638 31.209 1.00 87.81 320 LYS A N 1
ATOM 2464 C CA . LYS A 1 320 ? -18.733 10.224 29.788 1.00 87.81 320 LYS A CA 1
ATOM 2465 C C . LYS A 1 320 ? -17.692 10.920 28.895 1.00 87.81 320 LYS A C 1
ATOM 2467 O O . LYS A 1 320 ? -17.481 10.485 27.768 1.00 87.81 320 LYS A O 1
ATOM 2472 N N . HIS A 1 321 ? -17.079 12.016 29.343 1.00 84.56 321 HIS A N 1
ATOM 2473 C CA . HIS A 1 321 ? -15.992 12.697 28.629 1.00 84.56 321 HIS A CA 1
ATOM 2474 C C . HIS A 1 321 ? -14.707 11.861 28.579 1.00 84.56 321 HIS A C 1
ATOM 2476 O O . HIS A 1 321 ? -13.942 11.998 27.631 1.00 84.56 321 HIS A O 1
ATOM 2482 N N . ASN A 1 322 ? -14.543 10.925 29.517 1.00 88.69 322 ASN A N 1
ATOM 2483 C CA . ASN A 1 322 ? -13.386 10.035 29.630 1.00 88.69 322 ASN A CA 1
ATOM 2484 C C . ASN A 1 322 ? -13.596 8.680 28.928 1.00 88.69 322 ASN A C 1
ATOM 2486 O O . ASN A 1 322 ? -12.838 7.732 29.134 1.00 88.69 322 ASN A O 1
ATOM 2490 N N . VAL A 1 323 ? -14.638 8.556 28.099 1.00 89.56 323 VAL A N 1
ATOM 2491 C CA . VAL A 1 323 ? -14.966 7.322 27.374 1.00 89.56 323 VAL A CA 1
ATOM 2492 C C . VAL A 1 323 ? -15.075 7.607 25.881 1.00 89.56 323 VAL A C 1
ATOM 2494 O O . VAL A 1 323 ? -15.784 8.522 25.467 1.00 89.56 323 VAL A O 1
ATOM 2497 N N . LEU A 1 324 ? -14.412 6.795 25.061 1.00 91.00 324 LEU A N 1
ATOM 2498 C CA . LEU A 1 324 ? -14.599 6.750 23.613 1.00 91.00 324 LEU A CA 1
ATOM 2499 C C . LEU A 1 324 ? -15.519 5.590 23.236 1.00 91.00 324 LEU A C 1
ATOM 2501 O O . LEU A 1 324 ? -15.411 4.502 23.801 1.00 91.00 324 LEU A O 1
ATOM 2505 N N . TYR A 1 325 ? -16.384 5.811 22.249 1.00 93.69 325 TYR A N 1
ATOM 2506 C CA . TYR A 1 325 ? -17.208 4.769 21.647 1.00 93.69 325 TYR A CA 1
ATOM 2507 C C . TYR A 1 325 ? -17.126 4.818 20.119 1.00 93.69 325 TYR A C 1
ATOM 2509 O O . TYR A 1 325 ? -17.404 5.847 19.498 1.00 93.69 325 TYR A O 1
ATOM 2517 N N . ASP A 1 326 ? -16.718 3.704 19.520 1.00 91.00 326 ASP A N 1
ATOM 2518 C CA . ASP A 1 326 ? -16.699 3.489 18.076 1.00 91.00 326 ASP A CA 1
ATOM 2519 C C . ASP A 1 326 ? -17.964 2.726 17.664 1.00 91.00 326 ASP A C 1
ATOM 2521 O O . ASP A 1 326 ? -18.180 1.582 18.068 1.00 91.00 326 ASP A O 1
ATOM 2525 N N . ARG A 1 327 ? -18.814 3.371 16.861 1.00 87.88 327 ARG A N 1
ATOM 2526 C CA . ARG A 1 327 ? -20.097 2.806 16.423 1.00 87.88 327 ARG A CA 1
ATOM 2527 C C . ARG A 1 327 ? -19.940 1.729 15.354 1.00 87.88 327 ARG A C 1
ATOM 2529 O O . ARG A 1 327 ? -20.799 0.856 15.269 1.00 87.88 327 ARG A O 1
ATOM 2536 N N . ASP A 1 328 ? -18.871 1.780 14.562 1.00 85.75 328 ASP A N 1
ATOM 2537 C CA . ASP A 1 328 ? -18.652 0.833 13.466 1.00 85.75 328 ASP A CA 1
ATOM 2538 C C . ASP A 1 328 ? -18.182 -0.521 14.006 1.00 85.75 328 ASP A C 1
ATOM 2540 O O . ASP A 1 328 ? -18.576 -1.575 13.507 1.00 85.75 328 ASP A O 1
ATOM 2544 N N . THR A 1 329 ? -17.350 -0.492 15.049 1.00 87.75 329 THR A N 1
ATOM 2545 C CA . THR A 1 329 ? -16.766 -1.697 15.660 1.00 87.75 329 THR A CA 1
ATOM 2546 C C . THR A 1 329 ? -17.447 -2.113 16.963 1.00 87.75 329 THR A C 1
ATOM 2548 O O . THR A 1 329 ? -17.295 -3.253 17.401 1.00 87.75 329 THR A O 1
ATOM 2551 N N . GLY A 1 330 ? -18.191 -1.208 17.602 1.00 90.31 330 GLY A N 1
ATOM 2552 C CA . GLY A 1 330 ? -18.744 -1.397 18.942 1.00 90.31 330 GLY A CA 1
ATOM 2553 C C . GLY A 1 330 ? -17.705 -1.269 20.064 1.00 90.31 330 GLY A C 1
ATOM 2554 O O . GLY A 1 330 ? -18.022 -1.589 21.212 1.00 90.31 330 GLY A O 1
ATOM 2555 N N . ALA A 1 331 ? -16.477 -0.833 19.766 1.00 90.19 331 ALA A N 1
ATOM 2556 C CA . ALA A 1 331 ? -15.414 -0.712 20.757 1.00 90.19 331 ALA A CA 1
ATOM 2557 C C . ALA A 1 331 ? -15.686 0.434 21.744 1.00 90.19 331 ALA A C 1
ATOM 2559 O O . ALA A 1 331 ? -16.029 1.549 21.349 1.00 90.19 331 ALA A O 1
ATOM 2560 N N . VAL A 1 332 ? -15.496 0.158 23.036 1.00 93.62 332 VAL A N 1
ATOM 2561 C CA . VAL A 1 332 ? -15.597 1.132 24.131 1.00 93.62 332 VAL A CA 1
ATOM 2562 C C . VAL A 1 332 ? -14.232 1.240 24.786 1.00 93.62 332 VAL A C 1
ATOM 2564 O O . VAL A 1 332 ? -13.662 0.224 25.175 1.00 93.62 332 VAL A O 1
ATOM 2567 N N . THR A 1 333 ? -13.709 2.453 24.930 1.00 91.44 333 THR A N 1
ATOM 2568 C CA . THR A 1 333 ? -12.409 2.673 25.567 1.00 91.44 333 THR A CA 1
ATOM 2569 C C . THR A 1 333 ? -12.513 3.717 26.662 1.00 91.44 333 THR A C 1
ATOM 2571 O O . THR A 1 333 ? -12.839 4.868 26.387 1.00 91.44 333 THR A O 1
ATOM 2574 N N . MET A 1 334 ? -12.205 3.322 27.894 1.00 90.69 334 MET A N 1
ATOM 2575 C CA . MET A 1 334 ? -12.071 4.234 29.025 1.00 90.69 334 MET A CA 1
ATOM 2576 C C . MET A 1 334 ? -10.641 4.774 29.096 1.00 90.69 334 MET A C 1
ATOM 2578 O O . MET A 1 334 ? -9.680 4.023 28.910 1.00 90.69 334 MET A O 1
ATOM 2582 N N . LEU A 1 335 ? -10.523 6.078 29.321 1.00 87.56 335 LEU A N 1
ATOM 2583 C CA . LEU A 1 335 ? -9.289 6.860 29.280 1.00 87.56 335 LEU A CA 1
ATOM 2584 C C . LEU A 1 335 ? -9.256 7.826 30.472 1.00 87.56 335 LEU A C 1
ATOM 2586 O O . LEU A 1 335 ? -10.206 7.879 31.246 1.00 87.56 335 LEU A O 1
ATOM 2590 N N . ASP A 1 336 ? -8.168 8.587 30.576 1.00 82.44 336 ASP A N 1
ATOM 2591 C CA . ASP A 1 336 ? -7.952 9.657 31.557 1.00 82.44 336 ASP A CA 1
ATOM 2592 C C . ASP A 1 336 ? -8.097 9.211 33.025 1.00 82.44 336 ASP A C 1
ATOM 2594 O O . ASP A 1 336 ? -9.139 9.347 33.669 1.00 82.44 336 ASP A O 1
ATOM 2598 N N . PHE A 1 337 ? -7.012 8.649 33.566 1.00 86.50 337 PHE A N 1
ATOM 2599 C CA . PHE A 1 337 ? -6.969 8.151 34.946 1.00 86.50 337 PHE A CA 1
ATOM 2600 C C . PHE A 1 337 ? -6.285 9.129 35.906 1.00 86.50 337 PHE A C 1
ATOM 2602 O O . PHE A 1 337 ? -5.766 8.715 36.942 1.00 86.50 337 PHE A O 1
ATOM 2609 N N . GLU A 1 338 ? -6.270 10.427 35.599 1.00 79.50 338 GLU A N 1
ATOM 2610 C CA . GLU A 1 338 ? -5.622 11.433 36.451 1.00 79.50 338 GLU A CA 1
ATOM 2611 C C . GLU A 1 338 ? -6.214 11.522 37.852 1.00 79.50 338 GLU A C 1
ATOM 2613 O O . GLU A 1 338 ? -5.488 11.731 38.825 1.00 79.50 338 GLU A O 1
ATOM 2618 N N . THR A 1 339 ? -7.529 11.344 37.969 1.00 81.44 339 THR A N 1
ATOM 2619 C CA . THR A 1 339 ? -8.207 11.401 39.267 1.00 81.44 339 THR A CA 1
ATOM 2620 C C . THR A 1 339 ? -8.111 10.089 40.035 1.00 81.44 339 THR A C 1
ATOM 2622 O O . THR A 1 339 ? -8.557 10.026 41.180 1.00 81.44 339 THR A O 1
ATOM 2625 N N . ALA A 1 340 ? -7.536 9.042 39.434 1.00 84.19 340 ALA A N 1
ATOM 2626 C CA . ALA A 1 340 ? -7.534 7.713 40.008 1.00 84.19 340 ALA A CA 1
ATOM 2627 C C . ALA A 1 340 ? -6.788 7.669 41.345 1.00 84.19 340 ALA A C 1
ATOM 2629 O O . ALA A 1 340 ? -5.676 8.182 41.493 1.00 84.19 340 ALA A O 1
ATOM 2630 N N . ILE A 1 341 ? -7.395 6.998 42.318 1.00 83.38 341 ILE A N 1
ATOM 2631 C CA . ILE A 1 341 ? -6.813 6.795 43.640 1.00 83.38 341 ILE A CA 1
ATOM 2632 C C . ILE A 1 341 ? -6.751 5.312 43.979 1.00 83.38 341 ILE A C 1
ATOM 2634 O O . ILE A 1 341 ? -7.609 4.515 43.590 1.00 83.38 341 ILE A O 1
ATOM 2638 N N . GLU A 1 342 ? -5.721 4.946 44.733 1.00 82.00 342 GLU A N 1
ATOM 2639 C CA . GLU A 1 342 ? -5.592 3.604 45.277 1.00 82.00 342 GLU A CA 1
ATOM 2640 C C . GLU A 1 342 ? -6.609 3.398 46.403 1.00 82.00 342 GLU A C 1
ATOM 2642 O O . GLU A 1 342 ? -6.644 4.141 47.383 1.00 82.00 342 GLU A O 1
ATOM 2647 N N . CYS A 1 343 ? -7.443 2.378 46.250 1.00 71.31 343 CYS A N 1
ATOM 2648 C CA . CYS A 1 343 ? -8.470 1.995 47.202 1.00 71.31 343 CYS A CA 1
ATOM 2649 C C . CYS A 1 343 ? -8.186 0.559 47.645 1.00 71.31 343 CYS A C 1
ATOM 2651 O O . CYS A 1 343 ? -8.522 -0.398 46.946 1.00 71.31 343 CYS A O 1
ATOM 2653 N N . LEU A 1 344 ? -7.517 0.415 48.794 1.00 60.31 344 LEU A N 1
ATOM 2654 C CA . LEU A 1 344 ? -7.307 -0.883 49.435 1.00 60.31 344 LEU A CA 1
ATOM 2655 C C . LEU A 1 344 ? -8.683 -1.487 49.741 1.00 60.31 344 LEU A C 1
ATOM 2657 O O . LEU A 1 344 ? -9.511 -0.838 50.377 1.00 60.31 344 LEU A O 1
ATOM 2661 N N . GLN A 1 345 ? -8.949 -2.695 49.242 1.00 55.28 345 GLN A N 1
ATOM 2662 C CA . GLN A 1 345 ? -10.236 -3.373 49.395 1.00 55.28 345 GLN A CA 1
ATOM 2663 C C . GLN A 1 345 ? -10.657 -3.483 50.870 1.00 55.28 345 GLN A C 1
ATOM 2665 O O . GLN A 1 345 ? -10.244 -4.408 51.560 1.00 55.28 345 GLN A O 1
ATOM 2670 N N . SER A 1 346 ? -11.522 -2.578 51.329 1.00 43.59 346 SER A N 1
ATOM 2671 C CA . SER A 1 346 ? -12.493 -2.802 52.406 1.00 43.59 346 SER A CA 1
ATOM 2672 C C . SER A 1 346 ? -13.391 -1.577 52.583 1.00 43.59 346 SER A C 1
ATOM 2674 O O . SER A 1 346 ? -13.340 -0.910 53.605 1.00 43.59 346 SER A O 1
ATOM 2676 N N . GLU A 1 347 ? -14.236 -1.267 51.610 1.00 44.81 347 GLU A N 1
ATOM 2677 C CA . GLU A 1 347 ? -15.456 -0.514 51.896 1.00 44.81 347 GLU A CA 1
ATOM 2678 C C . GLU A 1 347 ? -16.460 -0.828 50.793 1.00 44.81 347 GLU A C 1
ATOM 2680 O O . GLU A 1 347 ? -16.104 -0.905 49.617 1.00 44.81 347 GLU A O 1
ATOM 2685 N N . HIS A 1 348 ? -17.710 -1.079 51.177 1.00 50.69 348 HIS A N 1
ATOM 2686 C CA . HIS A 1 348 ? -18.856 -1.135 50.275 1.00 50.69 348 HIS A CA 1
ATOM 2687 C C . HIS A 1 348 ? -19.073 0.245 49.641 1.00 50.69 348 HIS A C 1
ATOM 2689 O O . HIS A 1 348 ? -20.082 0.896 49.897 1.00 50.69 348 HIS A O 1
ATOM 2695 N N . VAL A 1 349 ? -18.121 0.725 48.842 1.00 54.66 349 VAL A N 1
ATOM 2696 C CA . VAL A 1 349 ? -18.357 1.873 47.982 1.00 54.66 349 VAL A CA 1
ATOM 2697 C C . VAL A 1 349 ? -19.385 1.374 46.968 1.00 54.66 349 VAL A C 1
ATOM 2699 O O . VAL A 1 349 ? -19.107 0.398 46.263 1.00 54.66 349 VAL A O 1
ATOM 2702 N N . PRO A 1 350 ? -20.597 1.959 46.916 1.00 59.19 350 PRO A N 1
ATOM 2703 C CA . PRO A 1 350 ? -21.546 1.663 45.850 1.00 59.19 350 PRO A CA 1
ATOM 2704 C C . PRO A 1 350 ? -20.852 1.856 44.496 1.00 59.19 350 PRO A C 1
ATOM 2706 O O . PRO A 1 350 ? -19.810 2.504 44.439 1.00 59.19 350 PRO A O 1
ATOM 2709 N N . TYR A 1 351 ? -21.410 1.348 43.396 1.00 66.94 351 TYR A N 1
ATOM 2710 C CA . TYR A 1 351 ? -20.899 1.635 42.047 1.00 66.94 351 TYR A CA 1
ATOM 2711 C C . TYR A 1 351 ? -21.098 3.124 41.681 1.00 66.94 351 TYR A C 1
ATOM 2713 O O . TYR A 1 351 ? -21.882 3.470 40.797 1.00 66.94 351 TYR A O 1
ATOM 2721 N N . VAL A 1 352 ? -20.418 4.018 42.401 1.00 72.81 352 VAL A N 1
ATOM 2722 C CA . VAL A 1 352 ? -20.476 5.471 42.271 1.00 72.81 352 VAL A CA 1
ATOM 2723 C C . VAL A 1 352 ? -19.923 5.864 40.913 1.00 72.81 352 VAL A C 1
ATOM 2725 O O . VAL A 1 352 ? -20.479 6.757 40.292 1.00 72.81 352 VAL A O 1
ATOM 2728 N N . GLU A 1 353 ? -18.937 5.139 40.380 1.00 83.56 353 GLU A N 1
ATOM 2729 C CA . GLU A 1 353 ? -18.426 5.390 39.033 1.00 83.56 353 GLU A CA 1
ATOM 2730 C C . GLU A 1 353 ? -19.506 5.218 37.958 1.00 83.56 353 GLU A C 1
ATOM 2732 O O . GLU A 1 353 ? -19.636 6.043 37.061 1.00 83.56 353 GLU A O 1
ATOM 2737 N N . LEU A 1 354 ? -20.356 4.189 38.073 1.00 80.56 354 LEU A N 1
ATOM 2738 C CA . LEU A 1 354 ? -21.482 4.012 37.148 1.00 80.56 354 LEU A CA 1
ATOM 2739 C C . LEU A 1 354 ? -22.545 5.098 37.329 1.00 80.56 354 LEU A C 1
ATOM 2741 O O . LEU A 1 354 ? -23.161 5.521 36.349 1.00 80.56 354 LEU A O 1
ATOM 2745 N N . LEU A 1 355 ? -22.757 5.558 38.567 1.00 78.81 355 LEU A N 1
ATOM 2746 C CA . LEU A 1 355 ? -23.656 6.675 38.853 1.00 78.81 355 LEU A CA 1
ATOM 2747 C C . LEU A 1 355 ? -23.120 7.992 38.280 1.00 78.81 355 LEU A C 1
ATOM 2749 O O . LEU A 1 355 ? -23.903 8.767 37.748 1.00 78.81 355 LEU A O 1
ATOM 2753 N N . LEU A 1 356 ? -21.813 8.238 38.329 1.00 80.81 356 LEU A N 1
ATOM 2754 C CA . LEU A 1 356 ? -21.184 9.416 37.728 1.00 80.81 356 LEU A CA 1
ATOM 2755 C C . LEU A 1 356 ? -21.182 9.335 36.195 1.00 80.81 356 LEU A C 1
ATOM 2757 O O . LEU A 1 356 ? -21.477 10.321 35.522 1.00 80.81 356 LEU A O 1
ATOM 2761 N N . LEU A 1 357 ? -20.933 8.145 35.639 1.00 81.50 357 LEU A N 1
ATOM 2762 C CA . LEU A 1 357 ? -20.998 7.884 34.201 1.00 81.50 357 LEU A CA 1
ATOM 2763 C C . LEU A 1 357 ? -22.388 8.134 33.638 1.00 81.50 357 LEU A C 1
ATOM 2765 O O . LEU A 1 357 ? -22.529 8.843 32.646 1.00 81.50 357 LEU A O 1
ATOM 2769 N N . PHE A 1 358 ? -23.418 7.518 34.217 1.00 84.12 358 PHE A N 1
ATOM 2770 C CA . PHE A 1 358 ? -24.728 7.408 33.571 1.00 84.12 358 PHE A CA 1
ATOM 2771 C C . PHE A 1 358 ? -25.843 8.142 34.305 1.00 84.12 358 PHE A C 1
ATOM 2773 O O . PHE A 1 358 ? -26.831 8.469 33.657 1.00 84.12 358 PHE A O 1
ATOM 2780 N N . GLY A 1 359 ? -25.660 8.455 35.592 1.00 73.19 359 GLY A N 1
ATOM 2781 C CA . GLY A 1 359 ? -26.634 9.157 36.423 1.00 73.19 359 GLY A CA 1
ATOM 2782 C C . GLY A 1 359 ? -27.976 8.443 36.442 1.00 73.19 359 GLY A C 1
ATOM 2783 O O . GLY A 1 359 ? -28.904 8.938 35.816 1.00 73.19 359 GLY A O 1
ATOM 2784 N N . ASP A 1 360 ? -28.101 7.287 37.108 1.00 61.25 360 ASP A N 1
ATOM 2785 C CA . ASP A 1 360 ? -29.332 6.495 36.982 1.00 61.25 360 ASP A CA 1
ATOM 2786 C C . ASP A 1 360 ? -30.263 6.496 38.202 1.00 61.25 360 ASP A C 1
ATOM 2788 O O . ASP A 1 360 ? -29.885 6.273 39.355 1.00 61.25 360 ASP A O 1
ATOM 2792 N N . SER A 1 361 ? -31.539 6.691 37.870 1.00 45.84 361 SER A N 1
ATOM 2793 C CA . SER A 1 361 ? -32.729 6.554 38.711 1.00 45.84 361 SER A CA 1
ATOM 2794 C C . SER A 1 361 ? -33.160 5.085 38.890 1.00 45.84 361 SER A C 1
ATOM 2796 O O . SER A 1 361 ? -34.061 4.796 39.678 1.00 45.84 361 SER A O 1
ATOM 2798 N N . GLU A 1 362 ? -32.475 4.138 38.240 1.00 44.78 362 GLU A N 1
ATOM 2799 C CA . GLU A 1 362 ? -32.813 2.706 38.232 1.00 44.78 362 GLU A CA 1
ATOM 2800 C C . GLU A 1 362 ? -32.156 1.863 39.346 1.00 44.78 362 GLU A C 1
ATOM 2802 O O . GLU A 1 362 ? -32.477 0.687 39.501 1.00 44.78 362 GLU A O 1
ATOM 2807 N N . MET A 1 363 ? -31.331 2.444 40.226 1.00 44.38 363 MET A N 1
ATOM 2808 C CA . MET A 1 363 ? -30.788 1.727 41.401 1.00 44.38 363 MET A CA 1
ATOM 2809 C C . MET A 1 363 ? -31.772 1.627 42.591 1.00 44.38 363 MET A C 1
ATOM 2811 O O . MET A 1 363 ? -31.419 1.088 43.638 1.00 44.38 363 MET A O 1
ATOM 2815 N N . ARG A 1 364 ? -33.025 2.097 42.455 1.00 38.06 364 ARG A N 1
ATOM 2816 C CA . ARG A 1 364 ? -34.098 1.900 43.462 1.00 38.06 364 ARG A CA 1
ATOM 2817 C C . ARG A 1 364 ? -34.839 0.557 43.341 1.00 38.06 364 ARG A C 1
ATOM 2819 O O . ARG A 1 364 ? -35.722 0.283 44.146 1.00 38.06 364 ARG A O 1
ATOM 2826 N N . GLY A 1 365 ? -34.499 -0.282 42.362 1.00 36.53 365 GLY A N 1
ATOM 2827 C CA . GLY A 1 365 ? -35.272 -1.485 42.037 1.00 36.53 365 GL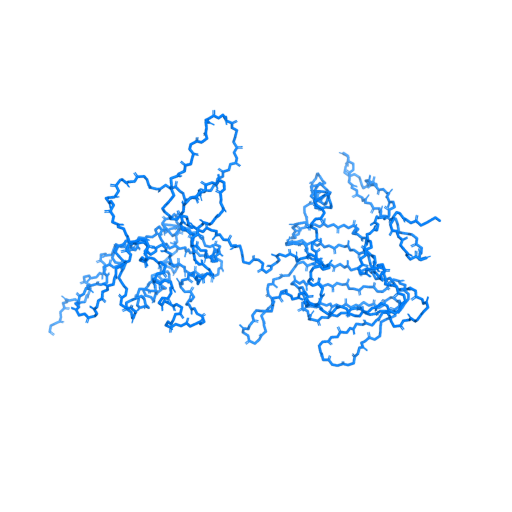Y A CA 1
ATOM 2828 C C . GLY A 1 365 ? -35.038 -2.730 42.901 1.00 36.53 365 GLY A C 1
ATOM 2829 O O . GLY A 1 365 ? -35.852 -3.644 42.816 1.00 36.53 365 GLY A O 1
ATOM 2830 N N . HIS A 1 366 ? -33.983 -2.816 43.722 1.00 34.94 366 HIS A N 1
ATOM 2831 C CA . HIS A 1 366 ? -33.628 -4.052 44.454 1.00 34.94 366 HIS A CA 1
ATOM 2832 C C . HIS A 1 366 ? -33.348 -3.850 45.954 1.00 34.94 366 HIS A C 1
ATOM 2834 O O . HIS A 1 366 ? -32.480 -4.493 46.534 1.00 34.94 366 HIS A O 1
ATOM 2840 N N . THR A 1 367 ? -34.134 -2.994 46.609 1.00 36.53 367 THR A N 1
ATOM 2841 C CA . THR A 1 367 ? -34.284 -2.997 48.077 1.00 36.53 367 THR A CA 1
ATOM 2842 C C . THR A 1 367 ? -35.747 -2.792 48.480 1.00 36.53 367 THR A C 1
ATOM 2844 O O . THR A 1 367 ? -36.105 -1.848 49.175 1.00 36.53 367 THR A O 1
ATOM 2847 N N . SER A 1 368 ? -36.638 -3.680 48.034 1.00 36.00 368 SER A N 1
ATOM 2848 C CA . SER A 1 368 ? -37.909 -3.923 48.734 1.00 36.00 368 SER A CA 1
ATOM 2849 C C . SER A 1 368 ? -38.436 -5.332 48.447 1.00 36.00 368 SER A C 1
ATOM 2851 O O . SER A 1 368 ? -38.549 -5.740 47.295 1.00 36.00 368 SER A O 1
ATOM 2853 N N . GLY A 1 369 ? -38.725 -6.058 49.528 1.00 32.12 369 GLY A N 1
ATOM 2854 C CA . GLY A 1 369 ? -39.041 -7.489 49.585 1.00 32.12 369 GLY A CA 1
ATOM 2855 C C . GLY A 1 369 ? -37.921 -8.192 50.355 1.00 32.12 369 GLY A C 1
ATOM 2856 O O . GLY A 1 369 ? -36.842 -8.369 49.809 1.00 32.12 369 GLY A O 1
ATOM 2857 N N . GLY A 1 370 ? -38.033 -8.480 51.649 1.00 30.22 370 GLY A N 1
ATOM 2858 C CA . GLY A 1 370 ? -39.196 -8.954 52.396 1.00 30.22 370 GLY A CA 1
ATOM 2859 C C . GLY A 1 370 ? -38.767 -10.253 53.056 1.00 30.22 370 GLY A C 1
ATOM 2860 O O . GLY A 1 370 ? -38.454 -11.181 52.281 1.00 30.22 370 GLY A O 1
#

Foldseek 3Di:
DEFAQDPAPDDWDKAWDWDADPVRDIDTPDIGTFHWDAFDVRQKIKTWRAKAQAPVGDPVVPPRVVVGVVQVVVVQAFPARHRIKTKMKMKGHAFRDKQWWFAQWWKKKAWQDAWKWKDAPDDDTDIDHHGDIDGDHRGTITIGRNGNHDMTMIIMMITHDDFDADPNDTRHTGRDVCVVRGHHNCNPPLPWDLPDWPDFDWDDDDDDDDDDDDPPDDDDDDPDDDDPDPPFQVVLLVLQCVVPVVGDLQAFRWPDKDWDPDDPGGNTTITTITGDDPFDQCVVCVVVDDPVLNVLQLVSVVVVQVSCVVSQKDAPQLASRQWGADPVVRGIYGHDRPRIDGHDPDDPPDPVSSCRHPVDPPPVPPPDDD

Mean predicted aligned error: 16.76 Å

Solvent-accessible surface area (backbone atoms only — not comparable to full-atom values): 21673 Å² total; per-residue (Å²): 127,76,36,58,60,52,84,66,94,63,85,60,55,72,47,75,43,71,45,63,48,100,84,71,46,82,42,79,68,47,77,43,71,41,58,32,46,67,39,78,96,64,35,31,33,40,26,78,74,48,46,34,73,37,69,84,72,59,67,69,91,50,47,35,58,59,52,29,52,52,48,62,71,65,72,75,67,26,77,40,36,57,55,10,30,26,34,32,37,38,39,34,30,46,55,20,69,66,59,48,29,25,50,62,28,42,30,42,40,33,30,73,37,51,48,40,28,46,35,51,92,71,78,79,66,46,80,38,45,59,74,39,71,46,80,43,72,50,50,56,31,24,55,24,23,80,36,83,78,52,58,22,30,33,40,36,41,27,28,47,51,76,86,47,67,58,98,88,42,75,61,62,60,35,47,61,86,34,60,90,80,51,54,74,44,58,74,72,55,64,52,70,38,75,77,45,74,46,80,53,76,71,74,87,71,82,92,77,90,79,91,88,82,81,81,88,84,84,83,82,94,69,96,72,81,91,70,102,60,94,55,44,35,63,49,50,52,50,49,50,39,71,77,33,79,90,51,55,88,41,40,61,59,67,74,50,70,47,71,43,86,78,41,99,67,38,68,49,34,34,40,44,33,32,58,54,69,92,33,46,49,31,62,82,44,55,90,76,49,52,73,66,55,51,52,50,51,51,54,50,50,51,52,41,52,52,54,39,47,75,72,30,38,41,51,82,67,44,36,34,74,37,24,29,40,22,84,90,79,66,49,46,32,48,52,76,47,72,63,38,40,83,42,80,94,78,70,92,69,68,72,53,44,57,40,57,40,67,62,68,86,70,82,74,75,82,81,80,85,133

Secondary structure (DSSP, 8-state):
-PPTT--S-SPPPEEEEEEE-TTS-EEEEEEEE---EEEGGGTEEEEEEEEESSSS---GGGHHHHHHHHHHHHS---SS-T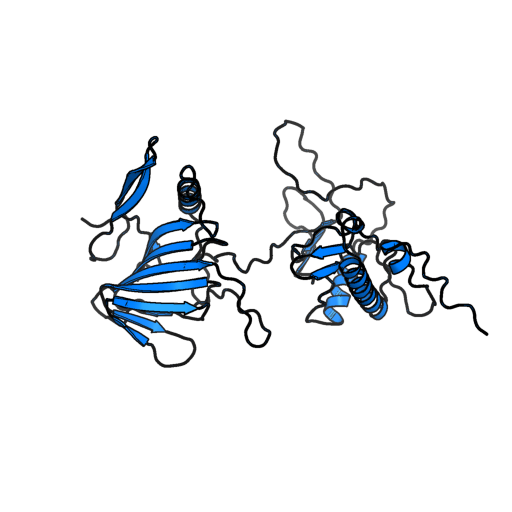TSEEEEEEEE-TTPPP--BB-SEEEEEEEEESEEEEEESSS--EEEETT-EEEEES--EEEE---SS--EEEEEEEEE-PPEEETTEEE--B-GGGBTTB---STT---EEEEEEES-----PPP----------------PPP-S-TTHHHHHHHHHHHH-TT--TTB----EEEE--S-SS-SS-EEEEEE---PEEHHHHGGGS-HHHHHHHHHHHHHHHHHHHHTTEE-S---GGGEEE-TTT--EEE---TT-EE--S-----SHHHHHHH--GGGGTTS---

InterPro domains:
  IPR011051 RmlC-like cupin domain superfamily [SSF51182] (82-160)
  IPR014710 RmlC-like jelly roll fold [G3DSA:2.60.120.10] (41-178)
  IPR047142 Oryzines biosynthesis cluster protein J/Cupin-domain-containing oxidoreductase virC-like [PTHR36156] (3-175)

Radius of gyration: 27.47 Å; Cα contacts (8 Å, |Δi|>4): 698; chains: 1; bounding box: 63×61×78 Å